Protein AF-0000000085036275 (afdb_homodimer)

Solvent-accessible surface area (backbone atoms only — not comparable to full-atom values): 24159 Å² total; per-residue (Å²): 120,42,35,27,38,20,62,24,75,81,46,53,35,22,59,32,55,31,70,68,59,38,38,38,34,41,36,40,31,32,38,28,33,35,54,37,80,44,41,49,59,48,38,50,89,76,55,41,58,72,26,42,34,42,40,37,29,33,47,34,44,48,46,27,82,67,43,57,65,41,62,74,74,36,37,68,69,42,38,39,39,39,38,39,38,33,34,28,26,36,46,94,90,39,64,20,24,31,52,56,45,32,31,24,63,35,64,37,57,30,52,57,32,37,72,69,12,43,28,49,41,70,33,52,68,51,63,62,78,86,43,96,91,51,84,70,75,63,45,39,22,39,37,32,48,86,90,23,58,34,36,36,40,38,23,37,63,77,41,81,48,93,73,62,79,67,65,76,24,54,46,32,44,31,51,28,48,32,49,90,73,70,39,59,33,37,30,39,42,35,73,40,75,46,75,60,59,35,30,29,33,53,43,46,77,47,59,49,17,47,89,54,34,69,46,51,46,61,40,64,78,41,76,74,32,9,32,39,36,33,37,36,40,34,78,70,44,78,43,80,73,45,112,121,43,35,28,38,21,61,25,76,83,44,55,34,22,59,33,56,32,69,68,60,38,38,38,35,41,36,41,32,32,39,27,33,34,55,37,79,43,41,49,59,48,38,50,89,76,54,40,56,71,26,43,34,42,40,37,27,32,48,35,44,48,46,28,84,68,41,57,65,40,60,73,74,35,38,68,68,40,38,41,40,39,38,38,36,33,34,28,25,37,47,94,90,40,63,20,24,31,53,55,44,31,31,23,65,35,64,36,58,31,52,58,32,38,73,68,12,43,27,48,41,72,33,54,68,50,63,62,78,86,43,96,92,51,82,69,75,62,44,38,21,38,36,3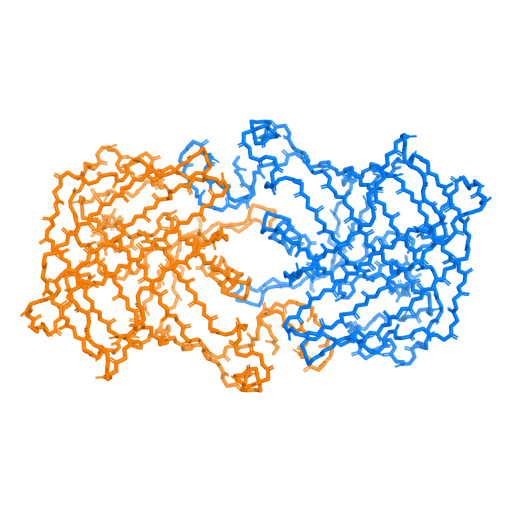3,47,86,90,23,57,34,37,36,39,38,23,36,62,76,41,82,48,92,72,60,78,68,65,76,25,53,44,32,44,31,51,28,49,32,51,90,74,72,40,59,31,36,28,38,41,35,74,41,75,47,73,62,59,36,29,29,33,52,42,45,77,47,61,49,18,47,90,54,33,70,46,52,46,61,41,64,77,42,76,75,30,9,32,40,36,31,38,37,40,33,76,71,43,78,43,81,74,46,110

Nearest PDB structures (foldseek):
  4jmc-assembly1_A-2  TM=8.953E-01  e=3.757E-24  Streptomyces hygroscopicus
  4jm3-assembly1_B  TM=8.949E-01  e=7.718E-24  Streptomyces hygroscopicus
  4zbt-assembly1_C  TM=8.781E-01  e=1.771E-23  Streptomyces bingchenggensis BCW-1
  4jmd-assembly1_B  TM=8.777E-01  e=9.632E-24  Streptomyces hygroscopicus
  5upb-assembly1_C  TM=9.015E-01  e=2.673E-22  Rhizorhabdus wittichii RW1

Foldseek 3Di:
DAPADPDDPVQPGGLGGDDDKKKKKKKKKFKFFADQVLVVVQDDPQKGFPGIKIWMKMWMAMDGPRPVVCVPPPVVQRIWMKTWMWTWIDHPHDTATETSEMEIQHVNCQVVCLQQFHPYDYWDKDWDDDDPVDDDQKIKMWTDDPHDTAKMKMFRFDAWDDDDPVVVRPWHWGWRDDPVVPGTFIKTWDKDKDWDTKTKGAMDMDGDADPVGVRVSVDGPGTPIIMITMMMIGTPDMGTDGD/DAPADPDDPVQPGGLGGDDDKKKKKKKKKFKFFADQVLVVVQDDPQKGFPGIKIWMKMWMAMDGPRPVVCVPPPVVQRIWMKTWMWTWIDHPHDTATETSEMEIQHVNCQVVCLQQFHPYDYWDKDWDDDDPVDDDQKIKMWTDDPHDTAKMKMFRFDAWDDDDPVVVRPWHWGWRDDPVVPGTFIKTWDKDKDWDTKTKGAMDMDGDADPVGVRVSVDGPGTDIIMITMMMIGTPDMGTDGD

Organism: Korarchaeum cryptofilum (strain OPF8) (NCBI:txid374847)

Radius of gyration: 23.44 Å; Cα contacts (8 Å, |Δi|>4): 1403; chains: 2; bounding box: 46×68×59 Å

pLDDT: mean 96.53, std 3.09, range [76.81, 98.94]

Secondary structure (DSSP, 8-state):
--SBS---TTSTT-SS--S--EEEEEEEEEEEE--HHHHGGGS-TT-EEEEEEEEEEEEEEEE-GGGTTHHHH-GGGTEEEEEEEEEEEEETTEEEEEEEEEEES-HHHHHHHHHHT--EEE-EEEEPPPBTTB--S-EEEEEEETTEEEEEEEEEEEEE-SS-GGGGG-SEEEEEEEGGGTEEEEEEEEEEEEEEEEEEEEEEEEE--BTTB-GGGG--SEEEEEEEEEEEEEEEEEEEEE-/--SBS---TTSTT-SS--S--EEEEEEEEEEEE--HHHHGGGS-TT-EEEEEEEEEEEEEEEE-GGGTTHHHH-GGGTEEEEEEEEEEEEETTEEEEEEEEEEES-HHHHHHHHHHT--EEE-EEEEPPPBTTB--S-EEEEEEETTEEEEEEEEEEEEE-SS-GGGGG-SEEEEEEEGGGTEEEEEEEEEEEEEEEEEEEEEEEEE--BTTB-GGGG--SEEEEEEEEEEEEEEEEEEEEE-

Structure (mmCIF, N/CA/C/O backbone):
data_AF-0000000085036275-model_v1
#
loop_
_entity.id
_entity.type
_entity.pdbx_description
1 polymer 'Acetoacetate decarboxylase related enzyme'
#
loop_
_atom_site.group_PDB
_atom_site.id
_atom_site.type_symbol
_atom_site.label_atom_id
_atom_site.label_alt_id
_atom_site.label_comp_id
_atom_site.label_asym_id
_atom_site.label_entity_id
_atom_site.label_seq_id
_atom_site.pdbx_PDB_ins_code
_atom_site.Cartn_x
_atom_site.Cartn_y
_atom_site.Cartn_z
_atom_site.occupancy
_atom_site.B_iso_or_equiv
_atom_site.auth_seq_id
_atom_site.auth_comp_id
_atom_site.auth_asym_id
_atom_site.auth_atom_id
_atom_site.pdbx_PDB_model_num
ATOM 1 N N . MET A 1 1 ? 11.734 10.047 -13.867 1 89.12 1 MET A N 1
ATOM 2 C CA . MET A 1 1 ? 10.812 10.336 -12.773 1 89.12 1 MET A CA 1
ATOM 3 C C . MET A 1 1 ? 10.328 9.047 -12.117 1 89.12 1 MET A C 1
ATOM 5 O O . MET A 1 1 ? 10.102 8.047 -12.797 1 89.12 1 MET A O 1
ATOM 9 N N . PRO A 1 2 ? 10.219 9.094 -10.883 1 96.06 2 PRO A N 1
ATOM 10 C CA . PRO A 1 2 ? 9.797 7.883 -10.172 1 96.06 2 PRO A CA 1
ATOM 11 C C . PRO A 1 2 ? 8.391 7.434 -10.555 1 96.06 2 PRO A C 1
ATOM 13 O O . PRO A 1 2 ? 7.66 8.18 -11.219 1 96.06 2 PRO A O 1
ATOM 16 N N . TRP A 1 3 ? 8.055 6.219 -10.172 1 96.81 3 TRP A N 1
ATOM 17 C CA . TRP A 1 3 ? 6.762 5.66 -10.539 1 96.81 3 TRP A CA 1
ATOM 18 C C . TRP A 1 3 ? 5.656 6.199 -9.641 1 96.81 3 TRP A C 1
ATOM 20 O O . TRP A 1 3 ? 4.473 6.109 -9.977 1 96.81 3 TRP A O 1
ATOM 30 N N . SER A 1 4 ? 6.008 6.676 -8.461 1 97.19 4 SER A N 1
ATOM 31 C CA . SER A 1 4 ? 5.016 7.203 -7.531 1 97.19 4 SER A CA 1
ATOM 32 C C . SER A 1 4 ? 5.617 8.281 -6.637 1 97.19 4 SER A C 1
ATOM 34 O O . SER A 1 4 ? 6.82 8.547 -6.695 1 97.19 4 SER A O 1
ATOM 36 N N . GLY A 1 5 ? 4.73 8.969 -5.895 1 95.75 5 GLY A N 1
ATOM 37 C CA . GLY A 1 5 ? 5.203 9.945 -4.922 1 95.75 5 GLY A CA 1
ATOM 38 C C . GLY A 1 5 ? 5.801 9.305 -3.682 1 95.75 5 GLY A C 1
ATOM 39 O O . GLY A 1 5 ? 5.883 8.078 -3.588 1 95.75 5 GLY A O 1
ATOM 40 N N . PRO A 1 6 ? 6.172 10.203 -2.785 1 96.75 6 PRO A N 1
ATOM 41 C CA . PRO A 1 6 ? 6.332 11.656 -2.811 1 96.75 6 PRO A CA 1
ATOM 42 C C . PRO A 1 6 ? 7.223 12.133 -3.955 1 96.75 6 PRO A C 1
ATOM 44 O O . PRO A 1 6 ? 8.242 11.5 -4.258 1 96.75 6 PRO A O 1
ATOM 47 N N . LEU A 1 7 ? 6.812 13.156 -4.609 1 94.69 7 LEU A N 1
ATOM 48 C CA . LEU A 1 7 ? 7.531 13.68 -5.766 1 94.69 7 LEU A CA 1
ATOM 49 C C . LEU A 1 7 ? 8.414 14.859 -5.367 1 94.69 7 LEU A C 1
ATOM 51 O O . LEU A 1 7 ? 8.109 16.016 -5.699 1 94.69 7 LEU A O 1
ATOM 55 N N . THR A 1 8 ? 9.5 14.617 -4.754 1 96.25 8 THR A N 1
ATOM 56 C CA . THR A 1 8 ? 10.5 15.656 -4.5 1 96.25 8 THR A CA 1
ATOM 57 C C . THR A 1 8 ? 11.391 15.859 -5.727 1 96.25 8 THR A C 1
ATOM 59 O O . THR A 1 8 ? 11.531 14.961 -6.555 1 96.25 8 THR A O 1
ATOM 62 N N . PRO A 1 9 ? 12 17.047 -5.848 1 94.56 9 PRO A N 1
ATOM 63 C CA . PRO A 1 9 ? 12.852 17.312 -7.008 1 94.56 9 PRO A CA 1
ATOM 64 C C . PRO A 1 9 ? 13.984 16.297 -7.152 1 94.56 9 PRO A C 1
ATOM 66 O O . PRO A 1 9 ? 14.336 15.914 -8.273 1 94.56 9 PRO A O 1
ATOM 69 N N . SER A 1 10 ? 14.539 15.766 -6.109 1 93.06 10 SER A N 1
ATOM 70 C CA . SER A 1 10 ? 15.633 14.805 -6.176 1 93.06 10 SER A CA 1
ATOM 71 C C . SER A 1 10 ? 15.141 13.43 -6.602 1 93.06 10 SER A C 1
ATOM 73 O O . SER A 1 10 ? 15.922 12.594 -7.066 1 93.06 10 SER A O 1
ATOM 75 N N . GLY A 1 11 ? 13.891 13.156 -6.316 1 93 11 GLY A N 1
ATOM 76 C CA . GLY A 1 11 ? 13.328 11.844 -6.578 1 93 11 GLY A CA 1
ATOM 77 C C . GLY A 1 11 ? 13.625 10.844 -5.48 1 93 11 GLY A C 1
ATOM 78 O O . GLY A 1 11 ? 13.102 9.719 -5.5 1 93 11 GLY A O 1
ATOM 79 N N . ARG A 1 12 ? 14.305 11.227 -4.441 1 92.62 12 ARG A N 1
ATOM 80 C CA . ARG A 1 12 ? 14.812 10.305 -3.428 1 92.62 12 ARG A CA 1
ATOM 81 C C . ARG A 1 12 ? 13.695 9.828 -2.51 1 92.62 12 ARG A C 1
ATOM 83 O O . ARG A 1 12 ? 13.773 8.727 -1.953 1 92.62 12 ARG A O 1
ATOM 90 N N . SER A 1 13 ? 12.648 10.539 -2.396 1 96.25 13 SER A N 1
ATOM 91 C CA . SER A 1 13 ? 11.625 10.25 -1.394 1 96.25 13 SER A CA 1
ATOM 92 C C . SER A 1 13 ? 10.531 9.359 -1.96 1 96.25 13 SER A C 1
ATOM 94 O O . SER A 1 13 ? 9.648 8.906 -1.228 1 96.25 13 SER A O 1
ATOM 96 N N . ALA A 1 14 ? 10.656 9.023 -3.248 1 96.62 14 ALA A N 1
ATOM 97 C CA . ALA A 1 14 ? 9.594 8.25 -3.893 1 96.62 14 ALA A CA 1
ATOM 98 C C . ALA A 1 14 ? 9.438 6.887 -3.234 1 96.62 14 ALA A C 1
ATOM 100 O O . ALA A 1 14 ? 10.422 6.258 -2.846 1 96.62 14 ALA A O 1
ATOM 101 N N . LEU A 1 15 ? 8.172 6.469 -3.129 1 97.69 15 LEU A N 1
ATOM 102 C CA . LEU A 1 15 ? 7.934 5.113 -2.645 1 97.69 15 LEU A CA 1
ATOM 103 C C . LEU A 1 15 ? 8.438 4.082 -3.646 1 97.69 15 LEU A C 1
ATOM 105 O O . LEU A 1 15 ? 9.172 3.158 -3.279 1 97.69 15 LEU A O 1
ATOM 109 N N . VAL A 1 16 ? 8.039 4.262 -4.906 1 97.81 16 VAL A N 1
ATOM 110 C CA . VAL A 1 16 ? 8.477 3.342 -5.953 1 97.81 16 VAL A CA 1
ATOM 111 C C . VAL A 1 16 ? 9.406 4.062 -6.922 1 97.81 16 VAL A C 1
ATOM 113 O O . VAL A 1 16 ? 8.953 4.848 -7.762 1 97.81 16 VAL A O 1
ATOM 116 N N . PRO A 1 17 ? 10.641 3.723 -6.922 1 96.19 17 PRO A N 1
ATOM 117 C CA . PRO A 1 17 ? 11.578 4.309 -7.883 1 96.19 17 PRO A CA 1
ATOM 118 C C . PRO A 1 17 ? 11.242 3.955 -9.328 1 96.19 17 PRO A C 1
ATOM 120 O O . PRO A 1 17 ? 10.336 3.152 -9.578 1 96.19 17 PRO A O 1
ATOM 123 N N . ASP A 1 18 ? 11.945 4.562 -10.195 1 95.75 18 ASP A N 1
ATOM 124 C CA . ASP A 1 18 ? 11.742 4.301 -11.617 1 95.75 18 ASP A CA 1
ATOM 125 C C . ASP A 1 18 ? 12.203 2.895 -11.992 1 95.75 18 ASP A C 1
ATOM 127 O O . ASP A 1 18 ? 12.906 2.242 -11.219 1 95.75 18 ASP A O 1
ATOM 131 N N . GLY A 1 19 ? 11.641 2.434 -13.125 1 93.12 19 GLY A N 1
ATOM 132 C CA . GLY A 1 19 ? 12.055 1.145 -13.648 1 93.12 19 GLY A CA 1
ATOM 133 C C . GLY A 1 19 ? 13.258 1.238 -14.57 1 93.12 19 GLY A C 1
ATOM 134 O O . GLY A 1 19 ? 13.914 2.281 -14.641 1 93.12 19 GLY A O 1
ATOM 135 N N . PRO A 1 20 ? 13.648 0.228 -15.219 1 95 20 PRO A N 1
ATOM 136 C CA . PRO A 1 20 ? 13.023 -1.097 -15.211 1 95 20 PRO A CA 1
ATOM 137 C C . PRO A 1 20 ? 13.328 -1.884 -13.938 1 95 20 PRO A C 1
ATOM 139 O O . PRO A 1 20 ? 14.328 -1.622 -13.266 1 95 20 PRO A O 1
ATOM 142 N N . TRP A 1 21 ? 12.453 -2.881 -13.648 1 96.19 21 TRP A N 1
ATOM 143 C CA . TRP A 1 21 ? 12.594 -3.689 -12.445 1 96.19 21 TRP A CA 1
ATOM 144 C C . TRP A 1 21 ? 12.93 -5.137 -12.797 1 96.19 21 TRP A C 1
ATOM 146 O O . TRP A 1 21 ? 12.422 -5.672 -13.789 1 96.19 21 TRP A O 1
ATOM 156 N N . THR A 1 22 ? 13.75 -5.711 -12.008 1 97.44 22 THR A N 1
ATOM 157 C CA . THR A 1 22 ? 14.102 -7.129 -12.031 1 97.44 22 THR A CA 1
ATOM 158 C C . THR A 1 22 ? 13.828 -7.777 -10.68 1 97.44 22 THR A C 1
ATOM 160 O O . THR A 1 22 ? 14.039 -7.16 -9.633 1 97.44 22 THR A O 1
ATOM 163 N N . TYR A 1 23 ? 13.406 -9.047 -10.719 1 98.06 23 TYR A N 1
ATOM 164 C CA . TYR A 1 23 ? 13.078 -9.781 -9.508 1 98.06 23 TYR A CA 1
ATOM 165 C C . TYR A 1 23 ? 13.812 -11.117 -9.469 1 98.06 23 TYR A C 1
ATOM 167 O O . TYR A 1 23 ? 13.758 -11.898 -10.422 1 98.06 23 TYR A O 1
ATOM 175 N N . VAL A 1 24 ? 14.469 -11.344 -8.398 1 98.19 24 VAL A N 1
ATOM 176 C CA . VAL A 1 24 ? 15.07 -12.641 -8.109 1 98.19 24 VAL A CA 1
ATOM 177 C C . VAL A 1 24 ? 14.375 -13.273 -6.902 1 98.19 24 VAL A C 1
ATOM 179 O O . VAL A 1 24 ? 14.234 -12.633 -5.855 1 98.19 24 VAL A O 1
ATOM 182 N N . MET A 1 25 ? 13.977 -14.555 -7.113 1 98.25 25 MET A N 1
ATOM 183 C CA . MET A 1 25 ? 13.164 -15.07 -6.008 1 98.25 25 MET A CA 1
ATOM 184 C C . MET A 1 25 ? 13.484 -16.547 -5.742 1 98.25 25 MET A C 1
ATOM 186 O O . MET A 1 25 ? 13.891 -17.266 -6.652 1 98.25 25 MET A O 1
ATOM 190 N N . ASP A 1 26 ? 13.352 -16.953 -4.52 1 98.69 26 ASP A N 1
ATOM 191 C CA . ASP A 1 26 ? 13.211 -18.328 -4.043 1 98.69 26 ASP A CA 1
ATOM 192 C C . ASP A 1 26 ? 11.758 -18.625 -3.67 1 98.69 26 ASP A C 1
ATOM 194 O O . ASP A 1 26 ? 11.094 -17.812 -3.018 1 98.69 26 ASP A O 1
ATOM 198 N N . ALA A 1 27 ? 11.305 -19.844 -4.125 1 98.88 27 ALA A N 1
ATOM 199 C CA . ALA A 1 27 ? 9.883 -20.094 -3.898 1 98.88 27 ALA A CA 1
ATOM 200 C C . ALA A 1 27 ? 9.641 -21.531 -3.451 1 98.88 27 ALA A C 1
ATOM 202 O O . ALA A 1 27 ? 10.352 -22.453 -3.883 1 98.88 27 ALA A O 1
ATOM 203 N N . VAL A 1 28 ? 8.727 -21.672 -2.572 1 98.94 28 VAL A N 1
ATOM 204 C CA . VAL A 1 28 ? 8.078 -22.938 -2.232 1 98.94 28 VAL A CA 1
ATOM 205 C C . VAL A 1 28 ? 6.66 -22.953 -2.789 1 98.94 28 VAL A C 1
ATOM 207 O O . VAL A 1 28 ? 5.859 -22.062 -2.498 1 98.94 28 VAL A O 1
ATOM 210 N N . ALA A 1 29 ? 6.352 -24.031 -3.576 1 98.94 29 ALA A N 1
ATOM 211 C CA . ALA A 1 29 ? 5.082 -23.984 -4.293 1 98.94 29 ALA A CA 1
ATOM 212 C C . ALA A 1 29 ? 4.414 -25.359 -4.332 1 98.94 29 ALA A C 1
ATOM 214 O O . ALA A 1 29 ? 5.086 -26.375 -4.211 1 98.94 29 ALA A O 1
ATOM 215 N N . VAL A 1 30 ? 3.135 -25.312 -4.5 1 98.94 30 VAL A N 1
ATOM 216 C CA . VAL A 1 30 ? 2.344 -26.531 -4.668 1 98.94 30 VAL A CA 1
ATOM 217 C C . VAL A 1 30 ? 1.418 -26.375 -5.871 1 98.94 30 VAL A C 1
ATOM 219 O O . VAL A 1 30 ? 0.721 -25.375 -6.008 1 98.94 30 VAL A O 1
ATOM 222 N N . HIS A 1 31 ? 1.452 -27.359 -6.77 1 98.94 31 HIS A N 1
ATOM 223 C CA . HIS A 1 31 ? 0.491 -27.531 -7.852 1 98.94 31 HIS A CA 1
ATOM 224 C C . HIS A 1 31 ? -0.689 -28.391 -7.418 1 98.94 31 HIS A C 1
ATOM 226 O O . HIS A 1 31 ? -0.501 -29.484 -6.887 1 98.94 31 HIS A O 1
ATOM 232 N N . ALA A 1 32 ? -1.872 -27.859 -7.641 1 98.94 32 ALA A N 1
ATOM 233 C CA . ALA A 1 32 ? -3.057 -28.578 -7.18 1 98.94 32 ALA A CA 1
ATOM 234 C C . ALA A 1 32 ? -4.199 -28.453 -8.188 1 98.94 32 ALA A C 1
ATOM 236 O O . ALA A 1 32 ? -4.102 -27.688 -9.148 1 98.94 32 ALA A O 1
ATOM 237 N N . ARG A 1 33 ? -5.219 -29.281 -7.961 1 98.75 33 ARG A N 1
ATOM 238 C CA . ARG A 1 33 ? -6.48 -29.219 -8.688 1 98.75 33 ARG A CA 1
ATOM 239 C C . ARG A 1 33 ? -7.633 -28.859 -7.762 1 98.75 33 ARG A C 1
ATOM 241 O O . ARG A 1 33 ? -7.719 -29.359 -6.641 1 98.75 33 ARG A O 1
ATOM 248 N N . GLY A 1 34 ? -8.391 -27.906 -8.25 1 98.31 34 GLY A N 1
ATOM 249 C CA . GLY A 1 34 ? -9.602 -27.547 -7.527 1 98.31 34 GLY A CA 1
ATOM 250 C C . GLY A 1 34 ? -10.852 -27.625 -8.383 1 98.31 34 GLY A C 1
ATOM 251 O O . GLY A 1 34 ? -10.797 -28.031 -9.539 1 98.31 34 GLY A O 1
ATOM 252 N N . ASP A 1 35 ? -11.984 -27.312 -7.82 1 98.31 35 ASP A N 1
ATOM 253 C CA . ASP A 1 35 ? -13.289 -27.328 -8.477 1 98.31 35 ASP A CA 1
ATOM 254 C C . ASP A 1 35 ? -13.539 -26.016 -9.227 1 98.31 35 ASP A C 1
ATOM 256 O O . ASP A 1 35 ? -13.742 -24.969 -8.609 1 98.31 35 ASP A O 1
ATOM 260 N N . PRO A 1 36 ? -13.664 -26.125 -10.523 1 98.31 36 PRO A N 1
ATOM 261 C CA . PRO A 1 36 ? -13.875 -24.906 -11.305 1 98.31 36 PRO A CA 1
ATOM 262 C C . PRO A 1 36 ? -15.117 -24.141 -10.875 1 98.31 36 PRO A C 1
ATOM 264 O O . PRO A 1 36 ? -15.133 -22.906 -10.898 1 98.31 36 PRO A O 1
ATOM 267 N N . SER A 1 37 ? -16.141 -24.828 -10.492 1 97.81 37 SER A N 1
ATOM 268 C CA . SER A 1 37 ? -17.375 -24.172 -10.086 1 97.81 37 SER A CA 1
ATOM 269 C C . SER A 1 37 ? -17.172 -23.312 -8.836 1 97.81 37 SER A C 1
ATOM 271 O O . SER A 1 37 ? -17.797 -22.266 -8.688 1 97.81 37 SER A O 1
ATOM 273 N N . ARG A 1 38 ? -16.328 -23.734 -7.988 1 97.88 38 ARG A N 1
ATOM 274 C CA . ARG A 1 38 ? -15.984 -22.953 -6.805 1 97.88 38 ARG A CA 1
ATOM 275 C C . ARG A 1 38 ? -15.047 -21.797 -7.16 1 97.88 38 ARG A C 1
ATOM 277 O O . ARG A 1 38 ? -15.211 -20.688 -6.672 1 97.88 38 ARG A O 1
ATOM 284 N N . MET A 1 39 ? -14.086 -22.109 -8.031 1 98.31 39 MET A N 1
ATOM 285 C CA . MET A 1 39 ? -13.109 -21.094 -8.438 1 98.31 39 MET A CA 1
ATOM 286 C C . MET A 1 39 ? -13.805 -19.891 -9.055 1 98.31 39 MET A C 1
ATOM 288 O O . MET A 1 39 ? -13.367 -18.75 -8.867 1 98.31 39 MET A O 1
ATOM 292 N N . GLU A 1 40 ? -14.867 -20.109 -9.758 1 97.56 40 GLU A N 1
ATOM 293 C CA . GLU A 1 40 ? -15.602 -19.047 -10.453 1 97.56 40 GLU A CA 1
ATOM 294 C C . GLU A 1 40 ? -16.094 -17.984 -9.469 1 97.56 40 GLU A C 1
ATOM 296 O O . GLU A 1 40 ? -16.266 -16.828 -9.844 1 97.56 40 GLU A O 1
ATOM 301 N N . LYS A 1 41 ? -16.219 -18.359 -8.266 1 97.5 41 LYS A N 1
ATOM 302 C CA . LYS A 1 41 ? -16.797 -17.469 -7.258 1 97.5 41 LYS A CA 1
ATOM 303 C C . LYS A 1 41 ? -15.805 -16.375 -6.883 1 97.5 41 LYS A C 1
ATOM 305 O O . LYS A 1 41 ? -16.188 -15.383 -6.246 1 97.5 41 LYS A O 1
ATOM 310 N N . VAL A 1 42 ? -14.555 -16.547 -7.289 1 98.06 42 VAL A N 1
ATOM 311 C CA . VAL A 1 42 ? -13.578 -15.531 -6.902 1 98.06 42 VAL A CA 1
ATOM 312 C C . VAL A 1 42 ? -12.867 -14.992 -8.141 1 98.06 42 VAL A C 1
ATOM 314 O O . VAL A 1 42 ? -11.812 -14.359 -8.039 1 98.06 42 VAL A O 1
ATOM 317 N N . LEU A 1 43 ? -13.398 -15.266 -9.273 1 97.62 43 LEU A N 1
ATOM 318 C CA . LEU A 1 43 ? -12.828 -14.773 -10.523 1 97.62 43 LEU A CA 1
ATOM 319 C C . LEU A 1 43 ? -13.742 -13.727 -11.164 1 97.62 43 LEU A C 1
ATOM 321 O O . LEU A 1 43 ? -14.961 -13.773 -10.992 1 97.62 43 LEU A O 1
ATOM 325 N N . PRO A 1 44 ? -13.148 -12.758 -11.867 1 91.44 44 PRO A N 1
ATOM 326 C CA . PRO A 1 44 ? -13.977 -11.828 -12.641 1 91.44 44 PRO A CA 1
ATOM 327 C C . PRO A 1 44 ? -14.812 -12.531 -13.703 1 91.44 44 PRO A C 1
ATOM 329 O O . PRO A 1 44 ? -14.469 -13.633 -14.141 1 91.44 44 PRO A O 1
ATOM 332 N N . ASP A 1 45 ? -15.781 -11.742 -14.117 1 88.25 45 ASP A N 1
ATOM 333 C CA . ASP A 1 45 ? -16.625 -12.266 -15.18 1 88.25 45 ASP A CA 1
ATOM 334 C C . ASP A 1 45 ? -15.836 -12.477 -16.469 1 88.25 45 ASP A C 1
ATOM 336 O O . ASP A 1 45 ? -14.961 -11.68 -16.797 1 88.25 45 ASP A O 1
ATOM 340 N N . GLY A 1 46 ? -16.125 -13.57 -17.109 1 90.56 46 GLY A N 1
ATOM 341 C CA . GLY A 1 46 ? -15.516 -13.828 -18.406 1 90.56 46 GLY A CA 1
ATOM 342 C C . GLY A 1 46 ? -14.336 -14.781 -18.328 1 90.56 46 GLY A C 1
ATOM 343 O O . GLY A 1 46 ? -13.898 -15.305 -19.359 1 90.56 46 GLY A O 1
ATOM 344 N N . LEU A 1 47 ? -13.867 -15.031 -17.172 1 96.31 47 LEU A N 1
ATOM 345 C CA . LEU A 1 47 ? -12.766 -15.969 -17 1 96.31 47 LEU A CA 1
ATOM 346 C C . LEU A 1 47 ? -13.289 -17.375 -16.703 1 96.31 47 LEU A C 1
ATOM 348 O O . LEU A 1 47 ? -14.094 -17.562 -15.789 1 96.31 47 LEU A O 1
ATOM 352 N N . ASN A 1 48 ? -12.812 -18.328 -17.469 1 97.81 48 ASN A N 1
ATOM 353 C CA . ASN A 1 48 ? -13.188 -19.719 -17.266 1 97.81 48 ASN A CA 1
ATOM 354 C C . ASN A 1 48 ? -12.055 -20.516 -16.609 1 97.81 48 ASN A C 1
ATOM 356 O O . ASN A 1 48 ? -11.047 -20.812 -17.266 1 97.81 48 ASN A O 1
ATOM 360 N N . PRO A 1 49 ? -12.242 -20.875 -15.352 1 98.69 49 PRO A N 1
ATOM 361 C CA . PRO A 1 49 ? -11.18 -21.656 -14.703 1 98.69 49 PRO A CA 1
ATOM 362 C C . PRO A 1 49 ? -11.062 -23.078 -15.258 1 98.69 49 PRO A C 1
ATOM 364 O O . PRO A 1 49 ? -12.078 -23.719 -15.539 1 98.69 49 PRO A O 1
ATOM 367 N N . LEU A 1 50 ? -9.836 -23.547 -15.352 1 98.5 50 LEU A N 1
ATOM 368 C CA . LEU A 1 50 ? -9.57 -24.859 -15.953 1 98.5 50 LEU A CA 1
ATOM 369 C C . LEU A 1 50 ? -9.18 -25.875 -14.883 1 98.5 50 LEU A C 1
ATOM 371 O O . LEU A 1 50 ? -8.797 -27 -15.211 1 98.5 50 LEU A O 1
ATOM 375 N N . GLY A 1 51 ? -9.18 -25.453 -13.648 1 98.38 51 GLY A N 1
ATOM 376 C CA . GLY A 1 51 ? -9.031 -26.391 -12.547 1 98.38 51 GLY A CA 1
ATOM 377 C C . GLY A 1 51 ? -7.672 -26.328 -11.883 1 98.38 51 GLY A C 1
ATOM 378 O O . GLY A 1 51 ? -7.535 -26.641 -10.695 1 98.38 51 GLY A O 1
ATOM 379 N N . ASP A 1 52 ? -6.633 -25.922 -12.57 1 98.75 52 ASP A N 1
ATOM 380 C CA . ASP A 1 52 ? -5.273 -25.906 -12.039 1 98.75 52 ASP A CA 1
ATOM 381 C C . ASP A 1 52 ? -5.047 -24.719 -11.117 1 98.75 52 ASP A C 1
ATOM 383 O O . ASP A 1 52 ? -5.484 -23.594 -11.414 1 98.75 52 ASP A O 1
ATOM 387 N N . LEU A 1 53 ? -4.41 -25 -10.008 1 98.88 53 LEU A N 1
ATOM 388 C CA . LEU A 1 53 ? -4.012 -24.016 -9.016 1 98.88 53 LEU A CA 1
ATOM 389 C C . LEU A 1 53 ? -2.506 -24.047 -8.773 1 98.88 53 LEU A C 1
ATOM 391 O O . LEU A 1 53 ? -1.914 -25.141 -8.719 1 98.88 53 LEU A O 1
ATOM 395 N N . TRP A 1 54 ? -1.913 -22.922 -8.68 1 98.94 54 TRP A N 1
ATOM 396 C CA . TRP A 1 54 ? -0.518 -22.781 -8.273 1 98.94 54 TRP A CA 1
ATOM 397 C C . TRP A 1 54 ? -0.39 -21.875 -7.051 1 98.94 54 TRP A C 1
ATOM 399 O O . TRP A 1 54 ? -0.495 -20.641 -7.168 1 98.94 54 TRP A O 1
ATOM 409 N N . PHE A 1 55 ? -0.2 -22.453 -5.855 1 98.94 55 PHE A N 1
ATOM 410 C CA . PHE A 1 55 ? 0.056 -21.703 -4.633 1 98.94 55 PHE A CA 1
ATOM 411 C C . PHE A 1 55 ? 1.552 -21.594 -4.363 1 98.94 55 PHE A C 1
ATOM 413 O O . PHE A 1 55 ? 2.275 -22.594 -4.449 1 98.94 55 PHE A O 1
ATOM 420 N N . TYR A 1 56 ? 2.012 -20.391 -3.98 1 98.94 56 TYR A N 1
ATOM 421 C CA . TYR A 1 56 ? 3.428 -20.328 -3.639 1 98.94 56 TYR A CA 1
ATOM 422 C C . TYR A 1 56 ? 3.682 -19.25 -2.592 1 98.94 56 TYR A C 1
ATOM 424 O O . TYR A 1 56 ? 2.861 -18.344 -2.412 1 98.94 56 TYR A O 1
ATOM 432 N N . VAL A 1 57 ? 4.723 -19.406 -1.866 1 98.94 57 VAL A N 1
ATOM 433 C CA . VAL A 1 57 ? 5.359 -18.406 -1.02 1 98.94 57 VAL A CA 1
ATOM 434 C C . VAL A 1 57 ? 6.801 -18.188 -1.473 1 98.94 57 VAL A C 1
ATOM 436 O O . VAL A 1 57 ? 7.52 -19.141 -1.766 1 98.94 57 VAL A O 1
ATOM 439 N N . SER A 1 58 ? 7.16 -16.953 -1.555 1 98.88 58 SER A N 1
ATOM 440 C CA . SER A 1 58 ? 8.477 -16.656 -2.113 1 98.88 58 SER A CA 1
ATOM 441 C C . SER A 1 58 ? 9.188 -15.57 -1.307 1 98.88 58 SER A C 1
ATOM 443 O O . SER A 1 58 ? 8.539 -14.797 -0.593 1 98.88 58 SER A O 1
ATOM 445 N N . ASP A 1 59 ? 10.477 -15.648 -1.268 1 98.81 59 ASP A N 1
ATOM 446 C CA . ASP A 1 59 ? 11.391 -14.594 -0.833 1 98.81 59 ASP A CA 1
ATOM 447 C C . ASP A 1 59 ? 12.031 -13.898 -2.029 1 98.81 59 ASP A C 1
ATOM 449 O O . ASP A 1 59 ? 12.703 -14.531 -2.844 1 98.81 59 ASP A O 1
ATOM 453 N N . ILE A 1 60 ? 11.852 -12.547 -2.137 1 98.69 60 ILE A N 1
ATOM 454 C CA . ILE A 1 60 ? 12.133 -11.859 -3.391 1 98.69 60 ILE A CA 1
ATOM 455 C C . ILE A 1 60 ? 13.133 -10.727 -3.141 1 98.69 60 ILE A C 1
ATOM 457 O O . ILE A 1 60 ? 13.008 -9.984 -2.164 1 98.69 60 ILE A O 1
ATOM 461 N N . ILE A 1 61 ? 14.109 -10.625 -3.934 1 98 61 ILE A N 1
ATOM 462 C CA . ILE A 1 61 ? 14.961 -9.453 -4.082 1 98 61 ILE A CA 1
ATOM 463 C C . ILE A 1 61 ? 14.578 -8.695 -5.355 1 98 61 ILE A C 1
ATOM 465 O O . ILE A 1 61 ? 14.672 -9.242 -6.457 1 98 61 ILE A O 1
ATOM 469 N N . SER A 1 62 ? 14.117 -7.492 -5.211 1 97.75 62 SER A N 1
ATOM 470 C CA . SER A 1 62 ? 13.844 -6.645 -6.367 1 97.75 62 SER A CA 1
ATOM 471 C C . SER A 1 62 ? 14.938 -5.602 -6.555 1 97.75 62 SER A C 1
ATOM 473 O O . SER A 1 62 ? 15.586 -5.188 -5.59 1 97.75 62 SER A O 1
ATOM 475 N N . PHE A 1 63 ? 15.078 -5.23 -7.863 1 95.38 63 PHE A N 1
ATOM 476 C CA . PHE A 1 63 ? 16.156 -4.289 -8.164 1 95.38 63 PHE A CA 1
ATOM 477 C C . PHE A 1 63 ? 15.805 -3.447 -9.383 1 95.38 63 PHE A C 1
ATOM 479 O O . PHE A 1 63 ? 15.18 -3.936 -10.328 1 95.38 63 PHE A O 1
ATOM 486 N N . SER A 1 64 ? 16.156 -2.221 -9.312 1 95.69 64 SER A N 1
ATOM 487 C CA . SER A 1 64 ? 16.188 -1.288 -10.438 1 95.69 64 SER A CA 1
ATOM 488 C C . SER A 1 64 ? 17.453 -0.448 -10.43 1 95.69 64 SER A C 1
ATOM 490 O O . SER A 1 64 ? 17.938 -0.064 -9.359 1 95.69 64 SER A O 1
ATOM 492 N N . PRO A 1 65 ? 18 -0.093 -11.641 1 95.25 65 PRO A N 1
ATOM 493 C CA . PRO A 1 65 ? 19.172 0.799 -11.672 1 95.25 65 PRO A CA 1
ATOM 494 C C . PRO A 1 65 ? 18.891 2.148 -11.008 1 95.25 65 PRO A C 1
ATOM 496 O O . PRO A 1 65 ? 19.797 2.764 -10.453 1 95.25 65 PRO A O 1
ATOM 499 N N . SER A 1 66 ? 17.703 2.559 -10.969 1 93.5 66 SER A N 1
ATOM 500 C CA . SER A 1 66 ? 17.328 3.855 -10.414 1 93.5 66 SER A CA 1
ATOM 501 C C . SER A 1 66 ? 17.344 3.828 -8.891 1 93.5 66 SER A C 1
ATOM 503 O O . SER A 1 66 ? 17.203 4.867 -8.242 1 93.5 66 SER A O 1
ATOM 505 N N . SER A 1 67 ? 17.516 2.656 -8.344 1 90.81 67 SER A N 1
ATOM 506 C CA . SER A 1 67 ? 17.453 2.541 -6.895 1 90.81 67 SER A CA 1
ATOM 507 C C . SER A 1 67 ? 18.656 1.799 -6.336 1 90.81 67 SER A C 1
ATOM 509 O O . SER A 1 67 ? 18.547 1.045 -5.367 1 90.81 67 SER A O 1
ATOM 511 N N . GLU A 1 68 ? 19.719 1.933 -6.891 1 92.56 68 GLU A N 1
ATOM 512 C CA . GLU A 1 68 ? 20.938 1.215 -6.508 1 92.56 68 GLU A CA 1
ATOM 513 C C . GLU A 1 68 ? 21.281 1.455 -5.039 1 92.56 68 GLU A C 1
ATOM 515 O O . GLU A 1 68 ? 21.625 0.52 -4.316 1 92.56 68 GLU A O 1
ATOM 520 N N . ASP A 1 69 ? 21.109 2.656 -4.562 1 91.88 69 ASP A N 1
ATOM 521 C CA . ASP A 1 69 ? 21.5 3.008 -3.197 1 91.88 69 ASP A CA 1
ATOM 522 C C . ASP A 1 69 ? 20.594 2.311 -2.178 1 91.88 69 ASP A C 1
ATOM 524 O O . ASP A 1 69 ? 21.031 2.01 -1.063 1 91.88 69 ASP A O 1
ATOM 528 N N . LEU A 1 70 ? 19.406 2.033 -2.529 1 91.75 70 LEU A N 1
ATOM 529 C CA . LEU A 1 70 ? 18.469 1.379 -1.62 1 91.75 70 LEU A CA 1
ATOM 530 C C . LEU A 1 70 ? 18.891 -0.056 -1.339 1 91.75 70 LEU A C 1
ATOM 532 O O . LEU A 1 70 ? 18.562 -0.612 -0.288 1 91.75 70 LEU A O 1
ATOM 536 N N . THR A 1 71 ? 19.641 -0.606 -2.248 1 92.94 71 THR A N 1
ATOM 537 C CA . THR A 1 71 ? 20.047 -2.006 -2.131 1 92.94 71 THR A CA 1
ATOM 538 C C . THR A 1 71 ? 20.875 -2.23 -0.869 1 92.94 71 THR A C 1
ATOM 540 O O . THR A 1 71 ? 20.812 -3.305 -0.266 1 92.94 71 THR A O 1
ATOM 543 N N . TYR A 1 72 ? 21.594 -1.172 -0.502 1 93.69 72 TYR A N 1
ATOM 544 C CA . TYR A 1 72 ? 22.453 -1.409 0.653 1 93.69 72 TYR A CA 1
ATOM 545 C C . TYR A 1 72 ? 22.094 -0.475 1.802 1 93.69 72 TYR A C 1
ATOM 547 O O . TYR A 1 72 ? 22.375 -0.772 2.965 1 93.69 72 TYR A O 1
ATOM 555 N N . LEU A 1 73 ? 21.438 0.677 1.559 1 91.69 73 LEU A N 1
ATOM 556 C CA . LEU A 1 73 ? 21.094 1.606 2.629 1 91.69 73 LEU A CA 1
ATOM 557 C C . LEU A 1 73 ? 19.797 1.195 3.309 1 91.69 73 LEU A C 1
ATOM 559 O O . LEU A 1 73 ? 19.594 1.47 4.492 1 91.69 73 LEU A O 1
ATOM 563 N N . SER A 1 74 ? 18.906 0.538 2.531 1 92.19 74 SER A N 1
ATOM 564 C CA . SER A 1 74 ? 17.609 0.077 3.035 1 92.19 74 SER A CA 1
ATOM 565 C C . SER A 1 74 ? 17.141 -1.168 2.291 1 92.19 74 SER A C 1
ATOM 567 O O . SER A 1 74 ? 16.078 -1.161 1.672 1 92.19 74 SER A O 1
ATOM 569 N N . PRO A 1 75 ? 17.906 -2.223 2.443 1 94.62 75 PRO A N 1
ATOM 570 C CA . PRO A 1 75 ? 17.609 -3.422 1.66 1 94.62 75 PRO A CA 1
ATOM 571 C C . PRO A 1 75 ? 16.188 -3.934 1.897 1 94.62 75 PRO A C 1
ATOM 573 O O . PRO A 1 75 ? 15.586 -4.547 1.01 1 94.62 75 PRO A O 1
ATOM 576 N N . GLY A 1 76 ? 15.625 -3.66 3.088 1 94.81 76 GLY A N 1
ATOM 577 C CA . GLY A 1 76 ? 14.289 -4.117 3.424 1 94.81 76 GLY A CA 1
ATOM 578 C C . GLY A 1 76 ? 13.211 -3.51 2.545 1 94.81 76 GLY A C 1
ATOM 579 O O . GLY A 1 76 ? 12.102 -4.039 2.457 1 94.81 76 GLY A O 1
ATOM 580 N N . LEU A 1 77 ? 13.492 -2.441 1.877 1 95.31 77 LEU A N 1
ATOM 581 C CA . LEU A 1 77 ? 12.531 -1.816 0.975 1 95.31 77 LEU A CA 1
ATOM 582 C C . LEU A 1 77 ? 12.461 -2.566 -0.352 1 95.31 77 LEU A C 1
ATOM 584 O O . LEU A 1 77 ? 11.469 -2.461 -1.079 1 95.31 77 LEU A O 1
ATOM 588 N N . LEU A 1 78 ? 13.539 -3.297 -0.654 1 96.62 78 LEU A N 1
ATOM 589 C CA . LEU A 1 78 ? 13.609 -3.945 -1.959 1 96.62 78 LEU A CA 1
ATOM 590 C C . LEU A 1 78 ? 13.516 -5.461 -1.817 1 96.62 78 LEU A C 1
ATOM 592 O O . LEU A 1 78 ? 13.352 -6.172 -2.811 1 96.62 78 LEU A O 1
ATOM 596 N N . GLN A 1 79 ? 13.703 -5.961 -0.62 1 97.94 79 GLN A N 1
ATOM 597 C CA . GLN A 1 79 ? 13.609 -7.383 -0.312 1 97.94 79 GLN A CA 1
ATOM 598 C C . GLN A 1 79 ? 12.344 -7.688 0.484 1 97.94 79 GLN A C 1
ATOM 600 O O . GLN A 1 79 ? 12.055 -7.023 1.48 1 97.94 79 GLN A O 1
ATOM 605 N N . TYR A 1 80 ? 11.586 -8.672 0.015 1 98.5 80 TYR A N 1
ATOM 606 C CA . TYR A 1 80 ? 10.273 -8.914 0.619 1 98.5 80 TYR A CA 1
ATOM 607 C C . TYR A 1 80 ? 9.812 -10.344 0.362 1 98.5 80 TYR A C 1
ATOM 609 O O . TYR A 1 80 ? 10.43 -11.07 -0.419 1 98.5 80 TYR A O 1
ATOM 617 N N . LYS A 1 81 ? 8.797 -10.703 1.076 1 98.88 81 LYS A N 1
ATOM 618 C CA . LYS A 1 81 ? 8.148 -11.992 0.838 1 98.88 81 LYS A CA 1
ATOM 619 C C . LYS A 1 81 ? 6.793 -11.805 0.166 1 98.88 81 LYS A C 1
ATOM 621 O O . LYS A 1 81 ? 6.156 -10.766 0.315 1 98.88 81 LYS A O 1
ATOM 626 N N . GLU A 1 82 ? 6.426 -12.766 -0.607 1 98.88 82 GLU A N 1
ATOM 627 C CA . GLU A 1 82 ? 5.168 -12.789 -1.347 1 98.88 82 GLU A CA 1
ATOM 628 C C . GLU A 1 82 ? 4.48 -14.148 -1.227 1 98.88 82 GLU A C 1
ATOM 630 O O . GLU A 1 82 ? 5.141 -15.188 -1.254 1 98.88 82 GLU A O 1
ATOM 635 N N . ALA A 1 83 ? 3.213 -14.156 -0.955 1 98.94 83 ALA A N 1
ATOM 636 C CA . ALA A 1 83 ? 2.344 -15.328 -1.025 1 98.94 83 ALA A CA 1
ATOM 637 C C . ALA A 1 83 ? 1.214 -15.109 -2.029 1 98.94 83 ALA A C 1
ATOM 639 O O . ALA A 1 83 ? 0.536 -14.078 -1.999 1 98.94 83 ALA A O 1
ATOM 640 N N . ALA A 1 84 ? 1.009 -16.078 -2.918 1 98.94 84 ALA A N 1
ATOM 641 C CA . ALA A 1 84 ? 0.006 -15.867 -3.957 1 98.94 84 ALA A CA 1
ATOM 642 C C . ALA A 1 84 ? -0.553 -17.188 -4.465 1 98.94 84 ALA A C 1
ATOM 644 O O . ALA A 1 84 ? -0.016 -18.25 -4.156 1 98.94 84 ALA A O 1
ATOM 645 N N . VAL A 1 85 ? -1.648 -17.078 -5.16 1 98.88 85 VAL A N 1
ATOM 646 C CA . VAL A 1 85 ? -2.221 -18.203 -5.895 1 98.88 85 VAL A CA 1
ATOM 647 C C . VAL A 1 85 ? -2.566 -17.766 -7.316 1 98.88 85 VAL A C 1
ATOM 649 O O . VAL A 1 85 ? -3.148 -16.703 -7.523 1 98.88 85 VAL A O 1
ATOM 652 N N . PHE A 1 86 ? -2.166 -18.562 -8.297 1 98.81 86 PHE A N 1
ATOM 65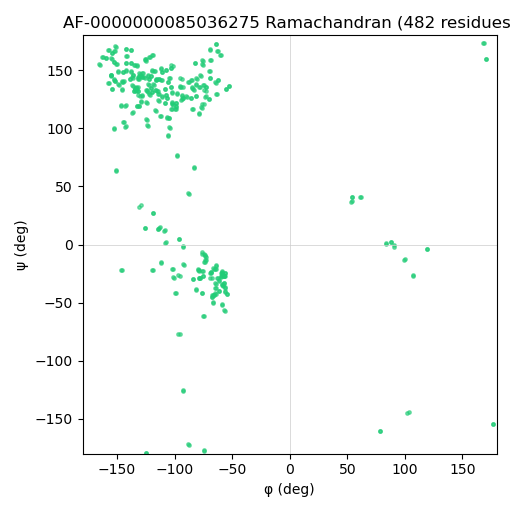3 C CA . PHE A 1 86 ? -2.594 -18.422 -9.68 1 98.81 86 PHE A CA 1
ATOM 654 C C . PHE A 1 86 ? -3.596 -19.516 -10.055 1 98.81 86 PHE A C 1
ATOM 656 O O . PHE A 1 86 ? -3.455 -20.656 -9.641 1 98.81 86 PHE A O 1
ATOM 663 N N . VAL A 1 87 ? -4.535 -19.109 -10.773 1 98.88 87 VAL A N 1
ATOM 664 C CA . VAL A 1 87 ? -5.523 -20 -11.359 1 98.88 87 VAL A CA 1
ATOM 665 C C . VAL A 1 87 ? -5.332 -20.062 -12.875 1 98.88 87 VAL A C 1
ATOM 667 O O . VAL A 1 87 ? -5.203 -19.031 -13.531 1 98.88 87 VAL A O 1
ATOM 670 N N . LYS A 1 88 ? -5.219 -21.297 -13.391 1 98.81 88 LYS A N 1
ATOM 671 C CA . LYS A 1 88 ? -5.242 -21.438 -14.844 1 98.81 88 LYS A CA 1
ATOM 672 C C . LYS A 1 88 ? -6.633 -21.156 -15.398 1 98.81 88 LYS A C 1
ATOM 674 O O . LYS A 1 88 ? -7.617 -21.766 -14.977 1 98.81 88 LYS A O 1
ATOM 679 N N . VAL A 1 89 ? -6.707 -20.219 -16.359 1 98.69 89 VAL A N 1
ATOM 680 C CA . VAL A 1 89 ? -8.016 -19.812 -16.859 1 98.69 89 VAL A CA 1
ATOM 681 C C . VAL A 1 89 ? -7.984 -19.734 -18.391 1 98.69 89 VAL A C 1
ATOM 683 O O . VAL A 1 89 ? -6.91 -19.641 -18.984 1 98.69 89 VAL A O 1
ATOM 686 N N . GLU A 1 90 ? -9.117 -19.891 -18.922 1 98.19 90 GLU A N 1
ATOM 687 C CA . GLU A 1 90 ? -9.352 -19.547 -20.328 1 98.19 90 GLU A CA 1
ATOM 688 C C . GLU A 1 90 ? -10.086 -18.219 -20.453 1 98.19 90 GLU A C 1
ATOM 690 O O . GLU A 1 90 ? -11.078 -17.984 -19.766 1 98.19 90 GLU A O 1
ATOM 695 N N . PHE A 1 91 ? -9.609 -17.344 -21.25 1 96.88 91 PHE A N 1
ATOM 696 C CA . PHE A 1 91 ? -10.203 -16.047 -21.547 1 96.88 91 PHE A CA 1
ATOM 697 C C . PHE A 1 91 ? -10.164 -15.758 -23.047 1 96.88 91 PHE A C 1
ATOM 699 O O . PHE A 1 91 ? -9.086 -15.641 -23.641 1 96.88 91 PHE A O 1
ATOM 706 N N . LYS A 1 92 ? -11.367 -15.703 -23.656 1 95.31 92 LYS A N 1
ATOM 707 C CA . LYS A 1 92 ? -11.516 -15.414 -25.078 1 95.31 92 LYS A CA 1
ATOM 708 C C . LYS A 1 92 ? -10.672 -16.359 -25.922 1 95.31 92 LYS A C 1
ATOM 710 O O . LYS A 1 92 ? -9.93 -15.922 -26.812 1 95.31 92 LYS A O 1
ATOM 715 N N . GLY A 1 93 ? -10.633 -17.578 -25.578 1 95.94 93 GLY A N 1
ATOM 716 C CA . GLY A 1 93 ? -10.031 -18.625 -26.375 1 95.94 93 GLY A CA 1
ATOM 717 C C . GLY A 1 93 ? -8.562 -18.859 -26.062 1 95.94 93 GLY A C 1
ATOM 718 O O . GLY A 1 93 ? -7.934 -19.75 -26.641 1 95.94 93 GLY A O 1
ATOM 719 N N . LYS A 1 94 ? -8 -18.156 -25.219 1 96.94 94 LYS A N 1
ATOM 720 C CA . LYS A 1 94 ? -6.594 -18.297 -24.875 1 96.94 94 LYS A CA 1
ATOM 721 C C . LYS A 1 94 ? -6.422 -18.641 -23.391 1 96.94 94 LYS A C 1
ATOM 723 O O . LYS A 1 94 ? -7.227 -18.219 -22.562 1 96.94 94 LYS A O 1
ATOM 728 N N . VAL A 1 95 ? -5.359 -19.391 -23.078 1 98 95 VAL A N 1
ATOM 729 C CA . VAL A 1 95 ? -5.078 -19.828 -21.719 1 98 95 VAL A CA 1
ATOM 730 C C . VAL A 1 95 ? -4.137 -18.828 -21.031 1 98 95 VAL A C 1
ATOM 732 O O . VAL A 1 95 ? -3.166 -18.375 -21.641 1 98 95 VAL A O 1
ATOM 735 N N . TYR A 1 96 ? -4.449 -18.484 -19.766 1 98.38 96 TYR A N 1
ATOM 736 C CA . TYR A 1 96 ? -3.662 -17.547 -18.969 1 98.38 96 TYR A CA 1
ATOM 737 C C . TYR A 1 96 ? -3.525 -18.062 -17.531 1 98.38 96 TYR A C 1
ATOM 739 O O . TYR A 1 96 ? -4.301 -18.906 -17.094 1 98.38 96 TYR A O 1
ATOM 747 N N . GLY A 1 97 ? -2.535 -17.625 -16.891 1 98.56 97 GLY A N 1
ATOM 748 C CA . GLY A 1 97 ? -2.564 -17.562 -15.438 1 98.56 97 GLY A CA 1
ATOM 749 C C . GLY A 1 97 ? -3.201 -16.297 -14.898 1 98.56 97 GLY A C 1
ATOM 750 O O . GLY A 1 97 ? -2.832 -15.195 -15.305 1 98.56 97 GLY A O 1
ATOM 751 N N . PHE A 1 98 ? -4.168 -16.453 -14.062 1 98.5 98 PHE A N 1
ATOM 752 C CA . PHE A 1 98 ? -4.793 -15.312 -13.391 1 98.5 98 PHE A CA 1
ATOM 753 C C . PHE A 1 98 ? -4.578 -15.383 -11.891 1 98.5 98 PHE A C 1
ATOM 755 O O . PHE A 1 98 ? -4.762 -16.438 -11.281 1 98.5 98 PHE A O 1
ATOM 762 N N . CYS A 1 99 ? -4.164 -14.266 -11.305 1 98.44 99 CYS A N 1
ATOM 763 C CA . CYS A 1 99 ? -3.881 -14.211 -9.875 1 98.44 99 CYS A CA 1
ATOM 764 C C . CYS A 1 99 ? -4.996 -13.492 -9.125 1 98.44 99 CYS A C 1
ATOM 766 O O . CYS A 1 99 ? -4.988 -12.266 -9.008 1 98.44 99 CYS A O 1
ATOM 768 N N . PRO A 1 100 ? -5.883 -14.203 -8.492 1 98.19 100 PRO A N 1
ATOM 769 C CA . PRO A 1 100 ? -6.973 -13.547 -7.77 1 98.19 100 PRO A CA 1
ATOM 770 C C . PRO A 1 100 ? -6.535 -12.992 -6.414 1 98.19 100 PRO A C 1
ATOM 772 O O . PRO A 1 100 ? -7.168 -12.078 -5.887 1 98.19 100 PRO A O 1
ATOM 775 N N . PHE A 1 101 ? -5.516 -13.641 -5.789 1 98.69 101 PHE A N 1
ATOM 776 C CA . PHE A 1 101 ? -5.055 -13.211 -4.48 1 98.69 101 PHE A CA 1
ATOM 777 C C . PHE A 1 101 ? -3.531 -13.172 -4.426 1 98.69 101 PHE A C 1
ATOM 779 O O . PHE A 1 101 ? -2.869 -14.133 -4.84 1 98.69 101 PHE A O 1
ATOM 786 N N . MET A 1 102 ? -2.992 -12.102 -3.938 1 98.81 102 MET A N 1
ATOM 787 C CA . MET A 1 102 ? -1.559 -11.938 -3.721 1 98.81 102 MET A CA 1
ATOM 788 C C . MET A 1 102 ? -1.291 -11.094 -2.479 1 98.81 102 MET A C 1
ATOM 790 O O . MET A 1 102 ? -1.978 -10.094 -2.24 1 98.81 102 MET A O 1
ATOM 794 N N . TYR A 1 103 ? -0.288 -11.5 -1.749 1 98.88 103 TYR A N 1
ATOM 795 C CA . TYR A 1 103 ? 0.066 -10.836 -0.5 1 98.88 103 TYR A CA 1
ATOM 796 C C . TYR A 1 103 ? 1.562 -10.547 -0.443 1 98.88 103 TYR A C 1
ATOM 798 O O . TYR A 1 103 ? 2.377 -11.359 -0.882 1 98.88 103 TYR A O 1
ATOM 806 N N . VAL A 1 104 ? 1.864 -9.406 0.114 1 98.88 104 VAL A N 1
ATOM 807 C CA . VAL A 1 104 ? 3.26 -9.023 0.297 1 98.88 104 VAL A CA 1
ATOM 808 C C . VAL A 1 104 ? 3.447 -8.398 1.678 1 98.88 104 VAL A C 1
ATOM 810 O O . VAL A 1 104 ? 2.471 -8.047 2.344 1 98.88 104 VAL A O 1
ATOM 813 N N . ASP A 1 105 ? 4.715 -8.242 2.082 1 98.56 105 ASP A N 1
ATOM 814 C CA . ASP A 1 105 ? 4.992 -7.648 3.387 1 98.56 105 ASP A CA 1
ATOM 815 C C . ASP A 1 105 ? 5.793 -6.355 3.242 1 98.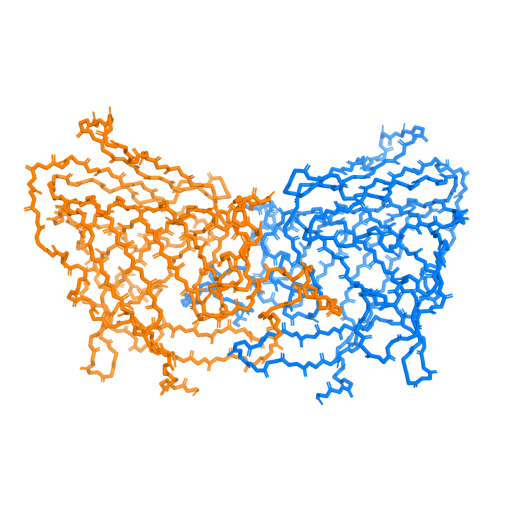56 105 ASP A C 1
ATOM 817 O O . ASP A 1 105 ? 6.555 -5.988 4.141 1 98.56 105 ASP A O 1
ATOM 821 N N . ASN A 1 106 ? 5.578 -5.754 2.074 1 97 106 ASN A N 1
ATOM 822 C CA . ASN A 1 106 ? 6.359 -4.59 1.677 1 97 106 ASN A CA 1
ATOM 823 C C . ASN A 1 106 ? 5.52 -3.602 0.87 1 97 106 ASN A C 1
ATOM 825 O O . ASN A 1 106 ? 4.793 -3.998 -0.042 1 97 106 ASN A O 1
ATOM 829 N N . ASP A 1 107 ? 5.641 -2.279 1.28 1 98.25 107 ASP A N 1
ATOM 830 C CA . ASP A 1 107 ? 4.742 -1.326 0.641 1 98.25 107 ASP A CA 1
ATOM 831 C C . ASP A 1 107 ? 5.227 -0.966 -0.761 1 98.25 107 ASP A C 1
ATOM 833 O O . ASP A 1 107 ? 4.426 -0.625 -1.633 1 98.25 107 ASP A O 1
ATOM 837 N N . VAL A 1 108 ? 6.543 -1.011 -1.013 1 97.75 108 VAL A N 1
ATOM 838 C CA . VAL A 1 108 ? 7.051 -0.788 -2.361 1 97.75 108 VAL A CA 1
ATOM 839 C C . VAL A 1 108 ? 6.457 -1.818 -3.316 1 97.75 108 VAL A C 1
ATOM 841 O O . VAL A 1 108 ? 5.895 -1.459 -4.355 1 97.75 108 VAL A O 1
ATOM 844 N N . SER A 1 109 ? 6.582 -3.068 -2.91 1 98.25 109 SER A N 1
ATOM 845 C CA . SER A 1 109 ? 6.027 -4.152 -3.715 1 98.25 109 SER A CA 1
ATOM 846 C C . SER A 1 109 ? 4.512 -4.023 -3.848 1 98.25 109 SER A C 1
ATOM 848 O O . SER A 1 109 ? 3.955 -4.277 -4.914 1 98.25 109 SER A O 1
ATOM 850 N N . LEU A 1 110 ? 3.854 -3.645 -2.762 1 98.75 110 LEU A N 1
ATOM 851 C CA . LEU A 1 110 ? 2.4 -3.516 -2.771 1 98.75 110 LEU A CA 1
ATOM 852 C C . LEU A 1 110 ? 1.948 -2.549 -3.861 1 98.75 110 LEU A C 1
ATOM 854 O O . LEU A 1 110 ? 1.16 -2.916 -4.734 1 98.75 110 LEU A O 1
ATOM 858 N N . LEU A 1 111 ? 2.443 -1.368 -3.803 1 98.5 111 LEU A N 1
ATOM 859 C CA . LEU A 1 111 ? 1.984 -0.355 -4.746 1 98.5 111 LEU A CA 1
ATOM 860 C C . LEU A 1 111 ? 2.426 -0.695 -6.168 1 98.5 111 LEU A C 1
ATOM 862 O O . LEU A 1 111 ? 1.65 -0.549 -7.113 1 98.5 111 LEU A O 1
ATOM 866 N N . ARG A 1 112 ? 3.674 -1.095 -6.332 1 96.94 112 ARG A N 1
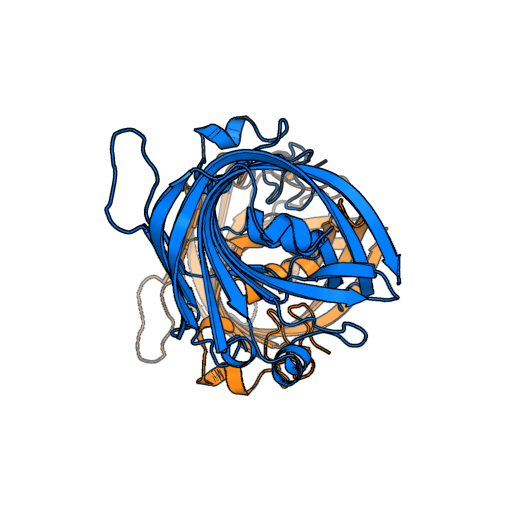ATOM 867 C CA . ARG A 1 112 ? 4.172 -1.462 -7.652 1 96.94 112 ARG A CA 1
ATOM 868 C C . ARG A 1 112 ? 3.285 -2.523 -8.297 1 96.94 112 ARG A C 1
ATOM 870 O O . ARG A 1 112 ? 2.941 -2.42 -9.477 1 96.94 112 ARG A O 1
ATOM 877 N N . GLY A 1 113 ? 2.896 -3.48 -7.488 1 97.06 113 GLY A N 1
ATOM 878 C CA . GLY A 1 113 ? 2.037 -4.543 -7.988 1 97.06 113 GLY A CA 1
ATOM 879 C C . GLY A 1 113 ? 0.652 -4.059 -8.367 1 97.06 113 GLY A C 1
ATOM 880 O O . GLY A 1 113 ? 0.134 -4.418 -9.43 1 97.06 113 GLY A O 1
ATOM 881 N N . ILE A 1 114 ? 0.077 -3.236 -7.555 1 97.75 114 ILE A N 1
ATOM 882 C CA . ILE A 1 114 ? -1.287 -2.773 -7.781 1 97.75 114 ILE A CA 1
ATOM 883 C C . ILE A 1 114 ? -1.347 -1.95 -9.07 1 97.75 114 ILE A C 1
ATOM 885 O O . ILE A 1 114 ? -2.275 -2.098 -9.867 1 97.75 114 ILE A O 1
ATOM 889 N N . VAL A 1 115 ? -0.381 -1.221 -9.32 1 94.69 115 VAL A N 1
ATOM 890 C CA . VAL A 1 115 ? -0.363 -0.359 -10.492 1 94.69 115 VAL A CA 1
ATOM 891 C C . VAL A 1 115 ? -0.258 -1.211 -11.758 1 94.69 115 VAL A C 1
ATOM 893 O O . VAL A 1 115 ? -0.775 -0.835 -12.812 1 94.69 115 VAL A O 1
ATOM 896 N N . PHE A 1 116 ? 0.27 -2.381 -11.656 1 93.81 116 PHE A N 1
ATOM 897 C CA . PHE A 1 116 ? 0.416 -3.277 -12.797 1 93.81 116 PHE A CA 1
ATOM 898 C C . PHE A 1 116 ? -0.79 -4.203 -12.914 1 93.81 116 PHE A C 1
ATOM 900 O O . PHE A 1 116 ? -0.966 -4.871 -13.938 1 93.81 116 PHE A O 1
ATOM 907 N N . GLY A 1 117 ? -1.497 -4.285 -11.875 1 95.56 117 GLY A N 1
ATOM 908 C CA . GLY A 1 117 ? -2.723 -5.062 -11.969 1 95.56 117 GLY A CA 1
ATOM 909 C C . GLY A 1 117 ? -2.754 -6.246 -11.023 1 95.56 117 GLY A C 1
ATOM 910 O O . GLY A 1 117 ? -3.746 -6.977 -10.961 1 95.56 117 GLY A O 1
ATOM 911 N N . PHE A 1 118 ? -1.674 -6.477 -10.297 1 97.62 118 PHE A N 1
ATOM 912 C CA . PHE A 1 118 ? -1.692 -7.523 -9.281 1 97.62 118 PHE A CA 1
ATOM 913 C C . PHE A 1 118 ? -2.527 -7.098 -8.078 1 97.62 118 PHE A C 1
ATOM 915 O O . PHE A 1 118 ? -2.438 -5.953 -7.629 1 97.62 118 PHE A O 1
ATOM 922 N N . PRO A 1 119 ? -3.344 -7.973 -7.578 1 97.88 119 PRO A N 1
ATOM 923 C CA . PRO A 1 119 ? -4.234 -7.633 -6.469 1 97.88 119 PRO A CA 1
ATOM 924 C C . PRO A 1 119 ? -3.551 -7.738 -5.109 1 97.88 119 PRO A C 1
ATOM 926 O O . PRO A 1 119 ? -3.996 -8.5 -4.246 1 97.88 119 PRO A O 1
ATOM 929 N N . LYS A 1 120 ? -2.584 -6.883 -4.859 1 98.62 120 LYS A N 1
ATOM 930 C CA . LYS A 1 120 ? -1.728 -7.066 -3.691 1 98.62 120 LYS A CA 1
ATOM 931 C C . LYS A 1 120 ? -2.361 -6.457 -2.445 1 98.62 120 LYS A C 1
ATOM 933 O O . LYS A 1 120 ? -2.953 -5.375 -2.508 1 98.62 120 LYS A O 1
ATOM 938 N N . LYS A 1 121 ? -2.297 -7.223 -1.369 1 98.56 121 LYS A N 1
ATOM 939 C CA . LYS A 1 121 ? -2.588 -6.777 -0.009 1 98.56 121 LYS A CA 1
ATOM 940 C C . LYS A 1 121 ? -1.421 -7.074 0.928 1 98.56 121 LYS A C 1
ATOM 942 O O . LYS A 1 121 ? -0.591 -7.941 0.641 1 98.56 121 LYS A O 1
ATOM 947 N N . MET A 1 122 ? -1.356 -6.375 2.025 1 98.62 122 MET A N 1
ATOM 948 C CA . MET A 1 122 ? -0.317 -6.645 3.014 1 98.62 122 MET A CA 1
ATOM 949 C C . MET A 1 122 ? -0.661 -7.883 3.838 1 98.62 122 MET A C 1
ATOM 951 O O . MET A 1 122 ? -1.829 -8.125 4.148 1 98.62 122 MET A O 1
ATOM 955 N N . ALA A 1 123 ? 0.38 -8.633 4.219 1 98.56 123 ALA A N 1
ATOM 956 C CA . ALA A 1 123 ? 0.25 -9.789 5.105 1 98.56 123 ALA A CA 1
ATOM 957 C C . ALA A 1 123 ? 1.561 -10.07 5.836 1 98.56 123 ALA A C 1
ATOM 959 O O . ALA A 1 123 ? 2.607 -9.523 5.48 1 98.56 123 ALA A O 1
ATOM 960 N N . GLN A 1 124 ? 1.447 -10.812 6.945 1 98.38 124 GLN A N 1
ATOM 961 C CA . GLN A 1 124 ? 2.621 -11.438 7.547 1 98.38 124 GLN A CA 1
ATOM 962 C C . GLN A 1 124 ? 2.977 -12.734 6.836 1 98.38 124 GLN A C 1
ATOM 964 O O . GLN A 1 124 ? 2.121 -13.609 6.66 1 98.38 124 GLN A O 1
ATOM 969 N N . ILE A 1 125 ? 4.246 -12.867 6.406 1 98.88 125 ILE A N 1
ATOM 970 C CA . ILE A 1 125 ? 4.633 -14.016 5.586 1 98.88 125 ILE A CA 1
ATOM 971 C C . ILE A 1 125 ? 5.938 -14.609 6.109 1 98.88 125 ILE A C 1
ATOM 973 O O . ILE A 1 125 ? 6.887 -13.875 6.402 1 98.88 125 ILE A O 1
ATOM 977 N N . GLU A 1 126 ? 5.961 -15.898 6.199 1 98.75 126 GLU A N 1
ATOM 978 C CA . GLU A 1 126 ? 7.145 -16.641 6.613 1 98.75 126 GLU A CA 1
ATOM 979 C C . GLU A 1 126 ? 7.484 -17.75 5.613 1 98.75 126 GLU A C 1
ATOM 981 O O . GLU A 1 126 ? 6.59 -18.312 4.984 1 98.75 126 GLU A O 1
ATOM 986 N N . MET A 1 127 ? 8.789 -18.031 5.477 1 98.69 127 MET A N 1
ATOM 987 C CA . MET A 1 127 ? 9.234 -19.062 4.555 1 98.69 127 MET A CA 1
ATOM 988 C C . MET A 1 127 ? 10.586 -19.625 4.992 1 98.69 127 MET A C 1
ATOM 990 O O . MET A 1 127 ? 11.43 -18.906 5.508 1 98.69 127 MET A O 1
ATOM 994 N N . THR A 1 128 ? 10.758 -20.906 4.734 1 98.5 128 THR A N 1
ATOM 995 C CA . THR A 1 128 ? 12.086 -21.484 4.898 1 98.5 128 THR A CA 1
ATOM 996 C C . THR A 1 128 ? 13.07 -20.859 3.92 1 98.5 128 THR A C 1
ATOM 998 O O . THR A 1 128 ? 12.852 -20.875 2.709 1 98.5 128 THR A O 1
ATOM 1001 N N . ARG A 1 129 ? 14.141 -20.438 4.43 1 96.44 129 ARG A N 1
ATOM 1002 C CA . ARG A 1 129 ? 15.148 -19.797 3.59 1 96.44 129 ARG A CA 1
ATOM 1003 C C . ARG A 1 129 ? 16 -20.828 2.869 1 96.44 129 ARG A C 1
ATOM 1005 O O . ARG A 1 129 ? 16.328 -21.875 3.434 1 96.44 129 ARG A O 1
ATOM 1012 N N . PHE A 1 130 ? 16.312 -20.453 1.699 1 96.75 130 PHE A N 1
ATOM 1013 C CA . PHE A 1 130 ? 17.25 -21.281 0.959 1 96.75 130 PHE A CA 1
ATOM 1014 C C . PHE A 1 130 ? 18.688 -20.859 1.253 1 96.75 130 PHE A C 1
ATOM 1016 O O . PHE A 1 130 ? 18.984 -19.672 1.374 1 96.75 130 PHE A O 1
ATOM 1023 N N . HIS A 1 131 ? 19.547 -21.844 1.392 1 95.75 131 HIS A N 1
ATOM 1024 C CA . HIS A 1 131 ? 20.984 -21.625 1.546 1 95.75 131 HIS A CA 1
ATOM 1025 C C . HIS A 1 131 ? 21.781 -22.859 1.131 1 95.75 131 HIS A C 1
ATOM 1027 O O . HIS A 1 131 ? 21.422 -23.984 1.499 1 95.75 131 HIS A O 1
ATOM 1033 N N . ASP A 1 132 ? 22.844 -22.531 0.448 1 92.5 132 ASP A N 1
ATOM 1034 C CA . ASP A 1 132 ? 23.625 -23.625 -0.093 1 92.5 132 ASP A CA 1
ATOM 1035 C C . ASP A 1 132 ? 24.188 -24.5 1.026 1 92.5 132 ASP A C 1
ATOM 1037 O O . ASP A 1 132 ? 24.406 -25.703 0.833 1 92.5 132 ASP A O 1
ATOM 1041 N N . LEU A 1 133 ? 24.422 -23.984 2.15 1 95.31 133 LEU A N 1
ATOM 1042 C CA . LEU A 1 133 ? 25.016 -24.703 3.268 1 95.31 133 LEU A CA 1
ATOM 1043 C C . LEU A 1 133 ? 23.953 -25.234 4.215 1 95.31 133 LEU A C 1
ATOM 1045 O O . LEU A 1 133 ? 24.266 -25.734 5.293 1 95.31 133 LEU A O 1
ATOM 1049 N N . PHE A 1 134 ? 22.734 -25.047 3.828 1 92.5 134 PHE A N 1
ATOM 1050 C CA . PHE A 1 134 ? 21.609 -25.5 4.633 1 92.5 134 PHE A CA 1
ATOM 1051 C C . PHE A 1 134 ? 20.609 -26.281 3.779 1 92.5 134 PHE A C 1
ATOM 1053 O O . PHE A 1 134 ? 20.109 -25.766 2.775 1 92.5 134 PHE A O 1
ATOM 1060 N N . GLU A 1 135 ? 20.453 -27.484 4.184 1 90.88 135 GLU A N 1
ATOM 1061 C CA . GLU A 1 135 ? 19.438 -28.312 3.543 1 90.88 135 GLU A CA 1
ATOM 1062 C C . GLU A 1 135 ? 18.453 -28.875 4.566 1 90.88 135 GLU A C 1
ATOM 1064 O O . GLU A 1 135 ? 18.859 -29.531 5.527 1 90.88 135 GLU A O 1
ATOM 1069 N N . ALA A 1 136 ? 17.266 -28.578 4.344 1 94.38 136 ALA A N 1
ATOM 1070 C CA . ALA A 1 136 ? 16.219 -29.125 5.195 1 94.38 136 ALA A CA 1
ATOM 1071 C C . ALA A 1 136 ? 15.484 -30.281 4.5 1 94.38 136 ALA A C 1
ATOM 1073 O O . ALA A 1 136 ? 15.484 -30.359 3.27 1 94.38 136 ALA A O 1
ATOM 1074 N N . LYS A 1 137 ? 14.922 -31.156 5.363 1 97.06 137 LYS A N 1
ATOM 1075 C CA . LYS A 1 137 ? 14.102 -32.219 4.797 1 97.06 137 LYS A CA 1
ATOM 1076 C C . LYS A 1 137 ? 12.844 -31.641 4.145 1 97.06 137 LYS A C 1
ATOM 1078 O O . LYS A 1 137 ? 12.398 -32.125 3.1 1 97.06 137 LYS A O 1
ATOM 1083 N N . ARG A 1 138 ? 12.258 -30.734 4.809 1 98.5 138 ARG A N 1
ATOM 1084 C CA . ARG A 1 138 ? 11.062 -30.062 4.312 1 98.5 138 ARG A CA 1
ATOM 1085 C C . ARG A 1 138 ? 11.234 -28.547 4.312 1 98.5 138 ARG A C 1
ATOM 1087 O O . ARG A 1 138 ? 11.883 -28 5.203 1 98.5 138 ARG A O 1
ATOM 1094 N N . TYR A 1 139 ? 10.633 -27.969 3.25 1 98.75 139 TYR A N 1
ATOM 1095 C CA . TYR A 1 139 ? 10.562 -26.516 3.125 1 98.75 139 TYR A CA 1
ATOM 1096 C C . TYR A 1 139 ? 9.125 -26.031 3.174 1 98.75 139 TYR A C 1
ATOM 1098 O O . TYR A 1 139 ? 8.219 -26.672 2.639 1 98.75 139 TYR A O 1
ATOM 1106 N N . GLY A 1 140 ? 8.898 -24.875 3.832 1 98.81 140 GLY A N 1
ATOM 1107 C CA . GLY A 1 140 ? 7.527 -24.391 3.977 1 98.81 140 GLY A CA 1
ATOM 1108 C C . GLY A 1 140 ? 7.398 -22.891 3.836 1 98.81 140 GLY A C 1
ATOM 1109 O O . GLY A 1 140 ? 8.398 -22.172 3.801 1 98.81 140 GLY A O 1
ATOM 1110 N N . GLY A 1 141 ? 6.203 -22.453 3.592 1 98.81 141 GLY A N 1
ATOM 1111 C CA . GLY A 1 141 ? 5.773 -21.062 3.604 1 98.81 141 GLY A CA 1
ATOM 1112 C C . GLY A 1 141 ? 4.355 -20.875 4.105 1 98.81 141 GLY A C 1
ATOM 1113 O O . GLY A 1 141 ? 3.512 -21.766 3.93 1 98.81 141 GLY A O 1
ATOM 1114 N N . VAL A 1 142 ? 4.141 -19.734 4.746 1 98.81 142 VAL A N 1
ATOM 1115 C CA . VAL A 1 142 ? 2.816 -19.469 5.297 1 98.81 142 VAL A CA 1
ATOM 1116 C C . VAL A 1 142 ? 2.543 -17.969 5.289 1 98.81 142 VAL A C 1
ATOM 1118 O O . VAL A 1 142 ? 3.471 -17.156 5.391 1 98.81 142 VAL A O 1
ATOM 1121 N N . ALA A 1 143 ? 1.297 -17.609 5.129 1 98.75 143 ALA A N 1
ATOM 1122 C CA . ALA A 1 143 ? 0.858 -16.219 5.184 1 98.75 143 ALA A CA 1
ATOM 1123 C C . ALA A 1 143 ? -0.311 -16.062 6.152 1 98.75 143 ALA A C 1
ATOM 1125 O O . ALA A 1 143 ? -1.189 -16.922 6.227 1 98.75 143 ALA A O 1
ATOM 1126 N N . TYR A 1 144 ? -0.321 -14.906 6.844 1 98.06 144 TYR A N 1
ATOM 1127 C CA . TYR A 1 144 ? -1.354 -14.523 7.801 1 98.06 144 TYR A CA 1
ATOM 1128 C C . TYR A 1 144 ? -1.834 -13.094 7.543 1 98.06 144 TYR A C 1
ATOM 1130 O O . TYR A 1 144 ? -1.039 -12.219 7.203 1 98.06 144 TYR A O 1
ATOM 1138 N N . ARG A 1 145 ? -3.104 -12.914 7.754 1 97.31 145 ARG A N 1
ATOM 1139 C CA . ARG A 1 145 ? -3.633 -11.562 7.648 1 97.31 145 ARG A CA 1
ATOM 1140 C C . ARG A 1 145 ? -4.895 -11.398 8.492 1 97.31 145 ARG A C 1
ATOM 1142 O O . ARG A 1 145 ? -5.781 -12.258 8.461 1 97.31 145 ARG A O 1
ATOM 1149 N N . SER A 1 146 ? -4.949 -10.336 9.234 1 92.88 146 SER A N 1
ATOM 1150 C CA . SER A 1 146 ? -6.113 -9.93 10.008 1 92.88 146 SER A CA 1
ATOM 1151 C C . SER A 1 146 ? -6.582 -11.055 10.93 1 92.88 146 SER A C 1
ATOM 1153 O O . SER A 1 146 ? -7.781 -11.312 11.039 1 92.88 146 SER A O 1
ATOM 1155 N N . GLY A 1 147 ? -5.617 -11.75 11.445 1 92.75 147 GLY A N 1
ATOM 1156 C CA . GLY A 1 147 ? -5.914 -12.781 12.43 1 92.75 147 GLY A CA 1
ATOM 1157 C C . GLY A 1 147 ? -6.223 -14.133 11.805 1 92.75 147 GLY A C 1
ATOM 1158 O O . GLY A 1 147 ? -6.48 -15.102 12.516 1 92.75 147 GLY A O 1
ATOM 1159 N N . TYR A 1 148 ? -6.148 -14.211 10.531 1 95.62 148 TYR A N 1
ATOM 1160 C CA . TYR A 1 148 ? -6.461 -15.461 9.844 1 95.62 148 TYR A CA 1
ATOM 1161 C C . TYR A 1 148 ? -5.207 -16.078 9.234 1 95.62 148 TYR A C 1
ATOM 1163 O O . TYR A 1 148 ? -4.34 -15.352 8.727 1 95.62 148 TYR A O 1
ATOM 1171 N N . ASN A 1 149 ? -5.156 -17.375 9.312 1 97.44 149 ASN A N 1
ATOM 1172 C CA . ASN A 1 149 ? -4.215 -18.125 8.492 1 97.44 149 ASN A CA 1
ATOM 1173 C C . ASN A 1 149 ? -4.715 -18.266 7.059 1 97.44 149 ASN A C 1
ATOM 1175 O O . ASN A 1 149 ? -5.684 -18.984 6.805 1 97.44 149 ASN A O 1
ATOM 1179 N N . LEU A 1 150 ? -4.031 -17.625 6.156 1 98.62 150 LEU A N 1
ATOM 1180 C CA . LEU A 1 150 ? -4.496 -17.625 4.773 1 98.62 150 LEU A CA 1
ATOM 1181 C C . LEU A 1 150 ? -4.23 -18.969 4.102 1 98.62 150 LEU A C 1
ATOM 1183 O O . LEU A 1 150 ? -5.168 -19.656 3.689 1 98.62 150 LEU A O 1
ATOM 1187 N N . PHE A 1 151 ? -2.957 -19.344 4.012 1 98.88 151 PHE A N 1
ATOM 1188 C CA . PHE A 1 151 ? -2.617 -20.672 3.529 1 98.88 151 PHE A CA 1
ATOM 1189 C C . PHE A 1 151 ? -1.183 -21.047 3.9 1 98.88 151 PHE A C 1
ATOM 1191 O O . PHE A 1 151 ? -0.395 -20.172 4.27 1 98.88 151 PHE A O 1
ATOM 1198 N N . ARG A 1 152 ? -0.88 -22.312 3.859 1 98.88 152 ARG A N 1
ATOM 1199 C CA . ARG A 1 152 ? 0.436 -22.875 4.129 1 98.88 152 ARG A CA 1
ATOM 1200 C C . ARG A 1 152 ? 0.82 -23.906 3.061 1 98.88 152 ARG A C 1
ATOM 1202 O O . ARG A 1 152 ? 0.005 -24.734 2.678 1 98.88 152 ARG A O 1
ATOM 1209 N N . VAL A 1 153 ? 2.012 -23.797 2.602 1 98.94 153 VAL A N 1
ATOM 1210 C CA . VAL A 1 153 ? 2.572 -24.781 1.687 1 98.94 153 VAL A CA 1
ATOM 1211 C C . VAL A 1 153 ? 3.762 -25.484 2.342 1 98.94 153 VAL A C 1
ATOM 1213 O O . VAL A 1 153 ? 4.535 -24.844 3.066 1 98.94 153 VAL A O 1
ATOM 1216 N N . ILE A 1 154 ? 3.893 -26.688 2.129 1 98.94 154 ILE A N 1
ATOM 1217 C CA . ILE A 1 154 ? 5.039 -27.484 2.561 1 98.94 154 ILE A CA 1
ATOM 1218 C C . ILE A 1 154 ? 5.473 -28.422 1.435 1 98.94 154 ILE A C 1
ATOM 1220 O O . ILE A 1 154 ? 4.633 -29.047 0.775 1 98.94 154 ILE A O 1
ATOM 1224 N N . VAL A 1 155 ? 6.754 -28.531 1.219 1 98.88 155 VAL A N 1
ATOM 1225 C CA . VAL A 1 155 ? 7.293 -29.375 0.159 1 98.88 155 VAL A CA 1
ATOM 1226 C C . VAL A 1 155 ? 8.445 -30.219 0.706 1 98.88 155 VAL A C 1
ATOM 1228 O O . VAL A 1 155 ? 9.281 -29.719 1.459 1 98.88 155 VAL A O 1
ATOM 1231 N N . GLU A 1 156 ? 8.422 -31.453 0.425 1 98.81 156 GLU A N 1
ATOM 1232 C CA . GLU A 1 156 ? 9.555 -32.344 0.612 1 98.81 156 GLU A CA 1
ATOM 1233 C C . GLU A 1 156 ? 10.211 -32.688 -0.722 1 98.81 156 GLU A C 1
ATOM 1235 O O . GLU A 1 156 ? 9.844 -33.688 -1.357 1 98.81 156 GLU A O 1
ATOM 1240 N N . PRO A 1 157 ? 11.219 -31.922 -1.052 1 98 157 PRO A N 1
ATOM 1241 C CA . PRO A 1 157 ? 11.82 -32.125 -2.373 1 98 157 PRO A CA 1
ATOM 1242 C C . PRO A 1 157 ? 12.586 -33.438 -2.48 1 98 157 PRO A C 1
ATOM 1244 O O . PRO A 1 157 ? 13.219 -33.875 -1.514 1 98 157 PRO A O 1
ATOM 1247 N N . SER A 1 158 ? 12.617 -34.031 -3.746 1 97.38 158 SER A N 1
ATOM 1248 C CA . SER A 1 158 ? 13.266 -35.312 -3.908 1 97.38 158 SER A CA 1
ATOM 1249 C C . SER A 1 158 ? 13.938 -35.438 -5.277 1 97.38 158 SER A C 1
ATOM 1251 O O . SER A 1 158 ? 14.828 -36.25 -5.469 1 97.38 158 SER A O 1
ATOM 1253 N N . LYS A 1 159 ? 13.477 -34.625 -6.238 1 97.38 159 LYS A N 1
ATOM 1254 C CA . LYS A 1 159 ? 13.93 -34.812 -7.617 1 97.38 159 LYS A CA 1
ATOM 1255 C C . LYS A 1 159 ? 14.25 -33.469 -8.273 1 97.38 159 LYS A C 1
ATOM 1257 O O . LYS A 1 159 ? 13.516 -32.5 -8.102 1 97.38 159 LYS A O 1
ATOM 1262 N N . ARG A 1 160 ? 15.281 -33.5 -9.102 1 97.44 160 ARG A N 1
ATOM 1263 C CA . ARG A 1 160 ? 15.609 -32.312 -9.906 1 97.44 160 ARG A CA 1
ATOM 1264 C C . ARG A 1 160 ? 14.711 -32.25 -11.141 1 97.44 160 ARG A C 1
ATOM 1266 O O . ARG A 1 160 ? 14.422 -33.25 -11.773 1 97.44 160 ARG A O 1
ATOM 1273 N N . GLU A 1 161 ? 14.234 -31.062 -11.453 1 98 161 GLU A N 1
ATOM 1274 C CA . GLU A 1 161 ? 13.406 -30.828 -12.625 1 98 161 GLU A CA 1
ATOM 1275 C C . GLU A 1 161 ? 14.039 -29.781 -13.547 1 98 161 GLU A C 1
ATOM 1277 O O . GLU A 1 161 ? 14.891 -29 -13.117 1 98 161 GLU A O 1
ATOM 1282 N N . GLU A 1 162 ? 13.586 -29.766 -14.828 1 96.38 162 GLU A N 1
ATOM 1283 C CA . GLU A 1 162 ? 14.086 -28.812 -15.805 1 96.38 162 GLU A CA 1
ATOM 1284 C C . GLU A 1 162 ? 13.102 -27.656 -16 1 96.38 162 GLU A C 1
ATOM 1286 O O . GLU A 1 162 ? 13.477 -26.594 -16.5 1 96.38 162 GLU A O 1
ATOM 1291 N N . SER A 1 163 ? 11.875 -27.938 -15.625 1 97.25 163 SER A N 1
ATOM 1292 C CA . SER A 1 163 ? 10.836 -26.922 -15.797 1 97.25 163 SER A CA 1
ATOM 1293 C C . SER A 1 163 ? 9.727 -27.094 -14.766 1 97.25 163 SER A C 1
ATOM 1295 O O . SER A 1 163 ? 9.695 -28.078 -14.039 1 97.25 163 SER A O 1
ATOM 1297 N N . LEU A 1 164 ? 8.922 -26.109 -14.664 1 98.12 164 LEU A N 1
ATOM 1298 C CA . LEU A 1 164 ? 7.777 -26.125 -13.766 1 98.12 164 LEU A CA 1
ATOM 1299 C C . LEU A 1 164 ? 6.477 -26.328 -14.539 1 98.12 164 LEU A C 1
ATOM 1301 O O . LEU A 1 164 ? 6.309 -25.797 -15.633 1 98.12 164 LEU A O 1
ATOM 1305 N N . PRO A 1 165 ? 5.523 -27.094 -13.93 1 98.19 165 PRO A N 1
ATOM 1306 C CA . PRO A 1 165 ? 4.195 -27.172 -14.539 1 98.19 165 PRO A CA 1
ATOM 1307 C C . PRO A 1 165 ? 3.553 -25.797 -14.719 1 98.19 165 PRO A C 1
ATOM 1309 O O . PRO A 1 165 ? 2.711 -25.609 -15.602 1 98.19 165 PRO A O 1
ATOM 1312 N N . PHE A 1 166 ? 3.924 -24.828 -13.953 1 97.81 166 PHE A N 1
ATOM 1313 C CA . PHE A 1 166 ? 3.381 -23.484 -13.984 1 97.81 166 PHE A CA 1
ATOM 1314 C C . PHE A 1 166 ? 3.586 -22.844 -15.352 1 97.81 166 PHE A C 1
ATOM 1316 O O . PHE A 1 166 ? 2.855 -21.938 -15.742 1 97.81 166 PHE A O 1
ATOM 1323 N N . GLU A 1 167 ? 4.57 -23.219 -16.078 1 95.94 167 GLU A N 1
ATOM 1324 C CA . GLU A 1 167 ? 4.805 -22.703 -17.422 1 95.94 167 GLU A CA 1
ATOM 1325 C C . GLU A 1 167 ? 3.596 -22.953 -18.312 1 95.94 167 GLU A C 1
ATOM 1327 O O . GLU A 1 167 ? 3.35 -22.188 -19.266 1 95.94 167 G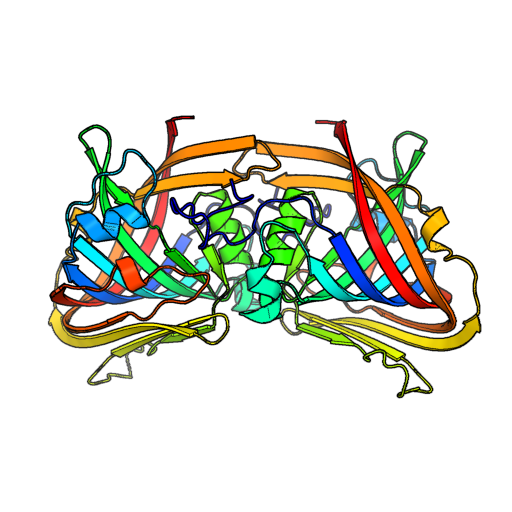LU A O 1
ATOM 1332 N N . GLY A 1 168 ? 2.873 -23.953 -18 1 96.38 168 GLY A N 1
ATOM 1333 C CA . GLY A 1 168 ? 1.693 -24.312 -18.766 1 96.38 168 GLY A CA 1
ATOM 1334 C C . GLY A 1 168 ? 0.526 -23.359 -18.547 1 96.38 168 GLY A C 1
ATOM 1335 O O . GLY A 1 168 ? -0.488 -23.453 -19.234 1 96.38 168 GLY A O 1
ATOM 1336 N N . PHE A 1 169 ? 0.604 -22.484 -17.578 1 97.31 169 PHE A N 1
ATOM 1337 C CA . PHE A 1 169 ? -0.449 -21.5 -17.328 1 97.31 169 PHE A CA 1
ATOM 1338 C C . PHE A 1 169 ? -0.422 -20.406 -18.375 1 97.31 169 PHE A C 1
ATOM 1340 O O . PHE A 1 169 ? -1.376 -19.625 -18.5 1 97.31 169 PHE A O 1
ATOM 1347 N N . GLY A 1 170 ? 0.727 -20.297 -19.172 1 95.06 170 GLY A N 1
ATOM 1348 C CA . GLY A 1 170 ? 0.836 -19.25 -20.172 1 95.06 170 GLY A CA 1
ATOM 1349 C C . GLY A 1 170 ? 1.197 -17.891 -19.594 1 95.06 170 GLY A C 1
ATOM 1350 O O . GLY A 1 170 ? 1.819 -17.812 -18.531 1 95.06 170 GLY A O 1
ATOM 1351 N N . SER A 1 171 ? 0.902 -16.828 -20.406 1 96.31 171 SER A N 1
ATOM 1352 C CA . SER A 1 171 ? 1.112 -15.477 -19.906 1 96.31 171 SER A CA 1
ATOM 1353 C C . SER A 1 171 ? 0.106 -15.133 -18.812 1 96.31 171 SER A C 1
ATOM 1355 O O . SER A 1 171 ? -0.816 -15.906 -18.547 1 96.31 171 SER A O 1
ATOM 1357 N N . TRP A 1 172 ? 0.396 -14.086 -18.188 1 97.94 172 TRP A N 1
ATOM 1358 C CA . TRP A 1 172 ? -0.453 -13.742 -17.047 1 97.94 172 TRP A CA 1
ATOM 1359 C C . TRP A 1 172 ? -1.501 -12.703 -17.438 1 97.94 172 TRP A C 1
ATOM 1361 O O . TRP A 1 172 ? -1.191 -11.734 -18.141 1 97.94 172 TRP A O 1
ATOM 1371 N N . LEU A 1 173 ? -2.715 -12.969 -17.125 1 97.31 173 LEU A N 1
ATOM 1372 C CA . LEU A 1 173 ? -3.811 -12.016 -17.266 1 97.31 173 LEU A CA 1
ATOM 1373 C C . LEU A 1 173 ? -4.02 -11.234 -15.969 1 97.31 173 LEU A C 1
ATOM 1375 O O . LEU A 1 173 ? -4.125 -11.828 -14.891 1 97.31 173 LEU A O 1
ATOM 1379 N N . LEU A 1 174 ? -4.008 -9.953 -16.047 1 96 174 LEU A N 1
ATOM 1380 C CA . LEU A 1 174 ? -4.188 -9.07 -14.891 1 96 174 LEU A CA 1
ATOM 1381 C C . LEU A 1 174 ? -5.324 -8.086 -15.141 1 96 174 LEU A C 1
ATOM 1383 O O . LEU A 1 174 ? -5.754 -7.895 -16.281 1 96 174 LEU A O 1
ATOM 1387 N N . ARG A 1 175 ? -5.793 -7.59 -14.094 1 95.12 175 ARG A N 1
ATOM 1388 C CA . ARG A 1 175 ? -6.801 -6.535 -14.172 1 95.12 175 ARG A CA 1
ATOM 1389 C C . ARG A 1 175 ? -6.359 -5.301 -13.391 1 95.12 175 ARG A C 1
ATOM 1391 O O . ARG A 1 175 ? -6.328 -5.32 -12.156 1 95.12 175 ARG A O 1
ATOM 1398 N N . ARG A 1 176 ? -5.992 -4.238 -14.125 1 95.12 176 ARG A N 1
ATOM 1399 C CA . ARG A 1 176 ? -5.742 -2.951 -13.484 1 95.12 176 ARG A CA 1
ATOM 1400 C C . ARG A 1 176 ? -7.051 -2.252 -13.133 1 95.12 176 ARG A C 1
ATOM 1402 O O . ARG A 1 176 ? -7.848 -1.934 -14.016 1 95.12 176 ARG A O 1
ATOM 1409 N N . TYR A 1 177 ? -7.195 -2.059 -11.867 1 96.38 177 TYR A N 1
ATOM 1410 C CA . TYR A 1 177 ? -8.484 -1.526 -11.445 1 96.38 177 TYR A CA 1
ATOM 1411 C C . TYR A 1 177 ? -8.328 -0.606 -10.242 1 96.38 177 TYR A C 1
ATOM 1413 O O . TYR A 1 177 ? -7.828 -1.023 -9.188 1 96.38 177 TYR A O 1
ATOM 1421 N N . LEU A 1 178 ? -8.727 0.654 -10.406 1 97.31 178 LEU A N 1
ATOM 1422 C CA . LEU A 1 178 ? -8.875 1.676 -9.375 1 97.31 178 LEU A CA 1
ATOM 1423 C C . LEU A 1 178 ? -10.062 2.586 -9.672 1 97.31 178 LEU A C 1
ATOM 1425 O O . LEU A 1 178 ? -9.961 3.49 -10.508 1 97.31 178 LEU A O 1
ATOM 1429 N N . LYS A 1 179 ? -11.102 2.43 -8.984 1 96.06 179 LYS A N 1
ATOM 1430 C CA . LYS A 1 179 ? -12.383 3.057 -9.305 1 96.06 179 LYS A CA 1
ATOM 1431 C C . LYS A 1 179 ? -12.289 4.574 -9.203 1 96.06 179 LYS A C 1
ATOM 1433 O O . LYS A 1 179 ? -12.773 5.289 -10.086 1 96.06 179 LYS A O 1
ATOM 1438 N N . PRO A 1 180 ? -11.609 5.113 -8.148 1 94.06 180 PRO A N 1
ATOM 1439 C CA . PRO A 1 180 ? -11.656 6.566 -7.961 1 94.06 180 PRO A CA 1
ATOM 1440 C C . PRO A 1 180 ? -11 7.332 -9.109 1 94.06 180 PRO A C 1
ATOM 1442 O O . PRO A 1 180 ? -11.266 8.523 -9.289 1 94.06 180 PRO A O 1
ATOM 1445 N N . ILE A 1 181 ? -10.148 6.66 -9.844 1 94.75 181 ILE A N 1
ATOM 1446 C CA . ILE A 1 181 ? -9.492 7.344 -10.945 1 94.75 181 ILE A CA 1
ATOM 1447 C C . ILE A 1 181 ? -9.93 6.734 -12.273 1 94.75 181 ILE A C 1
ATOM 1449 O O . ILE A 1 181 ? -9.25 6.879 -13.289 1 94.75 181 ILE A O 1
ATOM 1453 N N . GLU A 1 182 ? -10.945 5.957 -12.266 1 94.56 182 GLU A N 1
ATOM 1454 C CA . GLU A 1 182 ? -11.625 5.395 -13.422 1 94.56 182 GLU A CA 1
ATOM 1455 C C . GLU A 1 182 ? -10.688 4.508 -14.242 1 94.56 182 GLU A C 1
ATOM 1457 O O . GLU A 1 182 ? -10.656 4.598 -15.469 1 94.56 182 GLU A O 1
ATOM 1462 N N . LEU A 1 183 ? -9.898 3.734 -13.547 1 95.75 183 LEU A N 1
ATOM 1463 C CA . LEU A 1 183 ? -9.016 2.756 -14.172 1 95.75 183 LEU A CA 1
ATOM 1464 C C . LEU A 1 183 ? -9.633 1.36 -14.125 1 95.75 183 LEU A C 1
ATOM 1466 O O . LEU A 1 183 ? -9.977 0.867 -13.047 1 95.75 183 LEU A O 1
ATOM 1470 N N . ASP A 1 184 ? -9.93 0.765 -15.273 1 95 184 ASP A N 1
ATOM 1471 C CA . ASP A 1 184 ? -10.469 -0.588 -15.383 1 95 184 ASP A CA 1
ATOM 1472 C C . ASP A 1 184 ? -10.086 -1.227 -16.719 1 95 184 ASP A C 1
ATOM 1474 O O . ASP A 1 184 ? -10.734 -0.988 -17.734 1 95 184 ASP A O 1
ATOM 1478 N N . GLU A 1 185 ? -9.023 -2.084 -16.625 1 95.12 185 GLU A N 1
ATOM 1479 C CA . GLU A 1 185 ? -8.57 -2.682 -17.891 1 95.12 185 GLU A CA 1
ATOM 1480 C C . GLU A 1 185 ? -7.906 -4.035 -17.641 1 95.12 185 GLU A C 1
ATOM 1482 O O . GLU A 1 185 ? -7.191 -4.215 -16.656 1 95.12 185 GLU A O 1
ATOM 1487 N N . PHE A 1 186 ? -8.172 -4.957 -18.562 1 95.12 186 PHE A N 1
ATOM 1488 C CA . PHE A 1 186 ? -7.43 -6.211 -18.594 1 95.12 186 PHE A CA 1
ATOM 1489 C C . PHE A 1 186 ? -6.105 -6.039 -19.328 1 95.12 186 PHE A C 1
ATOM 1491 O O . PHE A 1 186 ? -6.047 -5.395 -20.375 1 95.12 186 PHE A O 1
ATOM 1498 N N . VAL A 1 187 ? -5.113 -6.539 -18.703 1 95.69 187 VAL A N 1
ATOM 1499 C CA . VAL A 1 187 ? -3.787 -6.422 -19.297 1 95.69 187 VAL A CA 1
ATOM 1500 C C . VAL A 1 187 ? -3.111 -7.789 -19.328 1 95.69 187 VAL A C 1
ATOM 1502 O O . VAL A 1 187 ? -3.395 -8.648 -18.5 1 95.69 187 VAL A O 1
ATOM 1505 N N . GLU A 1 188 ? -2.365 -8.008 -20.344 1 96.31 188 GLU A N 1
ATOM 1506 C CA . GLU A 1 188 ? -1.516 -9.188 -20.438 1 96.31 188 GLU A CA 1
ATOM 1507 C C . GLU A 1 188 ? -0.076 -8.867 -20.047 1 96.31 188 GLU A C 1
ATOM 1509 O O . GLU A 1 188 ? 0.543 -7.969 -20.625 1 96.31 188 GLU A O 1
ATOM 1514 N N . PHE A 1 189 ? 0.385 -9.562 -19.078 1 95.31 189 PHE A N 1
ATOM 1515 C CA . PHE A 1 189 ? 1.771 -9.484 -18.641 1 95.31 189 PHE A CA 1
ATOM 1516 C C . PHE A 1 189 ? 2.574 -10.664 -19.156 1 95.31 189 PHE A C 1
ATOM 1518 O O . PHE A 1 189 ? 2.279 -11.82 -18.828 1 95.31 189 PHE A O 1
ATOM 1525 N N . VAL A 1 190 ? 3.611 -10.367 -19.922 1 94.5 190 VAL A N 1
ATOM 1526 C CA . VAL A 1 190 ? 4.469 -11.414 -20.453 1 94.5 190 VAL A CA 1
ATOM 1527 C C . VAL A 1 190 ? 5.805 -11.422 -19.719 1 94.5 190 VAL A C 1
ATOM 1529 O O . VAL A 1 190 ? 6.672 -10.586 -19.969 1 94.5 190 VAL A O 1
ATOM 1532 N N . PRO A 1 191 ? 5.969 -12.461 -18.906 1 94.31 191 PRO A N 1
ATOM 1533 C CA . PRO A 1 191 ? 7.207 -12.531 -18.125 1 94.31 191 PRO A CA 1
ATOM 1534 C C . PRO A 1 191 ? 8.359 -13.164 -18.906 1 94.31 191 PRO A C 1
ATOM 1536 O O . PRO A 1 191 ? 8.133 -14.062 -19.719 1 94.31 191 PRO A O 1
ATOM 1539 N N . GLU A 1 192 ? 9.508 -12.648 -18.734 1 95.5 192 GLU A N 1
ATOM 1540 C CA . GLU A 1 192 ? 10.758 -13.312 -19.094 1 95.5 192 GLU A CA 1
ATOM 1541 C C . GLU A 1 192 ? 11.406 -13.961 -17.859 1 95.5 192 GLU A C 1
ATOM 1543 O O . GLU A 1 192 ? 11.812 -13.266 -16.938 1 95.5 192 GLU A O 1
ATOM 1548 N N . ILE A 1 193 ? 11.531 -15.258 -17.953 1 96.94 193 ILE A N 1
ATOM 1549 C CA . ILE A 1 193 ? 11.938 -15.977 -16.75 1 96.94 193 ILE A CA 1
ATOM 1550 C C . ILE A 1 193 ? 13.203 -16.781 -17.031 1 96.94 193 ILE A C 1
ATOM 1552 O O . ILE A 1 193 ? 13.32 -17.406 -18.094 1 96.94 193 ILE A O 1
ATOM 1556 N N . THR A 1 194 ? 14.148 -16.672 -16.203 1 97.06 194 THR A N 1
ATOM 1557 C CA . THR A 1 194 ? 15.305 -17.562 -16.125 1 97.06 194 THR A CA 1
ATOM 1558 C C . THR A 1 194 ? 15.289 -18.359 -14.828 1 97.06 194 THR A C 1
ATOM 1560 O O . THR A 1 194 ? 15.32 -17.781 -13.734 1 97.06 194 THR A O 1
ATOM 1563 N N . TYR A 1 195 ? 15.32 -19.672 -14.977 1 97.75 195 TYR A N 1
ATOM 1564 C CA . TYR A 1 195 ? 15.25 -20.531 -13.789 1 97.75 195 TYR A CA 1
ATOM 1565 C C . TYR A 1 195 ? 16.641 -20.906 -13.305 1 97.75 195 TYR A C 1
ATOM 1567 O O . TYR A 1 195 ? 17.547 -21.109 -14.109 1 97.75 195 TYR A O 1
ATOM 1575 N N . GLY A 1 196 ? 16.734 -20.953 -12.008 1 97.06 196 GLY A N 1
ATOM 1576 C CA . GLY A 1 196 ? 17.844 -21.672 -11.383 1 97.06 196 GLY A CA 1
ATOM 1577 C C . GLY A 1 196 ? 17.516 -23.109 -11.062 1 97.06 196 GLY A C 1
ATOM 1578 O O . GLY A 1 196 ? 17.062 -23.859 -11.922 1 97.06 196 GLY A O 1
ATOM 1579 N N . LYS A 1 197 ? 17.734 -23.391 -9.836 1 95.62 197 LYS A N 1
ATOM 1580 C CA . LYS A 1 197 ? 17.469 -24.75 -9.367 1 95.62 197 LYS A CA 1
ATOM 1581 C C . LYS A 1 197 ? 15.961 -24.984 -9.242 1 95.62 197 LYS A C 1
ATOM 1583 O O . LYS A 1 197 ? 15.234 -24.125 -8.758 1 95.62 197 LYS A O 1
ATOM 1588 N N . ILE A 1 198 ? 15.539 -26.172 -9.703 1 98.56 198 ILE A N 1
ATOM 1589 C CA . ILE A 1 198 ? 14.164 -26.641 -9.516 1 98.56 198 ILE A CA 1
ATOM 1590 C C . ILE A 1 198 ? 14.172 -28.047 -8.93 1 98.56 198 ILE A C 1
ATOM 1592 O O . ILE A 1 198 ? 14.773 -28.969 -9.492 1 98.56 198 ILE A O 1
ATOM 1596 N N . LEU A 1 199 ? 13.523 -28.172 -7.828 1 98.5 199 LEU A N 1
ATOM 1597 C CA . LEU A 1 199 ? 13.305 -29.484 -7.25 1 98.5 199 LEU A CA 1
ATOM 1598 C C . LEU A 1 199 ? 11.812 -29.766 -7.066 1 98.5 199 LEU A C 1
ATOM 1600 O O . LEU A 1 199 ? 11.055 -28.844 -6.734 1 98.5 199 LEU A O 1
ATOM 1604 N N . SER A 1 200 ? 11.414 -30.969 -7.293 1 98.81 200 SER A N 1
ATOM 1605 C CA . SER A 1 200 ? 10.031 -31.391 -7.055 1 98.81 200 SER A CA 1
ATOM 1606 C C . SER A 1 200 ? 9.961 -32.5 -6.012 1 98.81 200 SER A C 1
ATOM 1608 O O . SER A 1 200 ? 10.984 -33.094 -5.672 1 98.81 200 SER A O 1
ATOM 1610 N N . GLY A 1 201 ? 8.82 -32.688 -5.496 1 98.75 201 GLY A N 1
ATOM 1611 C CA . GLY A 1 201 ? 8.539 -33.75 -4.543 1 98.75 201 GLY A CA 1
ATOM 1612 C C . GLY A 1 201 ? 7.121 -33.719 -4.004 1 98.75 201 GLY A C 1
ATOM 1613 O O . GLY A 1 201 ? 6.203 -33.281 -4.699 1 98.75 201 GLY A O 1
ATOM 1614 N N . GLU A 1 202 ? 6.988 -34.281 -2.805 1 98.69 202 GLU A N 1
ATOM 1615 C CA . GLU A 1 202 ? 5.68 -34.281 -2.162 1 98.69 202 GLU A CA 1
ATOM 1616 C C . GLU A 1 202 ? 5.305 -32.906 -1.65 1 98.69 202 GLU A C 1
ATOM 1618 O O . GLU A 1 202 ? 6.129 -32.219 -1.055 1 98.69 202 GLU A O 1
ATOM 1623 N N . GLY A 1 203 ? 4.027 -32.531 -2 1 98.75 203 GLY A N 1
ATOM 1624 C CA . GLY A 1 203 ? 3.523 -31.266 -1.529 1 98.75 203 GLY A CA 1
ATOM 1625 C C . GLY A 1 203 ? 2.318 -31.391 -0.616 1 98.75 203 GLY A C 1
ATOM 1626 O O . GLY A 1 203 ? 1.558 -32.375 -0.719 1 98.75 203 GLY A O 1
ATOM 1627 N N . SER A 1 204 ? 2.23 -30.453 0.272 1 98.69 204 SER A N 1
ATOM 1628 C CA . SER A 1 204 ? 1.025 -30.281 1.079 1 98.69 204 SER A CA 1
ATOM 1629 C C . SER A 1 204 ? 0.562 -28.828 1.082 1 98.69 204 SER A C 1
ATOM 1631 O O . SER A 1 204 ? 1.38 -27.906 0.994 1 98.69 204 SER A O 1
ATOM 1633 N N . LEU A 1 205 ? -0.754 -28.703 1.159 1 98.81 205 LEU A N 1
ATOM 1634 C CA . LEU A 1 205 ? -1.369 -27.375 1.059 1 98.81 205 LEU A CA 1
ATOM 1635 C C . LEU A 1 205 ? -2.562 -27.266 2.002 1 98.81 205 LEU A C 1
ATOM 1637 O O . LEU A 1 205 ? -3.477 -28.094 1.956 1 98.81 205 LEU A O 1
ATOM 1641 N N . GLU A 1 206 ? -2.453 -26.328 2.902 1 98.56 206 GLU A N 1
ATOM 1642 C CA . GLU A 1 206 ? -3.576 -25.922 3.744 1 98.56 206 GLU A CA 1
ATOM 1643 C C . GLU A 1 206 ? -4.086 -24.547 3.354 1 98.56 206 GLU A C 1
ATOM 1645 O O . GLU A 1 206 ? -3.322 -23.578 3.334 1 98.56 206 GLU A O 1
ATOM 1650 N N . VAL A 1 207 ? -5.395 -24.578 3.01 1 98.75 207 VAL A N 1
ATOM 1651 C CA . VAL A 1 207 ? -5.98 -23.297 2.598 1 98.75 207 VAL A CA 1
ATOM 1652 C C . VAL A 1 207 ? -7.082 -22.891 3.58 1 98.75 207 VAL A C 1
ATOM 1654 O O . VAL A 1 207 ? -8.078 -23.609 3.732 1 98.75 207 VAL A O 1
ATOM 1657 N N . GLY A 1 208 ? -6.898 -21.875 4.258 1 97.38 208 GLY A N 1
ATOM 1658 C CA . GLY A 1 208 ? -7.895 -21.312 5.164 1 97.38 208 GLY A CA 1
ATOM 1659 C C . GLY A 1 208 ? -8.719 -20.203 4.547 1 97.38 208 GLY A C 1
ATOM 1660 O O . GLY A 1 208 ? -9.844 -20.438 4.105 1 97.38 208 GLY A O 1
ATOM 1661 N N . GLY A 1 209 ? -8.156 -18.953 4.422 1 94.62 209 GLY A N 1
ATOM 1662 C CA . GLY A 1 209 ? -8.812 -17.734 3.982 1 94.62 209 GLY A CA 1
ATOM 1663 C C . GLY A 1 209 ? -9.141 -16.797 5.125 1 94.62 209 GLY A C 1
ATOM 1664 O O . GLY A 1 209 ? -8.359 -16.656 6.07 1 94.62 209 GLY A O 1
ATOM 1665 N N . GLY A 1 210 ? -10.266 -16.141 4.992 1 90.19 210 GLY A N 1
ATOM 1666 C CA . GLY A 1 210 ? -10.719 -15.172 5.988 1 90.19 210 GLY A CA 1
ATOM 1667 C C . GLY A 1 210 ? -11.883 -14.328 5.512 1 90.19 210 GLY A C 1
ATOM 1668 O O . GLY A 1 210 ? -12.328 -14.453 4.367 1 90.19 210 GLY A O 1
ATOM 1669 N N . PHE A 1 211 ? -12.391 -13.562 6.406 1 89.69 211 PHE A N 1
ATOM 1670 C CA . PHE A 1 211 ? -13.562 -12.742 6.109 1 89.69 211 PHE A CA 1
ATOM 1671 C C . PHE A 1 211 ? -13.297 -11.836 4.914 1 89.69 211 PHE A C 1
ATOM 1673 O O . PHE A 1 211 ? -14.156 -11.664 4.051 1 89.69 211 PHE A O 1
ATOM 1680 N N . ASN A 1 212 ? -12.117 -11.336 4.789 1 94.25 212 ASN A N 1
ATOM 1681 C CA . ASN A 1 212 ? -11.758 -10.383 3.74 1 94.25 212 ASN A CA 1
ATOM 1682 C C . ASN A 1 212 ? -10.836 -11.023 2.701 1 94.25 212 ASN A C 1
ATOM 1684 O O . ASN A 1 212 ? -10.219 -10.312 1.902 1 94.25 212 ASN A O 1
ATOM 1688 N N . ASP A 1 213 ? -10.68 -12.32 2.721 1 97 213 ASP A N 1
ATOM 1689 C CA . ASP A 1 213 ? -9.859 -13.102 1.802 1 97 213 ASP A CA 1
ATOM 1690 C C . ASP A 1 213 ? -10.523 -14.438 1.472 1 97 213 ASP A C 1
ATOM 1692 O O . ASP A 1 213 ? -10.344 -15.422 2.189 1 97 213 ASP A O 1
ATOM 1696 N N . GLU A 1 214 ? -11.117 -14.547 0.367 1 97.69 214 GLU A N 1
ATOM 1697 C CA . GLU A 1 214 ? -12 -15.672 0.054 1 97.69 214 GLU A CA 1
ATOM 1698 C C . GLU A 1 214 ? -11.219 -16.844 -0.539 1 97.69 214 GLU A C 1
ATOM 1700 O O . GLU A 1 214 ? -11.656 -17.453 -1.51 1 97.69 214 GLU A O 1
ATOM 1705 N N . LEU A 1 215 ? -10.133 -17.141 0.008 1 98.56 215 LEU A N 1
ATOM 1706 C CA . LEU A 1 215 ? -9.266 -18.219 -0.468 1 98.56 215 LEU A CA 1
ATOM 1707 C C . LEU A 1 215 ? -9.938 -19.578 -0.298 1 98.56 215 LEU A C 1
ATOM 1709 O O . LEU A 1 215 ? -9.523 -20.562 -0.918 1 98.56 215 LEU A O 1
ATOM 1713 N N . GLU A 1 216 ? -10.938 -19.672 0.588 1 97.69 216 GLU A N 1
ATOM 1714 C CA . GLU A 1 216 ? -11.609 -20.938 0.834 1 97.69 216 GLU A CA 1
ATOM 1715 C C . GLU A 1 216 ? -12.234 -21.5 -0.445 1 97.69 216 GLU A C 1
ATOM 1717 O O . GLU A 1 216 ? -12.406 -22.703 -0.587 1 97.69 216 GLU A O 1
ATOM 1722 N N . GLU A 1 217 ? -12.523 -20.672 -1.34 1 98.19 217 GLU A N 1
ATOM 1723 C CA . GLU A 1 217 ? -13.117 -21.078 -2.611 1 98.19 217 GLU A CA 1
ATOM 1724 C C . GLU A 1 217 ? -12.078 -21.75 -3.514 1 98.19 217 GLU A C 1
ATOM 1726 O O . GLU A 1 217 ? -12.438 -22.375 -4.52 1 98.19 217 GLU A O 1
ATOM 1731 N N . LEU A 1 218 ? -10.828 -21.719 -3.121 1 98.69 218 LEU A N 1
ATOM 1732 C CA . LEU A 1 218 ? -9.742 -22.281 -3.918 1 98.69 218 LEU A CA 1
ATOM 1733 C C . LEU A 1 218 ? -9.125 -23.484 -3.215 1 98.69 218 LEU A C 1
ATOM 1735 O O . LEU A 1 218 ? -7.992 -23.875 -3.51 1 98.69 218 LEU A O 1
ATOM 1739 N N . ARG A 1 219 ? -9.781 -23.984 -2.234 1 98.44 219 ARG A N 1
ATOM 1740 C CA . ARG A 1 219 ? -9.305 -25.203 -1.579 1 98.44 219 ARG A CA 1
ATOM 1741 C C . ARG A 1 219 ? -9.117 -26.328 -2.588 1 98.44 219 ARG A C 1
ATOM 1743 O O . ARG A 1 219 ? -9.984 -26.562 -3.434 1 98.44 219 ARG A O 1
ATOM 1750 N N . PRO A 1 220 ? -8.047 -26.953 -2.475 1 98.19 220 PRO A N 1
ATOM 1751 C CA . PRO A 1 220 ? -7.758 -28 -3.463 1 98.19 220 PRO A CA 1
ATOM 1752 C C . PRO A 1 220 ? -8.562 -29.281 -3.227 1 98.19 220 PRO A C 1
ATOM 1754 O O . PRO A 1 220 ? -8.969 -29.562 -2.096 1 98.19 220 PRO A O 1
ATOM 1757 N N . GLU A 1 221 ? -8.727 -30 -4.297 1 98.19 221 GLU A N 1
ATOM 1758 C CA . GLU A 1 221 ? -9.281 -31.344 -4.242 1 98.19 221 GLU A CA 1
ATOM 1759 C C . GLU A 1 221 ? -8.18 -32.406 -4.34 1 98.19 221 GLU A C 1
ATOM 1761 O O . GLU A 1 221 ? -8.336 -33.5 -3.83 1 98.19 221 GLU A O 1
ATOM 1766 N N . GLU A 1 222 ? -7.137 -32.031 -4.98 1 98.62 222 GLU A N 1
ATOM 1767 C CA . GLU A 1 222 ? -6.004 -32.938 -5.195 1 98.62 222 GLU A CA 1
ATOM 1768 C C . GLU A 1 222 ? -4.691 -32.156 -5.25 1 98.62 222 GLU A C 1
ATOM 1770 O O . GLU A 1 222 ? -4.625 -31.094 -5.836 1 98.62 222 GLU A O 1
ATOM 1775 N N . ILE A 1 223 ? -3.717 -32.75 -4.598 1 98.88 223 ILE A N 1
ATOM 1776 C CA . ILE A 1 223 ? -2.371 -32.188 -4.711 1 98.88 223 ILE A CA 1
ATOM 1777 C C . ILE A 1 223 ? -1.605 -32.906 -5.816 1 98.88 223 ILE A C 1
ATOM 1779 O O . ILE A 1 223 ? -1.495 -34.156 -5.797 1 98.88 223 ILE A O 1
ATOM 1783 N N . LEU A 1 224 ? -1.097 -32.156 -6.77 1 98.81 224 LEU A N 1
ATOM 1784 C CA . LEU A 1 224 ? -0.429 -32.75 -7.922 1 98.81 224 LEU A CA 1
ATOM 1785 C C . LEU A 1 224 ? 1.08 -32.812 -7.707 1 98.81 224 LEU A C 1
ATOM 1787 O O . LEU A 1 224 ? 1.765 -33.625 -8.297 1 98.81 224 LEU A O 1
ATOM 1791 N N . GLY A 1 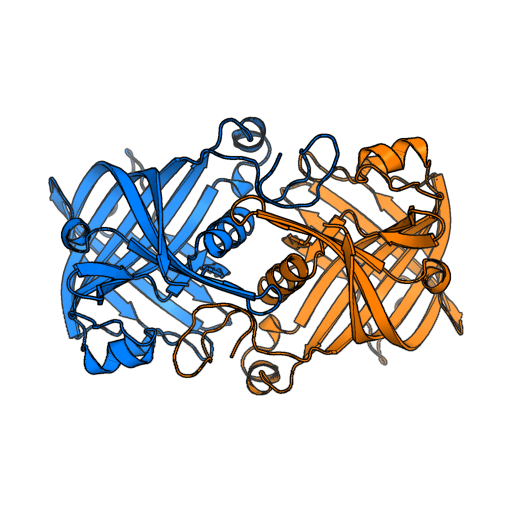225 ? 1.628 -31.922 -6.898 1 98.69 225 GLY A N 1
ATOM 1792 C CA . GLY A 1 225 ? 3.057 -31.938 -6.621 1 98.69 225 GLY A CA 1
ATOM 1793 C C . GLY A 1 225 ? 3.527 -30.719 -5.867 1 98.69 225 GLY A C 1
ATOM 1794 O O . GLY A 1 225 ? 2.832 -29.688 -5.828 1 98.69 225 GLY A O 1
ATOM 1795 N N . GLY A 1 226 ? 4.68 -30.844 -5.219 1 98.88 226 GLY A N 1
ATOM 1796 C CA . GLY A 1 226 ? 5.379 -29.75 -4.57 1 98.88 226 GLY A CA 1
ATOM 1797 C C . GLY A 1 226 ? 6.684 -29.391 -5.254 1 98.88 226 GLY A C 1
ATOM 1798 O O . GLY A 1 226 ? 7.316 -30.234 -5.887 1 98.88 226 GLY A O 1
ATOM 1799 N N . TYR A 1 227 ? 7.055 -28.125 -5.133 1 98.94 227 TYR A N 1
ATOM 1800 C CA . TYR A 1 227 ? 8.242 -27.641 -5.828 1 98.94 227 TYR A CA 1
ATOM 1801 C C . TYR A 1 227 ? 8.977 -26.609 -4.988 1 98.94 227 TYR A C 1
ATOM 1803 O O . TYR A 1 227 ? 8.352 -25.766 -4.328 1 98.94 227 TYR A O 1
ATOM 1811 N N . ILE A 1 228 ? 10.289 -26.625 -4.965 1 98.81 228 ILE A N 1
ATOM 1812 C CA . ILE A 1 228 ? 11.125 -25.5 -4.559 1 98.81 228 ILE A CA 1
ATOM 1813 C C . ILE A 1 228 ? 12 -25.047 -5.73 1 98.81 228 ILE A C 1
ATOM 1815 O O . ILE A 1 228 ? 12.477 -25.875 -6.508 1 98.81 228 ILE A O 1
ATOM 1819 N N . TYR A 1 229 ? 12.125 -23.75 -5.926 1 98.75 229 TYR A N 1
ATOM 1820 C CA . TYR A 1 229 ? 12.836 -23.281 -7.109 1 98.75 229 TYR A CA 1
ATOM 1821 C C . TYR A 1 229 ? 13.312 -21.844 -6.918 1 98.75 229 TYR A C 1
ATOM 1823 O O . TYR A 1 229 ? 12.859 -21.156 -6.008 1 98.75 229 TYR A O 1
ATOM 1831 N N . SER A 1 230 ? 14.25 -21.484 -7.688 1 98.5 230 SER A N 1
ATOM 1832 C CA . SER A 1 230 ? 14.719 -20.109 -7.812 1 98.5 230 SER A CA 1
ATOM 1833 C C . SER A 1 230 ? 14.57 -19.609 -9.242 1 98.5 230 SER A C 1
ATOM 1835 O O . SER A 1 230 ? 14.727 -20.375 -10.195 1 98.5 230 SER A O 1
ATOM 1837 N N . LEU A 1 231 ? 14.25 -18.297 -9.367 1 98.31 231 LEU A N 1
ATOM 1838 C CA . LEU A 1 231 ? 14.148 -17.75 -10.719 1 98.31 231 LEU A CA 1
ATOM 1839 C C . LEU A 1 231 ? 14.461 -16.25 -10.727 1 98.31 231 LEU A C 1
ATOM 1841 O O . LEU A 1 231 ? 14.516 -15.625 -9.672 1 98.31 231 LEU A O 1
ATOM 1845 N N . LYS A 1 232 ? 14.844 -15.789 -11.867 1 98.31 232 LYS A N 1
ATOM 1846 C CA . LYS A 1 232 ? 14.93 -14.375 -12.211 1 98.31 232 LYS A CA 1
ATOM 1847 C C . LYS A 1 232 ? 13.828 -13.992 -13.195 1 98.31 232 LYS A C 1
ATOM 1849 O O . LYS A 1 232 ? 13.57 -14.711 -14.164 1 98.31 232 LYS A O 1
ATOM 1854 N N . LEU A 1 233 ? 13.156 -12.852 -12.898 1 97.38 233 LEU A N 1
ATOM 1855 C CA . LEU A 1 233 ? 12.008 -12.43 -13.703 1 97.38 233 LEU A CA 1
ATOM 1856 C C . LEU A 1 233 ? 12.117 -10.961 -14.078 1 97.38 233 LEU A C 1
ATOM 1858 O O . LEU A 1 233 ? 12.516 -10.133 -13.258 1 97.38 233 LEU A O 1
ATOM 1862 N N . LYS A 1 234 ? 11.859 -10.625 -15.297 1 94.56 234 LYS A N 1
ATOM 1863 C CA . LYS A 1 234 ? 11.641 -9.273 -15.805 1 94.56 234 LYS A CA 1
ATOM 1864 C C . LYS A 1 234 ? 10.398 -9.211 -16.688 1 94.56 234 LYS A C 1
ATOM 1866 O O . LYS A 1 234 ? 9.961 -10.227 -17.219 1 94.56 234 LYS A O 1
ATOM 1871 N N . ALA A 1 235 ? 9.867 -8.016 -16.703 1 87.38 235 ALA A N 1
ATOM 1872 C CA . ALA A 1 235 ? 8.773 -7.848 -17.656 1 87.38 235 ALA A CA 1
ATOM 1873 C C . ALA A 1 235 ? 9.297 -7.758 -19.094 1 87.38 235 ALA A C 1
ATOM 1875 O O . ALA A 1 235 ? 10.094 -6.867 -19.422 1 87.38 235 ALA A O 1
ATOM 1876 N N . ARG A 1 236 ? 8.836 -8.664 -19.859 1 83.62 236 ARG A N 1
ATOM 1877 C CA . ARG A 1 236 ? 9.156 -8.602 -21.281 1 83.62 236 ARG A CA 1
ATOM 1878 C C . ARG A 1 236 ? 8.234 -7.621 -22 1 83.62 236 ARG A C 1
ATOM 1880 O O . ARG A 1 236 ? 8.664 -6.926 -22.922 1 83.62 236 ARG A O 1
ATOM 1887 N N . GLY A 1 237 ? 6.93 -7.719 -21.5 1 83.88 237 GLY A N 1
ATOM 1888 C CA . GLY A 1 237 ? 5.941 -6.84 -22.094 1 83.88 237 GLY A CA 1
ATOM 1889 C C . GLY A 1 237 ? 4.668 -6.727 -21.281 1 83.88 237 GLY A C 1
ATOM 1890 O O . GLY A 1 237 ? 4.371 -7.594 -20.453 1 83.88 237 GLY A O 1
ATOM 1891 N N . ILE A 1 238 ? 4.008 -5.574 -21.5 1 87.56 238 ILE A N 1
ATOM 1892 C CA . ILE A 1 238 ? 2.68 -5.336 -20.953 1 87.56 238 ILE A CA 1
ATOM 1893 C C . ILE A 1 238 ? 1.757 -4.785 -22.031 1 87.56 238 ILE A C 1
ATOM 1895 O O . ILE A 1 238 ? 2.086 -3.801 -22.703 1 87.56 238 ILE A O 1
ATOM 1899 N N . ARG A 1 239 ? 0.603 -5.598 -22.328 1 91.12 239 ARG A N 1
ATOM 1900 C CA . ARG A 1 239 ? -0.326 -5.211 -23.375 1 91.12 239 ARG A CA 1
ATOM 1901 C C . ARG A 1 239 ? -1.74 -5.051 -22.828 1 91.12 239 ARG A C 1
ATOM 1903 O O . ARG A 1 239 ? -2.25 -5.938 -22.141 1 91.12 239 ARG A O 1
ATOM 1910 N N . VAL A 1 240 ? -2.32 -3.957 -23.125 1 90.81 240 VAL A N 1
ATOM 1911 C CA . VAL A 1 240 ? -3.721 -3.775 -22.766 1 90.81 240 VAL A CA 1
ATOM 1912 C C . VAL A 1 240 ? -4.605 -4.613 -23.688 1 90.81 240 VAL A C 1
ATOM 1914 O O . VAL A 1 240 ? -4.5 -4.527 -24.906 1 90.81 240 VAL A O 1
ATOM 1917 N N . LEU A 1 241 ? -5.43 -5.387 -23.109 1 91.5 241 LEU A N 1
ATOM 1918 C CA . LEU A 1 241 ? -6.285 -6.266 -23.891 1 91.5 241 LEU A CA 1
ATOM 1919 C C . LEU A 1 241 ? -7.68 -5.668 -24.047 1 91.5 241 LEU A C 1
ATOM 1921 O O . LEU A 1 241 ? -8.297 -5.793 -25.109 1 91.5 241 LEU A O 1
ATOM 1925 N N . GLU A 1 242 ? -8.195 -5.098 -23 1 83.25 242 GLU A N 1
ATOM 1926 C CA . GLU A 1 242 ? -9.555 -4.559 -23 1 83.25 242 GLU A CA 1
ATOM 1927 C C . GLU A 1 242 ? -9.719 -3.459 -21.953 1 83.25 242 GLU A C 1
ATOM 1929 O O . GLU A 1 242 ? -9.055 -3.477 -20.922 1 83.25 242 GLU A O 1
ATOM 1934 N N . ARG A 1 243 ? -10.539 -2.553 -22.391 1 76.81 243 ARG A N 1
ATOM 1935 C CA . ARG A 1 243 ? -10.945 -1.507 -21.453 1 76.81 243 ARG A CA 1
ATOM 1936 C C . ARG A 1 243 ? -12.453 -1.547 -21.219 1 76.81 243 ARG A C 1
ATOM 1938 O O . ARG A 1 243 ? -13.219 -1.861 -22.125 1 76.81 243 ARG A O 1
ATOM 1945 N N . MET B 1 1 ? -19.297 -1.201 -6.52 1 89.06 1 MET B N 1
ATOM 1946 C CA . MET B 1 1 ? -18.016 -1.892 -6.727 1 89.06 1 MET B CA 1
ATOM 1947 C C . MET B 1 1 ? -16.922 -1.286 -5.855 1 89.06 1 MET B C 1
ATOM 1949 O O . MET B 1 1 ? -16.891 -0.072 -5.645 1 89.06 1 MET B O 1
ATOM 1953 N N . PRO B 1 2 ? -16.141 -2.107 -5.359 1 96.12 2 PRO B N 1
ATOM 1954 C CA . PRO B 1 2 ? -15.078 -1.608 -4.48 1 96.12 2 PRO B CA 1
ATOM 1955 C C . PRO B 1 2 ? -14.102 -0.674 -5.195 1 96.12 2 PRO B C 1
ATOM 1957 O O . PRO B 1 2 ? -14.133 -0.571 -6.426 1 96.12 2 PRO B O 1
ATOM 1960 N N . TRP B 1 3 ? -13.297 0.027 -4.414 1 96.81 3 TRP B N 1
ATOM 1961 C CA . TRP B 1 3 ? -12.383 1.006 -4.988 1 96.81 3 TRP B CA 1
ATOM 1962 C C . TRP B 1 3 ? -11.148 0.321 -5.566 1 96.81 3 TRP B C 1
ATOM 1964 O O . TRP B 1 3 ? -10.414 0.915 -6.363 1 96.81 3 TRP B O 1
ATOM 1974 N N . SER B 1 4 ? -10.859 -0.892 -5.121 1 97.19 4 SER B N 1
ATOM 1975 C CA . SER B 1 4 ? -9.695 -1.619 -5.613 1 97.19 4 SER B CA 1
ATOM 1976 C C . SER B 1 4 ? -9.914 -3.127 -5.547 1 97.19 4 SER B C 1
ATOM 1978 O O . SER B 1 4 ? -10.945 -3.588 -5.047 1 97.19 4 SER B O 1
ATOM 1980 N N . GLY B 1 5 ? -8.977 -3.867 -6.164 1 95.75 5 GLY B N 1
ATOM 1981 C CA . GLY B 1 5 ? -9.031 -5.316 -6.062 1 95.75 5 GLY B CA 1
ATOM 1982 C C . GLY B 1 5 ? -8.586 -5.836 -4.707 1 95.75 5 GLY B C 1
ATOM 1983 O O . GLY B 1 5 ? -8.273 -5.051 -3.811 1 95.75 5 GLY B O 1
ATOM 1984 N N . PRO B 1 6 ? -8.578 -7.16 -4.668 1 96.75 6 PRO B N 1
ATOM 1985 C CA . PRO B 1 6 ? -9.094 -8.211 -5.547 1 96.75 6 PRO B CA 1
ATOM 1986 C C . PRO B 1 6 ? -10.57 -8.031 -5.871 1 96.75 6 PRO B C 1
ATOM 1988 O O . PRO B 1 6 ? -11.359 -7.664 -4.996 1 96.75 6 PRO B O 1
ATOM 1991 N N . LEU B 1 7 ? -10.922 -8.211 -7.098 1 94.75 7 LEU B N 1
ATOM 1992 C CA . LEU B 1 7 ? -12.289 -8.008 -7.559 1 94.75 7 LEU B CA 1
ATOM 1993 C C . LEU B 1 7 ? -13.031 -9.336 -7.633 1 94.75 7 LEU B C 1
ATOM 1995 O O . LEU B 1 7 ? -13.305 -9.844 -8.727 1 94.75 7 LEU B O 1
ATOM 1999 N N . THR B 1 8 ? -13.438 -9.852 -6.543 1 96.25 8 THR B N 1
ATOM 2000 C CA . THR B 1 8 ? -14.32 -11.016 -6.52 1 96.25 8 THR B CA 1
ATOM 2001 C C . THR B 1 8 ? -15.773 -10.594 -6.711 1 96.25 8 THR B C 1
ATOM 2003 O O . THR B 1 8 ? -16.141 -9.445 -6.426 1 96.25 8 THR B O 1
ATOM 2006 N N . PRO B 1 9 ? -16.625 -11.508 -7.188 1 94.5 9 PRO B N 1
ATOM 2007 C CA . PRO B 1 9 ? -18.031 -11.156 -7.41 1 94.5 9 PRO B CA 1
ATOM 2008 C C . PRO B 1 9 ? -18.719 -10.641 -6.145 1 94.5 9 PRO B C 1
ATOM 2010 O O . PRO B 1 9 ? -19.547 -9.734 -6.215 1 94.5 9 PRO B O 1
ATOM 2013 N N . SER B 1 10 ? -18.391 -11.094 -4.973 1 93.12 10 SER B N 1
ATOM 2014 C CA . SER B 1 10 ? -19.016 -10.656 -3.729 1 93.12 10 SER B CA 1
ATOM 2015 C C . SER B 1 10 ? -18.531 -9.273 -3.318 1 93.12 10 SER B C 1
ATOM 2017 O O . SER B 1 10 ? -19.188 -8.578 -2.535 1 93.12 10 SER B O 1
ATOM 2019 N N . GLY B 1 11 ? -17.328 -8.945 -3.742 1 93.06 11 GLY B N 1
ATOM 2020 C CA . GLY B 1 11 ? -16.719 -7.699 -3.33 1 93.06 11 GLY B CA 1
ATOM 2021 C C . GLY B 1 11 ? -16.031 -7.789 -1.982 1 93.06 11 GLY B C 1
ATOM 2022 O O . GLY B 1 11 ? -15.344 -6.852 -1.562 1 93.06 11 GLY B O 1
ATOM 2023 N N . ARG B 1 12 ? -16.031 -8.93 -1.339 1 92.69 12 ARG B N 1
ATOM 2024 C CA . ARG B 1 12 ? -15.586 -9.078 0.041 1 92.69 12 ARG B CA 1
ATOM 2025 C C . ARG B 1 12 ? -14.062 -9.047 0.128 1 92.69 12 ARG B C 1
ATOM 2027 O O . ARG B 1 12 ? -13.5 -8.656 1.154 1 92.69 12 ARG B O 1
ATOM 2034 N N . SER B 1 13 ? -13.391 -9.352 -0.919 1 96.19 13 SER B N 1
ATOM 2035 C CA . SER B 1 13 ? -11.945 -9.539 -0.858 1 96.19 13 SER B CA 1
ATOM 2036 C C . SER B 1 13 ? -11.203 -8.242 -1.183 1 96.19 13 SER B C 1
ATOM 2038 O O . SER B 1 13 ? -9.977 -8.18 -1.068 1 96.19 13 SER B O 1
ATOM 2040 N N . ALA B 1 14 ? -11.969 -7.195 -1.495 1 96.62 14 ALA B N 1
ATOM 2041 C CA . ALA B 1 14 ? -11.336 -5.945 -1.912 1 96.62 14 ALA B CA 1
ATOM 2042 C C . ALA B 1 14 ? -10.469 -5.371 -0.796 1 96.62 14 ALA B C 1
ATOM 2044 O O . ALA B 1 14 ? -10.828 -5.445 0.38 1 96.62 14 ALA B O 1
ATOM 2045 N N . LEU B 1 15 ? -9.328 -4.824 -1.205 1 97.69 15 LEU B N 1
ATOM 2046 C CA . LEU B 1 15 ? -8.508 -4.125 -0.225 1 97.69 15 LEU B CA 1
ATOM 2047 C C . LEU B 1 15 ? -9.211 -2.873 0.283 1 97.69 15 LEU B C 1
ATOM 2049 O O . LEU B 1 15 ? -9.305 -2.66 1.494 1 97.69 15 LEU B O 1
ATOM 2053 N N . VAL B 1 16 ? -9.688 -2.059 -0.665 1 97.81 16 VAL B N 1
ATOM 2054 C CA . VAL B 1 16 ? -10.391 -0.835 -0.293 1 97.81 16 VAL B CA 1
ATOM 2055 C C . VAL B 1 16 ? -11.867 -0.948 -0.678 1 97.81 16 VAL B C 1
ATOM 2057 O O . VAL B 1 16 ? -12.219 -0.825 -1.854 1 97.81 16 VAL B O 1
ATOM 2060 N N . PRO B 1 17 ? -12.727 -1.039 0.264 1 96.19 17 PRO B N 1
ATOM 2061 C CA . PRO B 1 17 ? -14.156 -1.067 -0.025 1 96.19 17 PRO B CA 1
ATOM 2062 C C . PRO B 1 17 ? -14.656 0.224 -0.669 1 96.19 17 PRO B C 1
ATOM 2064 O O . PRO B 1 17 ? -13.898 1.191 -0.785 1 96.19 17 PRO B O 1
ATOM 2067 N N . ASP B 1 18 ? -15.875 0.181 -1.067 1 95.81 18 ASP B N 1
ATOM 2068 C CA . ASP B 1 18 ? -16.484 1.356 -1.684 1 95.81 18 ASP B CA 1
ATOM 2069 C C . ASP B 1 18 ? -16.672 2.471 -0.66 1 95.81 18 ASP B C 1
ATOM 2071 O O . ASP B 1 18 ? -16.594 2.234 0.547 1 95.81 18 ASP B O 1
ATOM 2075 N N . GLY B 1 19 ? -16.797 3.695 -1.217 1 93.19 19 GLY B N 1
ATOM 2076 C CA . GLY B 1 19 ? -17.078 4.84 -0.366 1 93.19 19 GLY B CA 1
ATOM 2077 C C . GLY B 1 19 ? -18.562 5.066 -0.15 1 93.19 19 GLY B C 1
ATOM 2078 O O . GLY B 1 19 ? -19.375 4.207 -0.48 1 93.19 19 GLY B O 1
ATOM 2079 N N . PRO B 1 20 ? -18.969 6.102 0.434 1 95.06 20 PRO B N 1
ATOM 2080 C CA . PRO B 1 20 ? -18.141 7.191 0.942 1 95.06 20 PRO B CA 1
ATOM 2081 C C . PRO B 1 20 ? -17.422 6.828 2.236 1 95.06 20 PRO B C 1
ATOM 2083 O O . PRO B 1 20 ? -17.859 5.941 2.969 1 95.06 20 PRO B O 1
ATOM 2086 N N . TRP B 1 21 ? -16.312 7.559 2.518 1 96.25 21 TRP B N 1
ATOM 2087 C CA . TRP B 1 21 ? -15.508 7.301 3.703 1 96.25 21 TRP B CA 1
ATOM 2088 C C . TRP B 1 21 ? -15.586 8.469 4.684 1 96.25 21 TRP B C 1
ATOM 2090 O O . TRP B 1 21 ? -15.641 9.625 4.273 1 96.25 21 TRP B O 1
ATOM 2100 N N . THR B 1 22 ? -15.602 8.148 5.914 1 97.5 22 THR B N 1
ATOM 2101 C CA . THR B 1 22 ? -15.516 9.07 7.039 1 97.5 22 THR B CA 1
ATOM 2102 C C . THR B 1 22 ? -14.344 8.711 7.949 1 97.5 22 THR B C 1
ATOM 2104 O O . THR B 1 22 ? -14.062 7.531 8.164 1 97.5 22 THR B O 1
ATOM 2107 N N . TYR B 1 23 ? -13.719 9.734 8.523 1 98.06 23 TYR B N 1
ATOM 2108 C CA . TYR B 1 23 ? -12.562 9.539 9.391 1 98.06 23 TYR B CA 1
ATOM 2109 C C . TYR B 1 23 ? -12.75 10.266 10.719 1 98.06 23 TYR B C 1
ATOM 2111 O O . TYR B 1 23 ? -13.07 11.453 10.742 1 98.06 23 TYR B O 1
ATOM 2119 N N . VAL B 1 24 ? -12.562 9.562 11.75 1 98.19 24 VAL B N 1
ATOM 2120 C CA . VAL B 1 24 ? -12.508 10.125 13.094 1 98.19 24 VAL B CA 1
ATOM 2121 C C . VAL B 1 24 ? -11.109 9.953 13.672 1 98.19 24 VAL B C 1
ATOM 2123 O O . VAL B 1 24 ? -10.547 8.859 13.656 1 98.19 24 VAL B O 1
ATOM 2126 N N . MET B 1 25 ? -10.586 11.094 14.18 1 98.25 25 MET B N 1
ATOM 2127 C CA . MET B 1 25 ? -9.18 10.938 14.57 1 98.25 25 MET B CA 1
ATOM 2128 C C . MET B 1 25 ? -8.883 11.719 15.844 1 98.25 25 MET B C 1
ATOM 2130 O O . MET B 1 25 ? -9.539 12.719 16.141 1 98.25 25 MET B O 1
ATOM 2134 N N . ASP B 1 26 ? -7.953 11.25 16.625 1 98.75 26 ASP B N 1
ATOM 2135 C CA . ASP B 1 26 ? -7.207 11.945 17.672 1 98.75 26 ASP B CA 1
ATOM 2136 C C . ASP B 1 26 ? -5.797 12.289 17.188 1 98.75 26 ASP B C 1
ATOM 2138 O O . ASP B 1 26 ? -5.117 11.461 16.578 1 98.75 26 ASP B O 1
ATOM 2142 N N . ALA B 1 27 ? -5.398 13.562 17.5 1 98.88 27 ALA B N 1
ATOM 2143 C CA . ALA B 1 27 ? -4.113 13.969 16.938 1 98.88 27 ALA B CA 1
ATOM 2144 C C . ALA B 1 27 ? -3.291 14.75 17.953 1 98.88 27 ALA B C 1
ATOM 2146 O O . ALA B 1 27 ? -3.842 15.492 18.766 1 98.88 27 ALA B O 1
ATOM 2147 N N . VAL B 1 28 ? -2.027 14.523 17.938 1 98.94 28 VAL B N 1
ATOM 2148 C CA . VAL B 1 28 ? -1 15.359 18.547 1 98.94 28 VAL B CA 1
ATOM 2149 C C . VAL B 1 28 ? -0.231 16.109 17.453 1 98.94 28 VAL B C 1
ATOM 2151 O O . VAL B 1 28 ? 0.322 15.5 16.547 1 98.94 28 VAL B O 1
ATOM 2154 N N . ALA B 1 29 ? -0.182 17.469 17.609 1 98.94 29 ALA B N 1
ATOM 2155 C CA . ALA B 1 29 ? 0.355 18.234 16.484 1 98.94 29 ALA B CA 1
ATOM 2156 C C . ALA B 1 29 ? 1.202 19.406 16.984 1 98.94 29 ALA B C 1
ATOM 2158 O O . ALA B 1 29 ? 1.031 19.875 18.109 1 98.94 29 ALA B O 1
ATOM 2159 N N . VAL B 1 30 ? 2.082 19.828 16.141 1 98.94 30 VAL B N 1
ATOM 2160 C CA . VAL B 1 30 ? 2.906 21 16.391 1 98.94 30 VAL B CA 1
ATOM 2161 C C . VAL B 1 30 ? 2.869 21.938 15.188 1 98.94 30 VAL B C 1
ATOM 2163 O O . VAL B 1 30 ? 3.062 21.5 14.047 1 98.94 30 VAL B O 1
ATOM 2166 N N . HIS B 1 31 ? 2.566 23.203 15.422 1 98.94 31 HIS B N 1
ATOM 2167 C CA . HIS B 1 31 ? 2.711 24.297 14.453 1 98.94 31 HIS B CA 1
ATOM 2168 C C . HIS B 1 31 ? 4.098 24.922 14.531 1 98.94 31 HIS B C 1
ATOM 2170 O O . HIS B 1 31 ? 4.555 25.297 15.617 1 98.94 31 HIS B O 1
ATOM 2176 N N . ALA B 1 32 ? 4.742 25 13.398 1 98.94 32 ALA B N 1
ATOM 2177 C CA . ALA B 1 32 ? 6.105 25.531 13.391 1 98.94 32 ALA B CA 1
ATOM 2178 C C . ALA B 1 32 ? 6.359 26.391 12.164 1 98.94 32 ALA B C 1
ATOM 2180 O O . ALA B 1 32 ? 5.52 26.469 11.258 1 98.94 32 ALA B O 1
ATOM 2181 N N . ARG B 1 33 ? 7.488 27.109 12.219 1 98.75 33 ARG B N 1
ATOM 2182 C CA . ARG B 1 33 ? 8.008 27.875 11.086 1 98.75 33 ARG B CA 1
ATOM 2183 C C . ARG B 1 33 ? 9.336 27.312 10.609 1 98.75 33 ARG B C 1
ATOM 2185 O O . ARG B 1 33 ? 10.195 26.953 11.422 1 98.75 33 ARG B O 1
ATOM 2192 N N . GLY B 1 34 ? 9.383 27.156 9.312 1 98.31 34 GLY B N 1
ATOM 2193 C CA . GLY B 1 34 ? 10.641 26.75 8.711 1 98.31 34 GLY B CA 1
ATOM 2194 C C . GLY B 1 34 ? 11.117 27.688 7.617 1 98.31 34 GLY B C 1
ATOM 2195 O O . GLY B 1 34 ? 10.5 28.734 7.371 1 98.31 34 GLY B O 1
ATOM 2196 N N . ASP B 1 35 ? 12.234 27.406 7.012 1 98.31 35 ASP B N 1
ATOM 2197 C CA . ASP B 1 35 ? 12.852 28.188 5.945 1 98.31 35 ASP B CA 1
ATOM 2198 C C . ASP B 1 35 ? 12.258 27.828 4.586 1 98.31 35 ASP B C 1
ATOM 2200 O O . ASP B 1 35 ? 12.5 26.734 4.07 1 98.31 35 ASP B O 1
ATOM 2204 N N . PRO B 1 36 ? 11.625 28.797 3.965 1 98.31 36 PRO B N 1
ATOM 2205 C CA . PRO B 1 36 ? 11 28.5 2.674 1 98.31 36 PRO B CA 1
ATOM 2206 C C . PRO B 1 36 ? 12.008 28 1.635 1 98.31 36 PRO B C 1
ATOM 2208 O O . PRO B 1 36 ? 11.672 27.141 0.806 1 98.31 36 PRO B O 1
ATOM 2211 N N . SER B 1 37 ? 13.203 28.484 1.663 1 97.81 37 SER B N 1
ATOM 2212 C CA . SER B 1 37 ? 14.211 28.078 0.688 1 97.81 37 SER B CA 1
ATOM 2213 C C . SER B 1 37 ? 14.555 26.609 0.84 1 97.81 37 SER B C 1
ATOM 2215 O O . SER B 1 37 ? 14.836 25.922 -0.147 1 97.81 37 SER B O 1
ATOM 2217 N N . ARG B 1 38 ? 14.523 26.125 2.012 1 97.88 38 ARG B N 1
ATOM 2218 C CA . ARG B 1 38 ? 14.75 24.703 2.258 1 97.88 38 ARG B CA 1
ATOM 2219 C C . ARG B 1 38 ? 13.516 23.875 1.886 1 97.88 38 ARG B C 1
ATOM 2221 O O . ARG B 1 38 ? 13.641 22.812 1.282 1 97.88 38 ARG B O 1
ATOM 2228 N N . MET B 1 39 ? 12.352 24.406 2.244 1 98.38 39 MET B N 1
ATOM 2229 C CA . MET B 1 39 ? 11.102 23.703 1.959 1 98.38 39 MET B CA 1
ATOM 2230 C C . MET B 1 39 ? 10.953 23.453 0.464 1 98.38 39 MET B C 1
ATOM 2232 O O . MET B 1 39 ? 10.43 22.406 0.059 1 98.38 39 MET B O 1
ATOM 2236 N N . GLU B 1 40 ? 11.398 24.344 -0.345 1 97.56 40 GLU B N 1
ATOM 2237 C CA . GLU B 1 40 ? 11.273 24.25 -1.797 1 97.56 40 GLU B CA 1
ATOM 2238 C C . GLU B 1 40 ? 11.953 22.984 -2.326 1 97.56 40 GLU B C 1
ATOM 2240 O O . GLU B 1 40 ? 11.57 22.453 -3.369 1 97.56 40 GLU B O 1
ATOM 2245 N N . LYS B 1 41 ? 12.867 22.484 -1.594 1 97.5 41 LYS B N 1
ATOM 2246 C CA . LYS B 1 41 ? 13.664 21.344 -2.037 1 97.5 41 LYS B CA 1
ATOM 2247 C C . LYS B 1 41 ? 12.836 20.062 -2.012 1 97.5 41 LYS B C 1
ATOM 2249 O O . LYS B 1 41 ? 13.242 19.047 -2.588 1 97.5 41 LYS B O 1
ATOM 2254 N N . VAL B 1 42 ? 11.68 20.125 -1.354 1 98.12 42 VAL B N 1
ATOM 2255 C CA . VAL B 1 42 ? 10.898 18.906 -1.265 1 98.12 42 VAL B CA 1
ATOM 2256 C C . VAL B 1 42 ? 9.484 19.156 -1.788 1 98.12 42 VAL B C 1
ATOM 2258 O O . VAL B 1 42 ? 8.578 18.359 -1.535 1 98.12 42 VAL B O 1
ATOM 2261 N N . LEU B 1 43 ? 9.289 20.234 -2.449 1 97.62 43 LEU B N 1
ATOM 2262 C CA . LEU B 1 43 ? 7.992 20.547 -3.029 1 97.62 43 LEU B CA 1
ATOM 2263 C C . LEU B 1 43 ? 8.039 20.469 -4.551 1 97.62 43 LEU B C 1
ATOM 2265 O O . LEU B 1 43 ? 9.086 20.734 -5.156 1 97.62 43 LEU B O 1
ATOM 2269 N N . PRO B 1 44 ? 6.926 20.094 -5.176 1 91.38 44 PRO B N 1
ATOM 2270 C CA . PRO B 1 44 ? 6.859 20.172 -6.637 1 91.38 44 PRO B CA 1
ATOM 2271 C C . PRO B 1 44 ? 7.066 21.578 -7.168 1 91.38 44 PRO B C 1
ATOM 2273 O O . PRO B 1 44 ? 6.832 22.562 -6.445 1 91.38 44 PRO B O 1
ATOM 2276 N N . ASP B 1 45 ? 7.359 21.547 -8.453 1 88.19 45 ASP B N 1
ATOM 2277 C CA . ASP B 1 45 ? 7.527 22.844 -9.109 1 88.19 45 ASP B CA 1
ATOM 2278 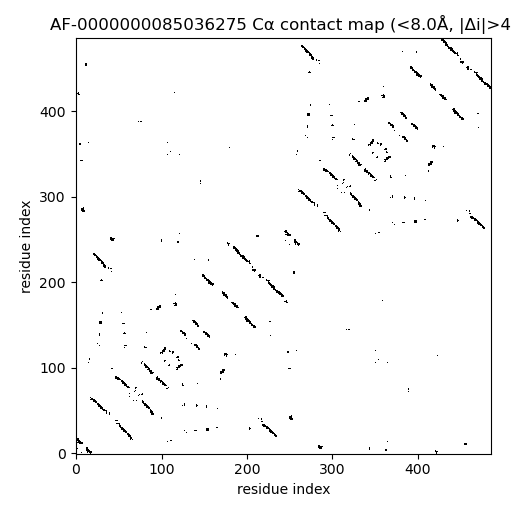C C . ASP B 1 45 ? 6.223 23.625 -9.109 1 88.19 45 ASP B C 1
ATOM 2280 O O . ASP B 1 45 ? 5.145 23.062 -9.281 1 88.19 45 ASP B O 1
ATOM 2284 N N . GLY B 1 46 ? 6.359 24.906 -8.867 1 90.5 46 GLY B N 1
ATOM 2285 C CA . GLY B 1 46 ? 5.199 25.781 -8.953 1 90.5 46 GLY B CA 1
ATOM 2286 C C . GLY B 1 46 ? 4.586 26.094 -7.602 1 90.5 46 GLY B C 1
ATOM 2287 O O . GLY B 1 46 ? 3.787 27.016 -7.477 1 90.5 46 GLY B O 1
ATOM 2288 N N . LEU B 1 47 ? 4.969 25.375 -6.605 1 96.31 47 LEU B N 1
ATOM 2289 C CA . LEU B 1 47 ? 4.465 25.641 -5.266 1 96.31 47 LEU B CA 1
ATOM 2290 C C . LEU B 1 47 ? 5.406 26.578 -4.508 1 96.31 47 LEU B C 1
ATOM 2292 O O . LEU B 1 47 ? 6.609 26.312 -4.43 1 96.31 47 LEU B O 1
ATOM 2296 N N . ASN B 1 48 ? 4.844 27.625 -3.963 1 97.88 48 ASN B N 1
ATOM 2297 C CA . ASN B 1 48 ? 5.617 28.562 -3.162 1 97.88 48 ASN B CA 1
ATOM 2298 C C . ASN B 1 48 ? 5.34 28.406 -1.672 1 97.88 48 ASN B C 1
ATOM 2300 O O . ASN B 1 48 ? 4.27 28.781 -1.19 1 97.88 48 ASN B O 1
ATOM 2304 N N . PRO B 1 49 ? 6.316 27.875 -0.925 1 98.69 49 PRO B N 1
ATOM 2305 C CA . PRO B 1 49 ? 6.086 27.719 0.512 1 98.69 49 PRO B CA 1
ATOM 2306 C C . PRO B 1 49 ? 6.039 29.062 1.254 1 98.69 49 PRO B C 1
ATOM 2308 O O . PRO B 1 49 ? 6.82 29.969 0.949 1 98.69 49 PRO B O 1
ATOM 2311 N N . LEU B 1 50 ? 5.184 29.141 2.236 1 98.5 50 LEU B N 1
ATOM 2312 C CA . LEU B 1 50 ? 4.973 30.391 2.971 1 98.5 50 LEU B CA 1
ATOM 2313 C C . LEU B 1 50 ? 5.57 30.297 4.371 1 98.5 50 LEU B C 1
ATOM 2315 O O . LEU B 1 50 ? 5.391 31.219 5.184 1 98.5 50 LEU B O 1
ATOM 2319 N N . GLY B 1 51 ? 6.176 29.188 4.684 1 98.38 51 GLY B N 1
ATOM 2320 C CA . GLY B 1 51 ? 6.957 29.078 5.906 1 98.38 51 GLY B CA 1
ATOM 2321 C C . GLY B 1 51 ? 6.285 28.234 6.973 1 98.38 51 GLY B C 1
ATOM 2322 O O . GLY B 1 51 ? 6.961 27.641 7.816 1 98.38 51 GLY B O 1
ATOM 2323 N N . ASP B 1 52 ? 4.977 28.125 6.996 1 98.81 52 ASP B N 1
ATOM 2324 C CA . ASP B 1 52 ? 4.242 27.422 8.039 1 98.81 52 ASP B CA 1
ATOM 2325 C C . ASP B 1 52 ? 4.301 25.906 7.816 1 98.81 52 ASP B C 1
ATOM 2327 O O . ASP B 1 52 ? 4.168 25.438 6.688 1 98.81 52 ASP B O 1
ATOM 2331 N N . LEU B 1 53 ? 4.543 25.219 8.906 1 98.88 53 LEU B N 1
ATOM 2332 C CA . LEU B 1 53 ? 4.559 23.75 8.945 1 98.88 53 LEU B CA 1
ATOM 2333 C C . LEU B 1 53 ? 3.557 23.234 9.977 1 98.88 53 LEU B C 1
ATOM 2335 O O . LEU B 1 53 ? 3.416 23.797 11.055 1 98.88 53 LEU B O 1
ATOM 2339 N N . TRP B 1 54 ? 2.863 22.203 9.617 1 98.94 54 TRP B N 1
ATOM 2340 C CA . TRP B 1 54 ? 1.996 21.484 10.539 1 98.94 54 TRP B CA 1
ATOM 2341 C C . TRP B 1 54 ? 2.375 20 10.586 1 98.94 54 TRP B C 1
ATOM 2343 O O . TRP B 1 54 ? 2.062 19.25 9.672 1 98.94 54 TRP B O 1
ATOM 2353 N N . PHE B 1 55 ? 3.082 19.578 11.641 1 98.94 55 PHE B N 1
ATOM 2354 C CA . PHE B 1 55 ? 3.41 18.172 11.875 1 98.94 55 PHE B CA 1
ATOM 2355 C C . PHE B 1 55 ? 2.396 17.531 12.812 1 98.94 55 PHE B C 1
ATOM 2357 O O . PHE B 1 55 ? 2.055 18.094 13.852 1 98.94 55 PHE B O 1
ATOM 2364 N N . TYR B 1 56 ? 1.956 16.312 12.477 1 98.94 56 TYR B N 1
ATOM 2365 C CA . TYR B 1 56 ? 1.054 15.664 13.422 1 98.94 56 TYR B CA 1
ATOM 2366 C C . TYR B 1 56 ? 1.187 14.148 13.352 1 98.94 56 TYR B C 1
ATOM 2368 O O . TYR B 1 56 ? 1.682 13.609 12.359 1 98.94 56 TYR B O 1
ATOM 2376 N N . VAL B 1 57 ? 0.856 13.508 14.406 1 98.94 57 VAL B N 1
ATOM 2377 C CA . VAL B 1 57 ? 0.601 12.078 14.523 1 98.94 57 VAL B CA 1
ATOM 2378 C C . VAL B 1 57 ? -0.827 11.844 15.008 1 98.94 57 VAL B C 1
ATOM 2380 O O . VAL B 1 57 ? -1.298 12.531 15.922 1 98.94 57 VAL B O 1
ATOM 2383 N N . SER B 1 58 ? -1.468 10.938 14.383 1 98.88 58 SER B N 1
ATOM 2384 C CA . SER B 1 58 ? -2.881 10.742 14.695 1 98.88 58 SER B CA 1
ATOM 2385 C C . SER B 1 58 ? -3.232 9.266 14.781 1 98.88 58 SER B C 1
ATOM 2387 O O . SER B 1 58 ? -2.523 8.422 14.234 1 98.88 58 SER B O 1
ATOM 2389 N N . ASP B 1 59 ? -4.191 8.945 15.602 1 98.81 59 ASP B N 1
ATOM 2390 C CA . ASP B 1 59 ? -4.91 7.676 15.656 1 98.81 59 ASP B CA 1
ATOM 2391 C C . ASP B 1 59 ? -6.289 7.801 15.008 1 98.81 59 ASP B C 1
ATOM 2393 O O . ASP B 1 59 ? -7.117 8.602 15.453 1 98.81 59 ASP B O 1
ATOM 2397 N N . ILE B 1 60 ? -6.566 6.973 13.969 1 98.69 60 ILE B N 1
ATOM 2398 C CA . ILE B 1 60 ? -7.699 7.234 13.086 1 98.69 60 ILE B CA 1
ATOM 2399 C C . ILE B 1 60 ? -8.617 6.012 13.047 1 98.69 60 ILE B C 1
ATOM 2401 O O . ILE B 1 60 ? -8.141 4.879 12.945 1 98.69 60 ILE B O 1
ATOM 2405 N N . ILE B 1 61 ? -9.859 6.207 13.188 1 98 61 ILE B N 1
ATOM 2406 C CA . ILE B 1 61 ? -10.906 5.254 12.836 1 98 61 ILE B CA 1
ATOM 2407 C C . ILE B 1 61 ? -11.555 5.66 11.516 1 98 61 ILE B C 1
ATOM 2409 O O . ILE B 1 61 ? -12.133 6.742 11.406 1 98 61 ILE B O 1
ATOM 2413 N N . SER B 1 62 ? -11.43 4.836 10.516 1 97.75 62 SER B N 1
ATOM 2414 C CA . SER B 1 62 ? -12.125 5.07 9.25 1 97.75 62 SER B CA 1
ATOM 2415 C C . SER B 1 62 ? -13.344 4.164 9.117 1 97.75 62 SER B C 1
ATOM 2417 O O . SER B 1 62 ? -13.375 3.068 9.68 1 97.75 62 SER B O 1
ATOM 2419 N N . PHE B 1 63 ? -14.305 4.73 8.344 1 95.31 63 PHE B N 1
ATOM 2420 C CA . PHE B 1 63 ? -15.547 3.98 8.211 1 95.31 63 PHE B CA 1
ATOM 2421 C C . PHE B 1 63 ? -16.234 4.285 6.879 1 95.31 63 PHE B C 1
ATOM 2423 O O . PHE B 1 63 ? -16.172 5.414 6.391 1 95.31 63 PHE B O 1
ATOM 2430 N N . SER B 1 64 ? -16.781 3.271 6.301 1 95.75 64 SER B N 1
ATOM 2431 C CA . SER B 1 64 ? -17.703 3.352 5.172 1 95.75 64 SER B CA 1
ATOM 2432 C C . SER B 1 64 ? -18.891 2.422 5.367 1 95.75 64 SER B C 1
ATOM 2434 O O . SER B 1 64 ? -18.75 1.322 5.906 1 95.75 64 SER B O 1
ATOM 2436 N N . PRO B 1 65 ? -20.109 2.822 4.875 1 95.25 65 PRO B N 1
ATOM 2437 C CA . PRO B 1 65 ? -21.266 1.911 4.953 1 95.25 65 PRO B CA 1
ATOM 2438 C C . PRO B 1 65 ? -21.016 0.594 4.219 1 95.25 65 PRO B C 1
ATOM 2440 O O . PRO B 1 65 ? -21.547 -0.446 4.617 1 95.25 65 PRO B O 1
ATOM 2443 N N . SER B 1 66 ? -20.203 0.587 3.27 1 93.38 66 SER B N 1
ATOM 2444 C CA . SER B 1 66 ? -19.922 -0.599 2.463 1 93.38 66 SER B CA 1
ATOM 2445 C C . SER B 1 66 ? -19.016 -1.579 3.209 1 93.38 66 SER B C 1
ATOM 2447 O O . SER B 1 66 ? -18.812 -2.703 2.75 1 93.38 66 SER B O 1
ATOM 2449 N N . SER B 1 67 ? -18.547 -1.164 4.34 1 90.5 67 SER B N 1
ATOM 2450 C CA . SER B 1 67 ? -17.594 -2.014 5.059 1 90.5 67 SER B CA 1
ATOM 2451 C C . SER B 1 67 ? -18 -2.18 6.52 1 90.5 67 SER B C 1
ATOM 2453 O O . SER B 1 67 ? -17.156 -2.256 7.402 1 90.5 67 SER B O 1
ATOM 2455 N N . GLU B 1 68 ? -19.172 -2.186 6.793 1 92.38 68 GLU B N 1
ATOM 2456 C CA . GLU B 1 68 ? -19.688 -2.248 8.156 1 92.38 68 GLU B CA 1
ATOM 2457 C C . GLU B 1 68 ? -19.141 -3.473 8.898 1 92.38 68 GLU B C 1
ATOM 2459 O O . GLU B 1 68 ? -18.75 -3.379 10.055 1 92.38 68 GLU B O 1
ATOM 2464 N N . ASP B 1 69 ? -19.062 -4.594 8.234 1 91.62 69 ASP B N 1
ATOM 2465 C CA . ASP B 1 69 ? -18.641 -5.84 8.867 1 91.62 69 ASP B CA 1
ATOM 2466 C C . ASP B 1 69 ? -17.172 -5.777 9.281 1 91.62 69 ASP B C 1
ATOM 2468 O O . ASP B 1 69 ? -16.766 -6.41 10.258 1 91.62 69 ASP B O 1
ATOM 2472 N N . LEU B 1 70 ? -16.391 -5.035 8.602 1 91.69 70 LEU B N 1
ATOM 2473 C CA . LEU B 1 70 ? -14.969 -4.926 8.914 1 91.69 70 LEU B CA 1
ATOM 2474 C C . LEU B 1 70 ? -14.758 -4.211 10.242 1 91.69 70 LEU B C 1
ATOM 2476 O O . LEU B 1 70 ? -13.75 -4.434 10.914 1 91.69 70 LEU B O 1
ATOM 2480 N N . THR B 1 71 ? -15.719 -3.426 10.617 1 92.75 71 THR B N 1
ATOM 2481 C CA . THR B 1 71 ? -15.594 -2.621 11.828 1 92.75 71 THR B CA 1
ATOM 2482 C C . THR B 1 71 ? -15.43 -3.514 13.055 1 92.75 71 THR B C 1
ATOM 2484 O O . THR B 1 71 ? -14.75 -3.141 14.016 1 92.75 71 THR B O 1
ATOM 2487 N N . TYR B 1 72 ? -16.047 -4.688 12.961 1 93.5 72 TYR B N 1
ATOM 2488 C CA . TYR B 1 72 ? -15.969 -5.508 14.164 1 93.5 72 TYR B CA 1
ATOM 2489 C C . TYR B 1 72 ? -15.258 -6.828 13.883 1 93.5 72 TYR B C 1
ATOM 2491 O O . TYR B 1 72 ? -14.719 -7.457 14.789 1 93.5 72 TYR B O 1
ATOM 2499 N N . LEU B 1 73 ? -15.203 -7.301 12.617 1 91.44 73 LEU B N 1
ATOM 2500 C CA . LEU B 1 73 ? -14.555 -8.57 12.312 1 91.44 73 LEU B CA 1
ATOM 2501 C C . LEU B 1 73 ? -13.055 -8.383 12.141 1 91.44 73 LEU B C 1
ATOM 2503 O O . LEU B 1 73 ? -12.273 -9.305 12.406 1 91.44 73 LEU B O 1
ATOM 2507 N N . SER B 1 74 ? -12.648 -7.176 11.68 1 92 74 SER B N 1
ATOM 2508 C CA . SER B 1 74 ? -11.242 -6.848 11.469 1 92 74 SER B CA 1
ATOM 2509 C C . SER B 1 74 ? -10.992 -5.355 11.656 1 92 74 SER B C 1
ATOM 2511 O O . SER B 1 74 ? -10.547 -4.676 10.727 1 92 74 SER B O 1
ATOM 2513 N N . PRO B 1 75 ? -11.219 -4.906 12.875 1 94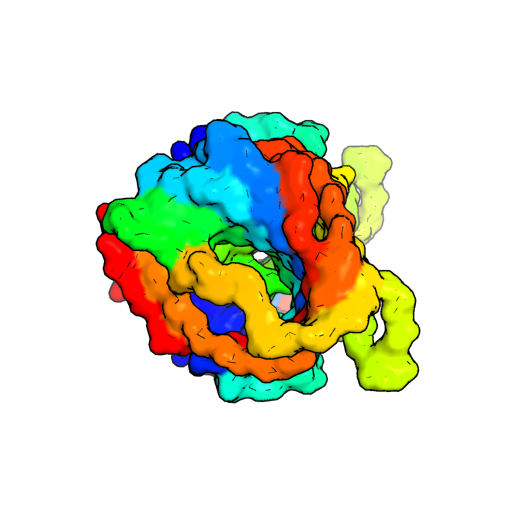.5 75 PRO B N 1
ATOM 2514 C CA . PRO B 1 75 ? -11.125 -3.463 13.102 1 94.5 75 PRO B CA 1
ATOM 2515 C C . PRO B 1 75 ? -9.766 -2.889 12.719 1 94.5 75 PRO B C 1
ATOM 2517 O O . PRO B 1 75 ? -9.664 -1.715 12.352 1 94.5 75 PRO B O 1
ATOM 2520 N N . GLY B 1 76 ? -8.711 -3.721 12.773 1 94.69 76 GLY B N 1
ATOM 2521 C CA . GLY B 1 76 ? -7.371 -3.273 12.445 1 94.69 76 GLY B CA 1
ATOM 2522 C C . GLY B 1 76 ? -7.219 -2.842 11 1 94.69 76 GLY B C 1
ATOM 2523 O O . GLY B 1 76 ? -6.281 -2.119 10.656 1 94.69 76 GLY B O 1
ATOM 2524 N N . LEU B 1 77 ? -8.117 -3.229 10.148 1 95.25 77 LEU B N 1
ATOM 2525 C CA . LEU B 1 77 ? -8.078 -2.824 8.75 1 95.25 77 LEU B CA 1
ATOM 2526 C C . LEU B 1 77 ? -8.617 -1.407 8.57 1 95.25 77 LEU B C 1
ATOM 2528 O O . LEU B 1 77 ? -8.328 -0.749 7.57 1 95.25 77 LEU B O 1
ATOM 2532 N N . LEU B 1 78 ? -9.414 -0.967 9.547 1 96.56 78 LEU B N 1
ATOM 2533 C CA . LEU B 1 78 ? -10.062 0.332 9.406 1 96.56 78 LEU B CA 1
ATOM 2534 C C . LEU B 1 78 ? -9.508 1.332 10.414 1 96.56 78 LEU B C 1
ATOM 2536 O O . LEU B 1 78 ? -9.773 2.531 10.312 1 96.56 78 LEU B O 1
ATOM 2540 N N . GLN B 1 79 ? -8.82 0.842 11.422 1 97.88 79 GLN B N 1
ATOM 2541 C CA . GLN B 1 79 ? -8.188 1.671 12.445 1 97.88 79 GLN B CA 1
ATOM 2542 C C . GLN B 1 79 ? -6.672 1.694 12.273 1 97.88 79 GLN B C 1
ATOM 2544 O O . GLN B 1 79 ? -6.043 0.646 12.125 1 97.88 79 GLN B O 1
ATOM 2549 N N . TYR B 1 80 ? -6.117 2.879 12.25 1 98.5 80 TYR B N 1
ATOM 2550 C CA . TYR B 1 80 ? -4.699 2.998 11.93 1 98.5 80 TYR B CA 1
ATOM 2551 C C . TYR B 1 80 ? -4.121 4.297 12.477 1 98.5 80 TYR B C 1
ATOM 2553 O O . TYR B 1 80 ? -4.863 5.164 12.945 1 98.5 80 TYR B O 1
ATOM 2561 N N . LYS B 1 81 ? -2.818 4.363 12.461 1 98.88 81 LYS B N 1
ATOM 2562 C CA . LYS B 1 81 ? -2.127 5.598 12.812 1 98.88 81 LYS B CA 1
ATOM 2563 C C . LYS B 1 81 ? -1.533 6.27 11.578 1 98.88 81 LYS B C 1
ATOM 2565 O O . LYS B 1 81 ? -1.238 5.605 10.586 1 98.88 81 LYS B O 1
ATOM 2570 N N . GLU B 1 82 ? -1.449 7.547 11.633 1 98.88 82 GLU B N 1
ATOM 2571 C CA . GLU B 1 82 ? -0.914 8.383 10.562 1 98.88 82 GLU B CA 1
ATOM 2572 C C . GLU B 1 82 ? 0.041 9.438 11.109 1 98.88 82 GLU B C 1
ATOM 2574 O O . GLU B 1 82 ? -0.205 10.016 12.172 1 98.88 82 GLU B O 1
ATOM 2579 N N . ALA B 1 83 ? 1.171 9.602 10.492 1 98.94 83 ALA B N 1
ATOM 2580 C CA . ALA B 1 83 ? 2.104 10.703 10.719 1 98.94 83 ALA B CA 1
ATOM 2581 C C . ALA B 1 83 ? 2.318 11.516 9.445 1 98.94 83 ALA B C 1
ATOM 2583 O O . ALA B 1 83 ? 2.586 10.945 8.383 1 98.94 83 ALA B O 1
ATOM 2584 N N . ALA B 1 84 ? 2.209 12.828 9.539 1 98.94 84 ALA B N 1
ATOM 2585 C CA . ALA B 1 84 ? 2.307 13.625 8.32 1 98.94 84 ALA B CA 1
ATOM 2586 C C . ALA B 1 84 ? 2.783 15.039 8.625 1 98.94 84 ALA B C 1
ATOM 2588 O O . ALA B 1 84 ? 2.832 15.453 9.781 1 98.94 84 ALA B O 1
ATOM 2589 N N . VAL B 1 85 ? 3.184 15.703 7.578 1 98.88 85 VAL B N 1
ATOM 2590 C CA . VAL B 1 85 ? 3.488 17.125 7.641 1 98.88 85 VAL B CA 1
ATOM 2591 C C . VAL B 1 85 ? 2.805 17.859 6.484 1 98.88 85 VAL B C 1
ATOM 2593 O O . VAL B 1 85 ? 2.848 17.391 5.34 1 98.88 85 VAL B O 1
ATOM 2596 N N . PHE B 1 86 ? 2.137 18.953 6.781 1 98.81 86 PHE B N 1
ATOM 2597 C CA . PHE B 1 86 ? 1.612 19.875 5.785 1 98.81 86 PHE B CA 1
ATOM 2598 C C . PHE B 1 86 ? 2.447 21.156 5.734 1 98.81 86 PHE B C 1
ATOM 2600 O O . PHE B 1 86 ? 2.889 21.656 6.773 1 98.81 86 PHE B O 1
ATOM 2607 N N . VAL B 1 87 ? 2.639 21.594 4.578 1 98.88 87 VAL B N 1
ATOM 2608 C CA . VAL B 1 87 ? 3.289 22.875 4.316 1 98.88 87 VAL B CA 1
ATOM 2609 C C . VAL B 1 87 ? 2.27 23.859 3.76 1 98.88 87 VAL B C 1
ATOM 2611 O O . VAL B 1 87 ? 1.513 23.531 2.842 1 98.88 87 VAL B O 1
ATOM 2614 N N . LYS B 1 88 ? 2.191 25.047 4.383 1 98.81 88 LYS B N 1
ATOM 2615 C CA . LYS B 1 88 ? 1.396 26.109 3.783 1 98.81 88 LYS B CA 1
ATOM 2616 C C . LYS B 1 88 ? 2.057 26.641 2.514 1 98.81 88 LYS B C 1
ATOM 2618 O O . LYS B 1 88 ? 3.217 27.062 2.539 1 98.81 88 LYS B O 1
ATOM 2623 N N . VAL B 1 89 ? 1.313 26.625 1.406 1 98.69 89 VAL B N 1
ATOM 2624 C CA . VAL B 1 89 ? 1.914 27.016 0.135 1 98.69 89 VAL B CA 1
ATOM 2625 C C . VAL B 1 89 ? 0.977 27.953 -0.611 1 98.69 89 VAL B C 1
ATOM 2627 O O . VAL B 1 89 ? -0.224 28 -0.334 1 98.69 89 VAL B O 1
ATOM 2630 N N . GLU B 1 90 ? 1.575 28.719 -1.427 1 98.19 90 GLU B N 1
ATOM 2631 C CA . GLU B 1 90 ? 0.844 29.469 -2.447 1 98.19 90 GLU B CA 1
ATOM 2632 C C . GLU B 1 90 ? 0.977 28.797 -3.816 1 98.19 90 GLU B C 1
ATOM 2634 O O . GLU B 1 90 ? 2.078 28.438 -4.227 1 98.19 90 GLU B O 1
ATOM 2639 N N . PHE B 1 91 ? -0.079 28.594 -4.508 1 96.88 91 PHE B N 1
ATOM 2640 C CA . PHE B 1 91 ? -0.143 28.016 -5.852 1 96.88 91 PHE B CA 1
ATOM 2641 C C . PHE B 1 91 ? -1.123 28.797 -6.723 1 96.88 91 PHE B C 1
ATOM 2643 O O . PHE B 1 91 ? -2.326 28.812 -6.449 1 96.88 91 PHE B O 1
ATOM 2650 N N . LYS B 1 92 ? -0.571 29.484 -7.75 1 95.25 92 LYS B N 1
ATOM 2651 C CA . LYS B 1 92 ? -1.367 30.25 -8.703 1 95.25 92 LYS B CA 1
ATOM 2652 C C . LYS B 1 92 ? -2.264 31.25 -7.977 1 95.25 92 LYS B C 1
ATOM 2654 O O . LYS B 1 92 ? -3.463 31.328 -8.25 1 95.25 92 LYS B O 1
ATOM 2659 N N . GLY B 1 93 ? -1.778 31.859 -7 1 96 93 GLY B N 1
ATOM 2660 C CA . GLY B 1 93 ? -2.424 32.969 -6.328 1 96 93 GLY B CA 1
ATOM 2661 C C . GLY B 1 93 ? -3.309 32.562 -5.172 1 96 93 GLY B C 1
ATOM 2662 O O . GLY B 1 93 ? -3.898 33.375 -4.488 1 96 93 GLY B O 1
ATOM 2663 N N . LYS B 1 94 ? -3.426 31.344 -4.895 1 96.94 94 LYS B N 1
ATOM 2664 C CA . LYS B 1 94 ? -4.266 30.844 -3.809 1 96.94 94 LYS B CA 1
ATOM 2665 C C . LYS B 1 94 ? -3.436 30.078 -2.783 1 96.94 94 LYS B C 1
ATOM 2667 O O . LYS B 1 94 ? -2.434 29.453 -3.133 1 96.94 94 LYS B O 1
ATOM 2672 N N . VAL B 1 95 ? -3.877 30.109 -1.524 1 98 95 VAL B N 1
ATOM 2673 C CA . VAL B 1 95 ? -3.178 29.453 -0.429 1 98 95 VAL B CA 1
ATOM 2674 C C . VAL B 1 95 ? -3.762 28.062 -0.209 1 98 95 VAL B C 1
ATOM 2676 O O . VAL B 1 95 ? -4.984 27.875 -0.221 1 98 95 VAL B O 1
ATOM 2679 N N . TYR B 1 96 ? -2.875 27.047 -0.025 1 98.38 96 TYR B N 1
ATOM 2680 C CA . TYR B 1 96 ? -3.25 25.656 0.208 1 98.38 96 TYR B CA 1
ATOM 2681 C C . TYR B 1 96 ? -2.381 25.031 1.294 1 98.38 96 TYR B C 1
ATOM 2683 O O . TYR B 1 96 ? -1.304 25.547 1.608 1 98.38 96 TYR B O 1
ATOM 2691 N N . GLY B 1 97 ? -2.877 24.047 1.894 1 98.56 97 GLY B N 1
ATOM 2692 C CA . GLY B 1 97 ? -2.016 23.062 2.527 1 98.56 97 GLY B CA 1
ATOM 2693 C C . GLY B 1 97 ? -1.547 21.984 1.572 1 98.56 97 GLY B C 1
ATOM 2694 O O . GLY B 1 97 ? -2.357 21.375 0.873 1 98.56 97 GLY B O 1
ATOM 2695 N N . PHE B 1 98 ? -0.275 21.781 1.497 1 98.5 98 PHE B N 1
ATOM 2696 C CA . PHE B 1 98 ? 0.296 20.703 0.696 1 98.5 98 PHE B CA 1
ATOM 2697 C C . PHE B 1 98 ? 1.034 19.703 1.579 1 98.5 98 PHE B C 1
ATOM 2699 O O . PHE B 1 98 ? 1.808 20.094 2.455 1 98.5 98 PHE B O 1
ATOM 2706 N N . CYS B 1 99 ? 0.768 18.422 1.356 1 98.44 99 CYS B N 1
ATOM 2707 C CA . CYS B 1 99 ? 1.377 17.375 2.158 1 98.44 99 CYS B CA 1
ATOM 2708 C C . CYS B 1 99 ? 2.484 16.672 1.384 1 98.44 99 CYS B C 1
ATOM 2710 O O . CYS B 1 99 ? 2.221 15.719 0.635 1 98.44 99 CYS B O 1
ATOM 2712 N N . PRO B 1 100 ? 3.725 16.984 1.629 1 98.19 100 PRO B N 1
ATOM 2713 C CA . PRO B 1 100 ? 4.812 16.328 0.897 1 98.19 100 PRO B CA 1
ATOM 2714 C C . PRO B 1 100 ? 5.129 14.938 1.429 1 98.19 100 PRO B C 1
ATOM 2716 O O . PRO B 1 100 ? 5.688 14.109 0.706 1 98.19 100 PRO B O 1
ATOM 2719 N N . PHE B 1 101 ? 4.879 14.719 2.748 1 98.69 101 PHE B N 1
ATOM 2720 C CA . PHE B 1 101 ? 5.18 13.43 3.352 1 98.69 101 PHE B CA 1
ATOM 2721 C C . PHE B 1 101 ? 4.035 12.969 4.25 1 98.69 101 PHE B C 1
ATOM 2723 O O . PHE B 1 101 ? 3.537 13.742 5.07 1 98.69 101 PHE B O 1
ATOM 2730 N N . MET B 1 102 ? 3.629 11.75 4.094 1 98.81 102 MET B N 1
ATOM 2731 C CA . MET B 1 102 ? 2.615 11.117 4.93 1 98.81 102 MET B CA 1
ATOM 2732 C C . MET B 1 102 ? 2.918 9.633 5.117 1 98.81 102 MET B C 1
ATOM 2734 O O . MET B 1 102 ? 3.322 8.953 4.172 1 98.81 102 MET B O 1
ATOM 2738 N N . TYR B 1 103 ? 2.693 9.18 6.324 1 98.88 103 TYR B N 1
ATOM 2739 C CA . TYR B 1 103 ? 2.979 7.793 6.684 1 98.88 103 TYR B CA 1
ATOM 2740 C C . TYR B 1 103 ? 1.789 7.16 7.391 1 98.88 103 TYR B C 1
ATOM 2742 O O . TYR B 1 103 ? 1.124 7.805 8.203 1 98.88 103 TYR B O 1
ATOM 2750 N N . VAL B 1 104 ? 1.581 5.91 7.078 1 98.88 104 VAL B N 1
ATOM 2751 C CA . VAL B 1 104 ? 0.518 5.152 7.727 1 98.88 104 VAL B CA 1
ATOM 2752 C C . VAL B 1 104 ? 1.019 3.752 8.078 1 98.88 104 VAL B C 1
ATOM 2754 O O . VAL B 1 104 ? 2.066 3.322 7.586 1 98.88 104 VAL B O 1
ATOM 2757 N N . ASP B 1 105 ? 0.239 3.041 8.906 1 98.56 105 ASP B N 1
ATOM 2758 C CA . ASP B 1 105 ? 0.638 1.691 9.297 1 98.56 105 ASP B CA 1
ATOM 2759 C C . ASP B 1 105 ? -0.396 0.663 8.844 1 98.56 105 ASP B C 1
ATOM 2761 O O . ASP B 1 105 ? -0.542 -0.393 9.469 1 98.56 105 ASP B O 1
ATOM 2765 N N . ASN B 1 106 ? -1.074 1.062 7.766 1 97 106 ASN B N 1
ATOM 2766 C CA . ASN B 1 106 ? -2.201 0.282 7.27 1 97 106 ASN B CA 1
ATOM 2767 C C . ASN B 1 106 ? -2.297 0.341 5.746 1 97 106 ASN B C 1
ATOM 2769 O O . ASN B 1 106 ? -2.18 1.415 5.156 1 97 106 ASN B O 1
ATOM 2773 N N . ASP B 1 107 ? -2.502 -0.892 5.141 1 98.25 107 ASP B N 1
ATOM 2774 C CA . ASP B 1 107 ? -2.441 -0.906 3.684 1 98.25 107 ASP B CA 1
ATOM 2775 C C . ASP B 1 107 ? -3.734 -0.362 3.076 1 98.25 107 ASP B C 1
ATOM 2777 O O . ASP B 1 107 ? -3.725 0.183 1.971 1 98.25 107 ASP B O 1
ATOM 2781 N N . VAL B 1 108 ? -4.875 -0.51 3.756 1 97.75 108 VAL B N 1
ATOM 2782 C CA . VAL B 1 108 ? -6.117 0.086 3.277 1 97.75 108 VAL B CA 1
ATOM 2783 C C . VAL B 1 108 ? -5.953 1.6 3.158 1 97.75 108 VAL B C 1
ATOM 2785 O O . VAL B 1 108 ? -6.227 2.178 2.104 1 97.75 108 VAL B O 1
ATOM 2788 N N . SER B 1 109 ? -5.484 2.178 4.258 1 98.25 109 SER B N 1
ATOM 2789 C CA . SER B 1 109 ? -5.246 3.617 4.266 1 98.25 109 SER B CA 1
ATOM 2790 C C . SER B 1 109 ? -4.199 4.012 3.229 1 98.25 109 SER B C 1
ATOM 2792 O O . SER B 1 109 ? -4.332 5.047 2.57 1 98.25 109 SER B O 1
ATOM 2794 N N . LEU B 1 110 ? -3.158 3.207 3.104 1 98.75 110 LEU B N 1
ATOM 2795 C CA . LEU B 1 110 ? -2.086 3.504 2.162 1 98.75 110 LEU B CA 1
ATOM 2796 C C . LEU B 1 110 ? -2.631 3.656 0.746 1 98.75 110 LEU B C 1
ATOM 2798 O O . LEU B 1 110 ? -2.441 4.695 0.111 1 98.75 110 LEU B O 1
ATOM 2802 N N . LEU B 1 111 ? -3.287 2.662 0.284 1 98.5 111 LEU B N 1
ATOM 2803 C CA . LEU B 1 111 ? -3.756 2.688 -1.097 1 98.5 111 LEU B CA 1
ATOM 2804 C C . LEU B 1 111 ? -4.836 3.746 -1.283 1 98.5 111 LEU B C 1
ATOM 2806 O O . LEU B 1 111 ? -4.84 4.465 -2.283 1 98.5 111 LEU B O 1
ATOM 2810 N N . ARG B 1 112 ? -5.777 3.809 -0.368 1 97 112 ARG B N 1
ATOM 2811 C CA . ARG B 1 112 ? -6.84 4.805 -0.456 1 97 112 ARG B CA 1
ATOM 2812 C C . ARG B 1 112 ? -6.258 6.211 -0.58 1 97 112 ARG B C 1
ATOM 2814 O O . ARG B 1 112 ? -6.715 7.004 -1.406 1 97 112 ARG B O 1
ATOM 2821 N N . GLY B 1 113 ? -5.238 6.461 0.2 1 97.12 113 GLY B N 1
ATOM 2822 C CA . GLY B 1 113 ? -4.594 7.762 0.161 1 97.12 113 GLY B CA 1
ATOM 2823 C C . GLY B 1 113 ? -3.881 8.039 -1.148 1 97.12 113 GLY B C 1
ATOM 2824 O O . GLY B 1 113 ? -4.008 9.125 -1.715 1 97.12 113 GLY B O 1
ATOM 2825 N N . ILE B 1 114 ? -3.178 7.066 -1.645 1 97.75 114 ILE B N 1
ATOM 2826 C CA . ILE B 1 114 ? -2.385 7.25 -2.855 1 97.75 114 ILE B CA 1
ATOM 2827 C C . ILE B 1 114 ? -3.309 7.531 -4.039 1 97.75 114 ILE B C 1
ATOM 2829 O O . ILE B 1 114 ? -3.023 8.398 -4.863 1 97.75 114 ILE B O 1
ATOM 2833 N N . VAL B 1 115 ? -4.387 6.922 -4.074 1 94.75 115 VAL B N 1
ATOM 2834 C CA . VAL B 1 115 ? -5.316 7.082 -5.188 1 94.75 115 VAL B CA 1
ATOM 2835 C C . VAL B 1 115 ? -5.91 8.484 -5.168 1 94.75 115 VAL B C 1
ATOM 2837 O O . VAL B 1 115 ? -6.234 9.047 -6.215 1 94.75 115 VAL B O 1
ATOM 2840 N N . PHE B 1 116 ? -5.949 9.109 -4.043 1 93.88 116 PHE B N 1
ATOM 2841 C CA . PHE B 1 116 ? -6.492 10.453 -3.908 1 93.88 116 PHE B CA 1
ATOM 2842 C C . PHE B 1 116 ? -5.395 11.5 -4.055 1 93.88 116 PHE B C 1
ATOM 2844 O O . PHE B 1 116 ? -5.68 12.688 -4.191 1 93.88 116 PHE B O 1
ATOM 2851 N N . GLY B 1 117 ? -4.219 11.062 -3.93 1 95.62 117 GLY B N 1
ATOM 2852 C CA . GLY B 1 117 ? -3.131 11.992 -4.18 1 95.62 117 GLY B CA 1
ATOM 2853 C C . GLY B 1 117 ? -2.244 12.211 -2.967 1 95.62 117 GLY B C 1
ATOM 2854 O O . GLY B 1 117 ? -1.257 12.945 -3.039 1 95.62 117 GLY B O 1
ATOM 2855 N N . PHE B 1 118 ? -2.588 11.617 -1.833 1 97.62 118 PHE B N 1
ATOM 2856 C CA . PHE B 1 118 ? -1.705 11.688 -0.676 1 97.62 118 PHE B CA 1
ATOM 2857 C C . PHE B 1 118 ? -0.472 10.812 -0.879 1 97.62 118 PHE B C 1
ATOM 2859 O O . PHE B 1 118 ? -0.577 9.688 -1.366 1 97.62 118 PHE B O 1
ATOM 2866 N N . PRO B 1 119 ? 0.671 11.32 -0.552 1 97.88 119 PRO B N 1
ATOM 2867 C CA . PRO B 1 119 ? 1.916 10.586 -0.775 1 97.88 119 PRO B CA 1
ATOM 2868 C C . PRO B 1 119 ? 2.215 9.586 0.338 1 97.88 119 PRO B C 1
ATOM 2870 O O . PRO B 1 119 ? 3.262 9.672 0.986 1 97.88 119 PRO B O 1
ATOM 2873 N N . LYS B 1 120 ? 1.398 8.57 0.472 1 98.62 120 LYS B N 1
ATOM 2874 C CA . LYS B 1 120 ? 1.477 7.703 1.646 1 98.62 120 LYS B CA 1
ATOM 2875 C C . LYS B 1 120 ? 2.533 6.617 1.459 1 98.62 120 LYS B C 1
ATOM 2877 O O . LYS B 1 120 ? 2.668 6.055 0.371 1 98.62 120 LYS B O 1
ATOM 2882 N N . LYS B 1 121 ? 3.324 6.438 2.516 1 98.56 121 LYS B N 1
ATOM 2883 C CA . LYS B 1 121 ? 4.227 5.305 2.693 1 98.56 121 LYS B CA 1
ATOM 2884 C C . LYS B 1 121 ? 3.961 4.59 4.016 1 98.56 121 LYS B C 1
ATOM 2886 O O . LYS B 1 121 ? 3.389 5.176 4.938 1 98.56 121 LYS B O 1
ATOM 2891 N N . MET B 1 122 ? 4.367 3.35 4.105 1 98.62 122 MET B N 1
ATOM 2892 C CA . MET B 1 122 ? 4.223 2.619 5.363 1 98.62 122 MET B CA 1
ATOM 2893 C C . MET B 1 122 ? 5.289 3.039 6.363 1 98.62 122 MET B C 1
ATOM 2895 O O . MET B 1 122 ? 6.43 3.314 5.984 1 98.62 122 MET B O 1
ATOM 2899 N N . ALA B 1 123 ? 4.914 3.057 7.652 1 98.56 123 ALA B N 1
ATOM 2900 C CA . ALA B 1 123 ? 5.836 3.318 8.75 1 98.56 123 ALA B CA 1
ATOM 2901 C C . ALA B 1 123 ? 5.336 2.691 10.055 1 98.56 123 ALA B C 1
ATOM 2903 O O . ALA B 1 123 ? 4.18 2.271 10.141 1 98.56 123 ALA B O 1
ATOM 2904 N N . GLN B 1 124 ? 6.273 2.504 10.992 1 98.38 124 GLN B N 1
ATOM 2905 C CA . GLN B 1 124 ? 5.891 2.24 12.375 1 98.38 124 GLN B CA 1
ATOM 2906 C C . GLN B 1 124 ? 5.543 3.535 13.102 1 98.38 124 GLN B C 1
ATOM 2908 O O . GLN B 1 124 ? 6.324 4.488 13.094 1 98.38 124 GLN B O 1
ATOM 2913 N N . ILE B 1 125 ? 4.352 3.58 13.734 1 98.88 125 ILE B N 1
ATOM 2914 C CA . ILE B 1 125 ? 3.875 4.824 14.328 1 98.88 125 ILE B CA 1
ATOM 2915 C C . ILE B 1 125 ? 3.336 4.555 15.727 1 98.88 125 ILE B C 1
ATOM 2917 O O . ILE B 1 125 ? 2.582 3.602 15.938 1 98.88 125 ILE B O 1
ATOM 2921 N N . GLU B 1 126 ? 3.721 5.395 16.625 1 98.75 126 GLU B N 1
ATOM 2922 C CA . GLU B 1 126 ? 3.254 5.34 18.016 1 98.75 126 GLU B CA 1
ATOM 2923 C C . GLU B 1 126 ? 2.699 6.688 18.469 1 98.75 126 GLU B C 1
ATOM 2925 O O . GLU B 1 126 ? 3.168 7.738 18.016 1 98.75 126 GLU B O 1
ATOM 2930 N N . MET B 1 127 ? 1.697 6.637 19.359 1 98.69 127 MET B N 1
ATOM 2931 C CA . MET B 1 127 ? 1.083 7.855 19.875 1 98.69 127 MET B CA 1
ATOM 2932 C C . MET B 1 127 ? 0.457 7.617 21.234 1 98.69 127 MET B C 1
ATOM 2934 O O . MET B 1 127 ? -0.077 6.539 21.5 1 98.69 127 MET B O 1
ATOM 2938 N N . THR B 1 128 ? 0.51 8.648 22.062 1 98.56 128 THR B N 1
ATOM 2939 C CA . THR B 1 128 ? -0.26 8.602 23.297 1 98.56 128 THR B CA 1
ATOM 2940 C C . THR B 1 128 ? -1.756 8.531 23 1 98.56 128 THR B C 1
ATOM 2942 O O . THR B 1 128 ? -2.295 9.391 22.297 1 98.56 128 THR B O 1
ATOM 2945 N N . ARG B 1 129 ? -2.396 7.609 23.594 1 96.5 129 ARG B N 1
ATOM 2946 C CA . ARG B 1 129 ? -3.828 7.441 23.375 1 96.5 129 ARG B CA 1
ATOM 2947 C C . ARG B 1 129 ? -4.633 8.422 24.203 1 96.5 129 ARG B C 1
ATOM 2949 O O . ARG B 1 129 ? -4.273 8.711 25.359 1 96.5 129 ARG B O 1
ATOM 2956 N N . PHE B 1 130 ? -5.645 8.852 23.594 1 96.75 130 PHE B N 1
ATOM 2957 C CA . PHE B 1 130 ? -6.586 9.672 24.344 1 96.75 130 PHE B CA 1
ATOM 2958 C C . PHE B 1 130 ? -7.621 8.805 25.047 1 96.75 130 PHE B C 1
ATOM 2960 O O . PHE B 1 130 ? -8.086 7.809 24.484 1 96.75 130 PHE B O 1
ATOM 2967 N N . HIS B 1 131 ? -7.949 9.172 26.25 1 95.62 131 HIS B N 1
ATOM 2968 C CA . HIS B 1 131 ? -9.016 8.539 27.016 1 95.62 131 HIS B CA 1
ATOM 2969 C C . HIS B 1 131 ? -9.547 9.477 28.109 1 95.62 131 HIS B C 1
ATOM 2971 O O . HIS B 1 131 ? -8.773 10.125 28.812 1 95.62 131 HIS B O 1
ATOM 2977 N N . ASP B 1 132 ? -10.836 9.398 28.188 1 92.56 132 ASP B N 1
ATOM 2978 C CA . ASP B 1 132 ? -11.469 10.328 29.125 1 92.56 132 ASP B CA 1
ATOM 2979 C C . ASP B 1 132 ? -11.016 10.062 30.562 1 92.56 132 ASP B C 1
ATOM 2981 O O . ASP B 1 132 ? -10.992 10.977 31.391 1 92.56 132 ASP B O 1
ATOM 2985 N N . LEU B 1 133 ? -10.68 8.891 30.875 1 95.44 133 LEU B N 1
ATOM 2986 C CA . LEU B 1 133 ? -10.297 8.508 32.25 1 95.44 133 LEU B CA 1
ATOM 2987 C C . LEU B 1 133 ? -8.781 8.547 32.406 1 95.44 133 LEU B C 1
ATOM 2989 O O . LEU B 1 133 ? -8.25 8.109 33.438 1 95.44 133 LEU B O 1
ATOM 2993 N N . PHE B 1 134 ? -8.109 8.992 31.375 1 92.56 134 PHE B N 1
ATOM 2994 C CA . PHE B 1 134 ? -6.656 9.078 31.391 1 92.56 134 PHE B CA 1
ATOM 2995 C C . PHE B 1 134 ? -6.191 10.453 30.922 1 92.56 134 PHE B C 1
ATOM 2997 O O . PHE B 1 134 ? -6.535 10.891 29.828 1 92.56 134 PHE B O 1
ATOM 3004 N N . GLU B 1 135 ? -5.516 11.078 31.812 1 91.12 135 GLU B N 1
ATOM 3005 C CA . GLU B 1 135 ? -4.902 12.359 31.469 1 91.12 135 GLU B CA 1
ATOM 3006 C C . GLU B 1 135 ? -3.4 12.344 31.734 1 91.12 135 GLU B C 1
ATOM 3008 O O . GLU B 1 135 ? -2.973 12.047 32.844 1 91.12 135 GLU B O 1
ATOM 3013 N N . ALA B 1 136 ? -2.697 12.594 30.719 1 94.5 136 ALA B N 1
ATOM 3014 C CA . ALA B 1 136 ? -1.247 12.703 30.859 1 94.5 136 ALA B CA 1
ATOM 3015 C C . ALA B 1 136 ? -0.801 14.156 30.875 1 94.5 136 ALA B C 1
ATOM 3017 O O . ALA B 1 136 ? -1.501 15.031 30.359 1 94.5 136 ALA B O 1
ATOM 3018 N N . LYS B 1 137 ? 0.362 14.359 31.531 1 97.06 137 LYS B N 1
ATOM 3019 C CA . LYS B 1 137 ? 0.942 15.695 31.484 1 97.06 137 LYS B CA 1
ATOM 3020 C C . LYS B 1 137 ? 1.372 16.062 30.062 1 97.06 137 LYS B C 1
ATOM 3022 O O . LYS B 1 137 ? 1.225 17.203 29.641 1 97.06 137 LYS B O 1
ATOM 3027 N N . ARG B 1 138 ? 1.97 15.125 29.438 1 98.5 138 ARG B N 1
ATOM 3028 C CA . ARG B 1 138 ? 2.422 15.297 28.062 1 98.5 138 ARG B CA 1
ATOM 3029 C C . ARG B 1 138 ? 1.89 14.18 27.172 1 98.5 138 ARG B C 1
ATOM 3031 O O . ARG B 1 138 ? 1.773 13.031 27.594 1 98.5 138 ARG B O 1
ATOM 3038 N N . TYR B 1 139 ? 1.582 14.625 25.922 1 98.75 139 TYR B N 1
ATOM 3039 C CA . TYR B 1 139 ? 1.179 13.703 24.875 1 98.75 139 TYR B CA 1
ATOM 3040 C C . TYR B 1 139 ? 2.188 13.703 23.734 1 98.75 139 TYR B C 1
ATOM 3042 O O . TYR B 1 139 ? 2.738 14.75 23.391 1 98.75 139 TYR B O 1
ATOM 3050 N N . GLY B 1 140 ? 2.445 12.516 23.141 1 98.88 140 GLY B N 1
ATOM 3051 C CA . GLY B 1 140 ? 3.455 12.453 22.094 1 98.88 140 GLY B CA 1
ATOM 3052 C C . GLY B 1 140 ? 3.082 11.516 20.969 1 98.88 140 GLY B C 1
ATOM 3053 O O . GLY B 1 140 ? 2.111 10.758 21.062 1 98.88 140 GLY B O 1
ATOM 3054 N N . GLY B 1 141 ? 3.727 11.672 19.859 1 98.88 141 GLY B N 1
ATOM 3055 C CA . GLY B 1 141 ? 3.701 10.789 18.703 1 98.88 141 GLY B CA 1
ATOM 3056 C C . GLY B 1 141 ? 5.035 10.711 17.984 1 98.88 141 GLY B C 1
ATOM 3057 O O . GLY B 1 141 ? 5.805 11.672 17.984 1 98.88 141 GLY B O 1
ATOM 3058 N N . VAL B 1 142 ? 5.281 9.539 17.406 1 98.88 142 VAL B N 1
ATOM 3059 C CA . VAL B 1 142 ? 6.551 9.344 16.703 1 98.88 142 VAL B CA 1
ATOM 3060 C C . VAL B 1 142 ? 6.363 8.359 15.555 1 98.88 142 VAL B C 1
ATOM 3062 O O . VAL B 1 142 ? 5.504 7.48 15.617 1 98.88 142 VAL B O 1
ATOM 3065 N N . ALA B 1 143 ? 7.125 8.539 14.516 1 98.75 143 ALA B N 1
ATOM 3066 C CA . ALA B 1 143 ? 7.125 7.637 13.367 1 98.75 143 ALA B CA 1
ATOM 3067 C C . ALA B 1 143 ? 8.547 7.191 13.023 1 98.75 143 ALA B C 1
ATOM 3069 O O . ALA B 1 143 ? 9.492 7.98 13.109 1 98.75 143 ALA B O 1
ATOM 3070 N N . TYR B 1 144 ? 8.656 5.926 12.594 1 98.12 144 TYR B N 1
ATOM 3071 C CA . TYR B 1 144 ? 9.906 5.297 12.188 1 98.12 144 TYR B CA 1
ATOM 3072 C C . TYR B 1 144 ? 9.75 4.586 10.844 1 98.12 144 TYR B C 1
ATOM 3074 O O . TYR B 1 144 ? 8.711 3.977 10.578 1 98.12 144 TYR B O 1
ATOM 3082 N N . ARG B 1 145 ? 10.797 4.656 10.078 1 97.44 145 ARG B N 1
ATOM 3083 C CA . ARG B 1 145 ? 10.781 3.906 8.82 1 97.44 145 ARG B CA 1
ATOM 3084 C C . ARG B 1 145 ? 12.203 3.568 8.375 1 97.44 145 ARG B C 1
ATOM 3086 O O . ARG B 1 145 ? 13.086 4.426 8.398 1 97.44 145 ARG B O 1
ATOM 3093 N N . SER B 1 146 ? 12.398 2.338 7.984 1 93.06 146 SER B N 1
ATOM 3094 C CA . SER B 1 146 ? 13.641 1.845 7.398 1 93.06 146 SER B CA 1
ATOM 3095 C C . SER B 1 146 ? 14.836 2.154 8.289 1 93.06 146 SER B C 1
ATOM 3097 O O . SER B 1 146 ? 15.883 2.578 7.809 1 93.06 146 SER B O 1
ATOM 3099 N N . GLY B 1 147 ? 14.586 2.062 9.562 1 92.94 147 GLY B N 1
ATOM 3100 C CA . GLY B 1 147 ? 15.664 2.219 10.523 1 92.94 147 GLY B CA 1
ATOM 3101 C C . GLY B 1 147 ? 15.891 3.66 10.938 1 92.94 147 GLY B C 1
ATOM 3102 O O . GLY B 1 147 ? 16.766 3.945 11.758 1 92.94 147 GLY B O 1
ATOM 3103 N N . TYR B 1 148 ? 15.102 4.539 10.445 1 95.75 148 TYR B N 1
ATOM 3104 C CA . TYR B 1 148 ? 15.266 5.953 10.758 1 95.75 148 TYR B CA 1
ATOM 3105 C C . TYR B 1 148 ? 14.109 6.461 11.609 1 95.75 148 TYR B C 1
ATOM 3107 O O . TYR B 1 148 ? 12.953 6.059 11.406 1 95.75 148 TYR B O 1
ATOM 3115 N N . ASN B 1 149 ? 14.461 7.312 12.531 1 97.5 149 ASN B N 1
ATOM 3116 C CA . ASN B 1 149 ? 13.453 8.133 13.188 1 97.5 149 ASN B CA 1
ATOM 3117 C C . ASN B 1 149 ? 13.031 9.312 12.312 1 97.5 149 ASN B C 1
ATOM 3119 O O . ASN B 1 149 ? 13.812 10.234 12.094 1 97.5 149 ASN B O 1
ATOM 3123 N N . LEU B 1 150 ? 11.805 9.281 11.883 1 98.62 150 LEU B N 1
ATOM 3124 C CA . LEU B 1 150 ? 11.344 10.305 10.953 1 98.62 150 LEU B CA 1
ATOM 3125 C C . LEU B 1 150 ? 11.102 11.625 11.672 1 98.62 150 LEU B C 1
ATOM 3127 O O . LEU B 1 150 ? 11.758 12.625 11.383 1 98.62 150 LEU B O 1
ATOM 3131 N N . PHE B 1 151 ? 10.172 11.617 12.633 1 98.88 151 PHE B N 1
ATOM 3132 C CA . PHE B 1 151 ? 9.977 12.781 13.484 1 98.88 151 PHE B CA 1
ATOM 3133 C C . PHE B 1 151 ? 9.188 12.422 14.734 1 98.88 151 PHE B C 1
ATOM 3135 O O . PHE B 1 151 ? 8.578 11.352 14.797 1 98.88 151 PHE B O 1
ATOM 3142 N N . ARG B 1 152 ? 9.266 13.266 15.734 1 98.88 152 ARG B N 1
ATOM 3143 C CA . ARG B 1 152 ? 8.562 13.141 17 1 98.88 152 ARG B CA 1
ATOM 3144 C C . ARG B 1 152 ? 7.91 14.461 17.391 1 98.88 152 ARG B C 1
ATOM 3146 O O . ARG B 1 152 ? 8.531 15.523 17.281 1 98.88 152 ARG B O 1
ATOM 3153 N N . VAL B 1 153 ? 6.703 14.383 17.812 1 98.94 153 VAL B N 1
ATOM 3154 C CA . VAL B 1 153 ? 5.996 15.531 18.375 1 98.94 153 VAL B CA 1
ATOM 3155 C C . VAL B 1 153 ? 5.656 15.281 19.828 1 98.94 153 VAL B C 1
ATOM 3157 O O . VAL B 1 153 ? 5.328 14.148 20.219 1 98.94 153 VAL B O 1
ATOM 3160 N N . ILE B 1 154 ? 5.75 16.234 20.609 1 98.94 154 ILE B N 1
ATOM 3161 C CA . ILE B 1 154 ? 5.336 16.219 22.016 1 98.94 154 ILE B CA 1
ATOM 3162 C C . ILE B 1 154 ? 4.586 17.5 22.359 1 98.94 154 ILE B C 1
ATOM 3164 O O . ILE B 1 154 ? 5.004 18.594 21.953 1 98.94 154 ILE B O 1
ATOM 3168 N N . VAL B 1 155 ? 3.508 17.391 23.078 1 98.88 155 VAL B N 1
ATOM 3169 C CA . VAL B 1 155 ? 2.697 18.547 23.453 1 98.88 155 VAL B CA 1
ATOM 3170 C C . VAL B 1 155 ? 2.359 18.469 24.938 1 98.88 155 VAL B C 1
ATOM 3172 O O . VAL B 1 155 ? 2.027 17.406 25.453 1 98.88 155 VAL B O 1
ATOM 3175 N N . GLU B 1 156 ? 2.531 19.531 25.609 1 98.81 156 GLU B N 1
ATOM 3176 C CA . GLU B 1 156 ? 2.01 19.75 26.953 1 98.81 156 GLU B CA 1
ATOM 3177 C C . GLU B 1 156 ? 0.818 20.703 26.938 1 98.81 156 GLU B C 1
ATOM 3179 O O . GLU B 1 156 ? 0.984 21.906 27.078 1 98.81 156 GLU B O 1
ATOM 3184 N N . PRO B 1 157 ? -0.359 20.109 26.859 1 98 157 PRO B N 1
ATOM 3185 C CA . PRO B 1 157 ? -1.541 20.953 26.719 1 98 157 PRO B CA 1
ATOM 3186 C C . PRO B 1 157 ? -1.845 21.75 27.984 1 98 157 PRO B C 1
ATOM 3188 O O . PRO B 1 157 ? -1.652 21.25 29.094 1 98 157 PRO B O 1
ATOM 3191 N N . SER B 1 158 ? -2.451 23 27.797 1 97.38 158 SER B N 1
ATOM 3192 C CA . SER B 1 158 ? -2.707 23.844 28.953 1 97.38 158 SER B CA 1
ATOM 3193 C C . SER B 1 158 ? -3.99 24.656 28.781 1 97.38 158 SER B C 1
ATOM 3195 O O . SER B 1 158 ? -4.57 25.125 29.75 1 97.38 158 SER B O 1
ATOM 3197 N N . LYS B 1 159 ? -4.414 24.844 27.531 1 97.31 159 LYS B N 1
ATOM 3198 C CA . LYS B 1 159 ? -5.516 25.766 27.266 1 97.31 159 LYS B CA 1
ATOM 3199 C C . LYS B 1 159 ? -6.5 25.156 26.266 1 97.31 159 LYS B C 1
ATOM 3201 O O . LYS B 1 159 ? -6.094 24.547 25.281 1 97.31 159 LYS B O 1
ATOM 3206 N N . ARG B 1 160 ? -7.77 25.453 26.5 1 97.44 160 ARG B N 1
ATOM 3207 C CA . ARG B 1 160 ? -8.805 25.062 25.531 1 97.44 160 ARG B CA 1
ATOM 3208 C C . ARG B 1 160 ? -8.867 26.062 24.375 1 97.44 160 ARG B C 1
ATOM 3210 O O . ARG B 1 160 ? -8.742 27.266 24.578 1 97.44 160 ARG B O 1
ATOM 3217 N N . GLU B 1 161 ? -8.992 25.562 23.188 1 98 161 GLU B N 1
ATOM 3218 C CA . GLU B 1 161 ? -9.109 26.375 21.984 1 98 161 GLU B CA 1
ATOM 3219 C C . GLU B 1 161 ? -10.406 26.094 21.234 1 98 161 GLU B C 1
ATOM 3221 O O . GLU B 1 161 ? -11.008 25.031 21.422 1 98 161 GLU B O 1
ATOM 3226 N N . GLU B 1 162 ? -10.812 27.031 20.344 1 96.38 162 GLU B N 1
ATOM 3227 C CA . GLU B 1 162 ? -12.023 26.859 19.547 1 96.38 162 GLU B CA 1
ATOM 3228 C C . GLU B 1 162 ? -11.688 26.438 18.125 1 96.38 162 GLU B C 1
ATOM 3230 O O . GLU B 1 162 ? -12.547 25.922 17.406 1 96.38 162 GLU B O 1
ATOM 3235 N N . SER B 1 163 ? -10.461 26.719 17.75 1 97.19 163 SER B N 1
ATOM 3236 C CA . SER B 1 163 ? -10.031 26.391 16.406 1 97.19 163 SER B CA 1
ATOM 3237 C C . SER B 1 163 ? -8.531 26.125 16.344 1 97.19 163 SER B C 1
ATOM 3239 O O . SER B 1 163 ? -7.816 26.359 17.312 1 97.19 163 SER B O 1
ATOM 3241 N N . LEU B 1 164 ? -8.117 25.562 15.258 1 98.12 164 LEU B N 1
ATOM 3242 C CA . LEU B 1 164 ? -6.703 25.281 15.023 1 98.12 164 LEU B CA 1
ATOM 3243 C C . LEU B 1 164 ? -6.109 26.281 14.031 1 98.12 164 LEU B C 1
ATOM 3245 O O . LEU B 1 164 ? -6.766 26.656 13.062 1 98.12 164 LEU B O 1
ATOM 3249 N N . PRO B 1 165 ? -4.824 26.672 14.258 1 98.19 165 PRO B N 1
ATOM 3250 C CA . PRO B 1 165 ? -4.145 27.469 13.234 1 98.19 165 PRO B CA 1
ATOM 3251 C C . PRO B 1 165 ? -4.121 26.781 11.867 1 98.19 165 PRO B C 1
ATOM 3253 O O . PRO B 1 165 ? -4.043 27.453 10.836 1 98.19 165 PRO B O 1
ATOM 3256 N N . PHE B 1 166 ? -4.211 25.5 11.812 1 97.81 166 PHE B N 1
ATOM 3257 C CA . PHE B 1 166 ? -4.172 24.719 10.594 1 97.81 166 PHE B CA 1
ATOM 3258 C C . PHE B 1 166 ? -5.301 25.109 9.648 1 97.81 166 PHE B C 1
ATOM 3260 O O . PHE B 1 166 ? -5.207 24.906 8.438 1 97.81 166 PHE B O 1
ATOM 3267 N N . GLU B 1 167 ? -6.375 25.578 10.141 1 95.94 167 GLU B N 1
ATOM 3268 C CA . GLU B 1 167 ? -7.48 26.047 9.305 1 95.94 167 GLU B CA 1
ATOM 3269 C C . GLU B 1 167 ? -7.02 27.125 8.336 1 95.94 167 GLU B C 1
ATOM 3271 O O . GLU B 1 167 ? -7.582 27.281 7.246 1 95.94 167 GLU B O 1
ATOM 3276 N N . GLY B 1 168 ? -6.016 27.812 8.711 1 96.31 168 GLY B N 1
ATOM 3277 C CA . GLY B 1 168 ? -5.473 28.891 7.891 1 96.31 168 GLY B CA 1
ATOM 3278 C C . GLY B 1 168 ? -4.699 28.375 6.688 1 96.31 168 GLY B C 1
ATOM 3279 O O . GLY B 1 168 ? -4.309 29.172 5.82 1 96.31 168 GLY B O 1
ATOM 3280 N N . PHE B 1 169 ? -4.422 27.094 6.605 1 97.31 169 PHE B N 1
ATOM 3281 C CA . PHE B 1 169 ? -3.727 26.516 5.461 1 97.31 169 PHE B CA 1
ATOM 3282 C C . PHE B 1 169 ? -4.656 26.422 4.254 1 97.31 169 PHE B C 1
ATOM 3284 O O . PHE B 1 169 ? -4.199 26.219 3.129 1 97.31 169 PHE B O 1
ATOM 3291 N N . GLY B 1 170 ? -6.027 26.562 4.492 1 95.06 170 GLY B N 1
ATOM 3292 C CA . GLY B 1 170 ? -6.98 26.453 3.396 1 95.06 170 GLY B CA 1
ATOM 3293 C C . GLY B 1 170 ? -7.27 25.031 2.984 1 95.06 170 GLY B C 1
ATOM 3294 O O . GLY B 1 170 ? -7.145 24.109 3.793 1 95.06 170 GLY B O 1
ATOM 3295 N N . SER B 1 171 ? -7.801 24.891 1.729 1 96.31 171 SER B N 1
ATOM 3296 C CA . SER B 1 171 ? -8.016 23.562 1.194 1 96.31 171 SER B CA 1
ATOM 3297 C C . SER B 1 171 ? -6.688 22.859 0.896 1 96.31 171 SER B C 1
ATOM 3299 O O . SER B 1 171 ? -5.621 23.469 1.01 1 96.31 171 SER B O 1
ATOM 3301 N N . TRP B 1 172 ? -6.82 21.625 0.662 1 98 172 TRP B N 1
ATOM 3302 C CA . TRP B 1 172 ? -5.594 20.859 0.473 1 98 172 TRP B CA 1
ATOM 3303 C C . TRP B 1 172 ? -5.293 20.672 -1.01 1 98 172 TRP B C 1
ATOM 3305 O O . TRP B 1 172 ? -6.191 20.359 -1.796 1 98 172 TRP B O 1
ATOM 3315 N N . LEU B 1 173 ? -4.094 20.969 -1.396 1 97.38 173 LEU B N 1
ATOM 3316 C CA . LEU B 1 173 ? -3.586 20.672 -2.732 1 97.38 173 LEU B CA 1
ATOM 3317 C C . LEU B 1 173 ? -2.873 19.328 -2.76 1 97.38 173 LEU B C 1
ATOM 3319 O O . LEU B 1 173 ? -1.999 19.062 -1.93 1 97.38 173 LEU B O 1
ATOM 3323 N N . LEU B 1 174 ? -3.262 18.469 -3.625 1 96.06 174 LEU B N 1
ATOM 3324 C CA . LEU B 1 174 ? -2.68 17.141 -3.77 1 96.06 174 LEU B CA 1
ATOM 3325 C C . LEU B 1 174 ? -2.211 16.906 -5.199 1 96.06 174 LEU B C 1
ATOM 3327 O O . LEU B 1 174 ? -2.607 17.625 -6.117 1 96.06 174 LEU B O 1
ATOM 3331 N N . ARG B 1 175 ? -1.352 15.984 -5.312 1 95.19 175 ARG B N 1
ATOM 3332 C CA . ARG B 1 175 ? -0.903 15.555 -6.633 1 95.19 175 ARG B CA 1
ATOM 3333 C C . ARG B 1 175 ? -1.109 14.055 -6.816 1 95.19 175 ARG B C 1
ATOM 3335 O O . ARG B 1 175 ? -0.4 13.25 -6.215 1 95.19 175 ARG B O 1
ATOM 3342 N N . ARG B 1 176 ? -2.119 13.695 -7.648 1 95.19 176 ARG B N 1
ATOM 3343 C CA . ARG B 1 176 ? -2.277 12.297 -8.055 1 95.19 176 ARG B CA 1
ATOM 3344 C C . ARG B 1 176 ? -1.252 11.914 -9.109 1 95.19 176 ARG B C 1
ATOM 3346 O O . ARG B 1 176 ? -1.239 12.484 -10.203 1 95.19 176 ARG B O 1
ATOM 3353 N N . TYR B 1 177 ? -0.444 10.984 -8.734 1 96.38 177 TYR B N 1
ATOM 3354 C CA . TYR B 1 177 ? 0.653 10.672 -9.641 1 96.38 177 TYR B CA 1
ATOM 3355 C C . TYR B 1 177 ? 0.998 9.188 -9.586 1 96.38 177 TYR B C 1
ATOM 3357 O O . TYR B 1 177 ? 1.336 8.664 -8.523 1 96.38 177 TYR B O 1
ATOM 3365 N N . LEU B 1 178 ? 0.867 8.516 -10.719 1 97.31 178 LEU B N 1
ATOM 3366 C CA . LEU B 1 178 ? 1.315 7.152 -10.992 1 97.31 178 LEU B CA 1
ATOM 3367 C C . LEU B 1 178 ? 1.811 7.02 -12.43 1 97.31 178 LEU B C 1
ATOM 3369 O O . LEU B 1 178 ? 1.008 6.895 -13.359 1 97.31 178 LEU B O 1
ATOM 3373 N N . LYS B 1 179 ? 3.066 6.945 -12.609 1 96.12 179 LYS B N 1
ATOM 3374 C CA . LYS B 1 179 ? 3.697 7.051 -13.922 1 96.12 179 LYS B CA 1
ATOM 3375 C C . LYS B 1 179 ? 3.289 5.887 -14.828 1 96.12 179 LYS B C 1
ATOM 3377 O O . LYS B 1 179 ? 2.953 6.09 -15.992 1 96.12 179 LYS B O 1
ATOM 3382 N N . PRO B 1 180 ? 3.232 4.633 -14.289 1 94.12 180 PRO B N 1
ATOM 3383 C CA . PRO B 1 180 ? 3 3.496 -15.18 1 94.12 180 PRO B CA 1
ATOM 3384 C C . PRO B 1 180 ? 1.624 3.537 -15.844 1 94.12 180 PRO B C 1
ATOM 3386 O O . PRO B 1 180 ? 1.407 2.879 -16.859 1 94.12 180 PRO B O 1
ATOM 3389 N N . ILE B 1 181 ? 0.721 4.273 -15.25 1 94.81 181 ILE B N 1
ATOM 3390 C CA . ILE B 1 181 ? -0.614 4.34 -15.836 1 94.81 181 ILE B CA 1
ATOM 3391 C C . ILE B 1 181 ? -0.895 5.762 -16.328 1 94.81 181 ILE B C 1
ATOM 3393 O O . ILE B 1 181 ? -2.055 6.148 -16.484 1 94.81 181 ILE B O 1
ATOM 3397 N N . GLU B 1 182 ? 0.093 6.574 -16.406 1 94.56 182 GLU B N 1
ATOM 3398 C CA . GLU B 1 182 ? 0.078 7.914 -16.984 1 94.56 182 GLU B CA 1
ATOM 3399 C C . GLU B 1 182 ? -0.887 8.828 -16.234 1 94.56 182 GLU B C 1
ATOM 3401 O O . GLU B 1 182 ? -1.657 9.57 -16.844 1 94.56 182 GLU B O 1
ATOM 3406 N N . LEU B 1 183 ? -0.878 8.711 -14.922 1 95.81 183 LEU B N 1
ATOM 3407 C CA . LEU B 1 183 ? -1.665 9.586 -14.062 1 95.81 183 LEU B CA 1
ATOM 3408 C C . LEU B 1 183 ? -0.798 10.695 -13.477 1 95.81 183 LEU B C 1
ATOM 3410 O O . LEU B 1 183 ? 0.222 10.422 -12.844 1 95.81 183 LEU B O 1
ATOM 3414 N N . ASP B 1 184 ? -1.09 11.945 -13.805 1 95.12 184 ASP B N 1
ATOM 3415 C CA . ASP B 1 184 ? -0.388 13.117 -13.281 1 95.12 184 ASP B CA 1
ATOM 3416 C C . ASP B 1 184 ? -1.297 14.344 -13.266 1 95.12 184 ASP B C 1
ATOM 3418 O O . ASP B 1 184 ? -1.456 15.016 -14.289 1 95.12 184 ASP B O 1
ATOM 3422 N N . GLU B 1 185 ? -1.829 14.617 -12.039 1 95.19 185 GLU B N 1
ATOM 3423 C CA . GLU B 1 185 ? -2.75 15.75 -11.969 1 95.19 185 GLU B CA 1
ATOM 3424 C C . GLU B 1 185 ? -2.764 16.375 -10.578 1 95.19 185 GLU B C 1
ATOM 3426 O O . GLU B 1 185 ? -2.686 15.656 -9.57 1 95.19 185 GLU B O 1
ATOM 3431 N N . PHE B 1 186 ? -2.873 17.688 -10.562 1 95.12 186 PHE B N 1
ATOM 3432 C CA . PHE B 1 186 ? -3.129 18.391 -9.312 1 95.12 186 PHE B CA 1
ATOM 3433 C C . PHE B 1 186 ? -4.621 18.406 -8.992 1 95.12 186 PHE B C 1
ATOM 3435 O O . PHE B 1 186 ? -5.445 18.625 -9.883 1 95.12 186 PHE B O 1
ATOM 3442 N N . VAL B 1 187 ? -4.875 18.109 -7.785 1 95.69 187 VAL B N 1
ATOM 3443 C CA . VAL B 1 187 ? -6.273 18.078 -7.371 1 95.69 187 VAL B CA 1
ATOM 3444 C C . VAL B 1 187 ? -6.445 18.875 -6.082 1 95.69 187 VAL B C 1
ATOM 3446 O O . VAL B 1 187 ? -5.512 18.984 -5.285 1 95.69 187 VAL B O 1
ATOM 3449 N N . GLU B 1 188 ? -7.547 19.5 -5.977 1 96.38 188 GLU B N 1
ATOM 3450 C CA . GLU B 1 188 ? -7.945 20.172 -4.746 1 96.38 188 GLU B CA 1
ATOM 3451 C C . GLU B 1 188 ? -8.898 19.312 -3.928 1 96.38 188 GLU B C 1
ATOM 3453 O O . GLU B 1 188 ? -9.945 18.891 -4.426 1 96.38 188 GLU B O 1
ATOM 3458 N N . PHE B 1 189 ? -8.5 19.031 -2.748 1 95.38 189 PHE B N 1
ATOM 3459 C CA . PHE B 1 189 ? -9.32 18.312 -1.78 1 95.38 189 PHE B CA 1
ATOM 3460 C C . PHE B 1 189 ? -9.93 19.266 -0.768 1 95.38 189 PHE B C 1
ATOM 3462 O O . PHE B 1 189 ? -9.211 19.938 -0.025 1 95.38 189 PHE B O 1
ATOM 3469 N N . VAL B 1 190 ? -11.242 19.281 -0.722 1 94.5 190 VAL B N 1
ATOM 3470 C CA . VAL B 1 190 ? -11.945 20.156 0.22 1 94.5 190 VAL B CA 1
ATOM 3471 C C . VAL B 1 190 ? -12.523 19.312 1.359 1 94.5 190 VAL B C 1
ATOM 3473 O O . VAL B 1 190 ? -13.562 18.672 1.196 1 94.5 190 VAL B O 1
ATOM 3476 N N . PRO B 1 191 ? -11.922 19.484 2.52 1 94.31 191 PRO B N 1
ATOM 3477 C CA . PRO B 1 191 ? -12.391 18.688 3.662 1 94.31 191 PRO B CA 1
ATOM 3478 C C . PRO B 1 191 ? -13.562 19.344 4.387 1 94.31 191 PRO B C 1
ATOM 3480 O O . PRO B 1 191 ? -13.648 20.578 4.445 1 94.31 191 PRO B O 1
ATOM 3483 N N . GLU B 1 192 ? -14.469 18.578 4.812 1 95.5 192 GLU B N 1
ATOM 3484 C CA . GLU B 1 192 ? -15.453 18.953 5.816 1 95.5 192 GLU B CA 1
ATOM 3485 C C . GLU B 1 192 ? -15.07 18.438 7.199 1 95.5 192 GLU B C 1
ATOM 3487 O O . GLU B 1 192 ? -15.016 17.219 7.418 1 95.5 192 GLU B O 1
ATOM 3492 N N . ILE B 1 193 ? -14.883 19.359 8.094 1 96.94 193 ILE B N 1
ATOM 3493 C CA . ILE B 1 193 ? -14.305 18.984 9.375 1 96.94 193 ILE B CA 1
ATOM 3494 C C . ILE B 1 193 ? -15.227 19.406 10.516 1 96.94 193 ILE B C 1
ATOM 3496 O O . ILE B 1 193 ? -15.781 20.516 10.484 1 96.94 193 ILE B O 1
ATOM 3500 N N . THR B 1 194 ? -15.477 18.547 11.391 1 97.06 194 THR B N 1
ATOM 3501 C CA . THR B 1 194 ? -16.078 18.828 12.68 1 97.06 194 THR B CA 1
ATOM 3502 C C . THR B 1 194 ? -15.102 18.531 13.82 1 97.06 194 THR B C 1
ATOM 3504 O O . THR B 1 194 ? -14.633 17.406 13.969 1 97.06 194 THR B O 1
ATOM 3507 N N . TYR B 1 195 ? -14.875 19.547 14.648 1 97.75 195 TYR B N 1
ATOM 3508 C CA . TYR B 1 195 ? -13.906 19.375 15.719 1 97.75 195 TYR B CA 1
ATOM 3509 C C . TYR B 1 195 ? -14.586 18.969 17.016 1 97.75 195 TYR B C 1
ATOM 3511 O O . TYR B 1 195 ? -15.703 19.406 17.297 1 97.75 195 TYR B O 1
ATOM 3519 N N . GLY B 1 196 ? -13.898 18.125 17.719 1 97.06 196 GLY B N 1
ATOM 3520 C CA . GLY B 1 196 ? -14.195 17.922 19.125 1 97.06 196 GLY B CA 1
ATOM 3521 C C . GLY B 1 196 ? -13.375 18.812 20.047 1 97.06 196 GLY B C 1
ATOM 3522 O O . GLY B 1 196 ? -13.344 20.031 19.859 1 97.06 196 GLY B O 1
ATOM 3523 N N . LYS B 1 197 ? -12.734 18.141 20.922 1 95.56 197 LYS B N 1
ATOM 3524 C CA . LYS B 1 197 ? -11.891 18.875 21.875 1 95.56 197 LYS B CA 1
ATOM 3525 C C . LYS B 1 197 ? -10.602 19.359 21.203 1 95.56 197 LYS B C 1
ATOM 3527 O O . LYS B 1 197 ? -9.984 18.625 20.438 1 95.56 197 LYS B O 1
ATOM 3532 N N . ILE B 1 198 ? -10.242 20.609 21.516 1 98.56 198 ILE B N 1
ATOM 3533 C CA . ILE B 1 198 ? -8.969 21.172 21.109 1 98.56 198 ILE B CA 1
ATOM 3534 C C . ILE B 1 198 ? -8.258 21.781 22.312 1 98.56 198 ILE B C 1
ATOM 3536 O O . ILE B 1 198 ? -8.812 22.641 23.016 1 98.56 198 ILE B O 1
ATOM 3540 N N . LEU B 1 199 ? -7.082 21.312 22.547 1 98.5 199 LEU B N 1
ATOM 3541 C CA . LEU B 1 199 ? -6.227 21.922 23.562 1 98.5 199 LEU B CA 1
ATOM 3542 C C . LEU B 1 199 ? -4.906 22.375 22.953 1 98.5 199 LEU B C 1
ATOM 3544 O O . LEU B 1 199 ? -4.363 21.719 22.062 1 98.5 199 LEU B O 1
ATOM 3548 N N . SER B 1 200 ? -4.41 23.484 23.406 1 98.81 200 SER B N 1
ATOM 3549 C CA . SER B 1 200 ? -3.107 23.984 22.984 1 98.81 200 SER B CA 1
ATOM 3550 C C . SER B 1 200 ? -2.148 24.109 24.172 1 98.81 200 SER B C 1
ATOM 3552 O O . SER B 1 200 ? -2.568 24.031 25.328 1 98.81 200 SER B O 1
ATOM 3554 N N . GLY B 1 201 ? -0.922 24.203 23.859 1 98.75 201 GLY B N 1
ATOM 3555 C CA . GLY B 1 201 ? 0.133 24.391 24.844 1 98.75 201 GLY B CA 1
ATOM 3556 C C . GLY B 1 201 ? 1.522 24.391 24.234 1 98.75 201 GLY B C 1
ATOM 3557 O O . GLY B 1 201 ? 1.706 24.781 23.078 1 98.75 201 GLY B O 1
ATOM 3558 N N . GLU B 1 202 ? 2.482 24.016 25.094 1 98.69 202 GLU B N 1
ATOM 3559 C CA . GLU B 1 202 ? 3.865 23.953 24.625 1 98.69 202 GLU B CA 1
ATOM 3560 C C . GLU B 1 202 ? 4.09 22.734 23.734 1 98.69 202 GLU B C 1
ATOM 3562 O O . GLU B 1 202 ? 3.625 21.625 24.047 1 98.69 202 GLU B O 1
ATOM 3567 N N . GLY B 1 203 ? 4.766 23.047 22.594 1 98.75 203 GLY B N 1
ATOM 3568 C CA . GLY B 1 203 ? 5.094 21.969 21.672 1 98.75 203 GLY B CA 1
ATOM 3569 C C . GLY B 1 203 ? 6.586 21.781 21.484 1 98.75 203 GLY B C 1
ATOM 3570 O O . GLY B 1 203 ? 7.363 22.719 21.625 1 98.75 203 GLY B O 1
ATOM 3571 N N . SER B 1 204 ? 6.93 20.547 21.234 1 98.69 204 SER B N 1
ATOM 3572 C CA . SER B 1 204 ? 8.281 20.203 20.797 1 98.69 204 SER B CA 1
ATOM 3573 C C . SER B 1 204 ? 8.258 19.312 19.562 1 98.69 204 SER B C 1
ATOM 3575 O O . SER B 1 204 ? 7.336 18.5 19.406 1 98.69 204 SER B O 1
ATOM 3577 N N . LEU B 1 205 ? 9.273 19.516 18.75 1 98.81 205 LEU B N 1
ATOM 3578 C CA . LEU B 1 205 ? 9.336 18.812 17.469 1 98.81 205 LEU B CA 1
ATOM 3579 C C . LEU B 1 205 ? 10.773 18.422 17.125 1 98.81 205 LEU B C 1
ATOM 3581 O O . LEU B 1 205 ? 11.664 19.266 17.109 1 98.81 205 LEU B O 1
ATOM 3585 N N . GLU B 1 206 ? 10.977 17.141 17 1 98.56 206 GLU B N 1
ATOM 3586 C CA . GLU B 1 206 ? 12.227 16.594 16.469 1 98.56 206 GLU B CA 1
ATOM 3587 C C . GLU B 1 206 ? 12.023 16.016 15.078 1 98.56 206 GLU B C 1
ATOM 3589 O O . GLU B 1 206 ? 11.164 15.148 14.883 1 98.56 206 GLU B O 1
ATOM 3594 N N . VAL B 1 207 ? 12.82 16.594 14.172 1 98.75 207 VAL B N 1
ATOM 3595 C CA . VAL B 1 207 ? 12.703 16.109 12.797 1 98.75 207 VAL B CA 1
ATOM 3596 C C . VAL B 1 207 ? 14.016 15.477 12.352 1 98.75 207 VAL B C 1
ATOM 3598 O O . VAL B 1 207 ? 15.055 16.141 12.312 1 98.75 207 VAL B O 1
ATOM 3601 N N . GLY B 1 208 ? 14 14.258 12.094 1 97.5 208 GLY B N 1
ATOM 3602 C CA . GLY B 1 208 ? 15.148 13.531 11.578 1 97.5 208 GLY B CA 1
ATOM 3603 C C . GLY B 1 208 ? 15.125 13.375 10.07 1 97.5 208 GLY B C 1
ATOM 3604 O O . GLY B 1 208 ? 15.789 14.125 9.352 1 97.5 208 GLY B O 1
ATOM 3605 N N . GLY B 1 209 ? 14.289 12.43 9.516 1 95 209 GLY B N 1
ATOM 3606 C CA . GLY B 1 209 ? 14.219 12.016 8.125 1 95 209 GLY B CA 1
ATOM 3607 C C . GLY B 1 209 ? 14.906 10.695 7.852 1 95 209 GLY B C 1
ATOM 3608 O O . GLY B 1 209 ? 14.836 9.773 8.664 1 95 209 GLY B O 1
ATOM 3609 N N . GLY B 1 210 ? 15.5 10.617 6.688 1 91.06 210 GLY B N 1
ATOM 3610 C CA . GLY B 1 210 ? 16.188 9.406 6.262 1 91.06 210 GLY B CA 1
ATOM 3611 C C . GLY B 1 210 ? 16.562 9.422 4.793 1 91.06 210 GLY B C 1
ATOM 3612 O O . GLY B 1 210 ? 16.266 10.375 4.074 1 91.06 210 GLY B O 1
ATOM 3613 N N . PHE B 1 211 ? 17.281 8.43 4.418 1 90.38 211 PHE B N 1
ATOM 3614 C CA . PHE B 1 211 ? 17.781 8.359 3.051 1 90.38 211 PHE B CA 1
ATOM 3615 C C . PHE B 1 211 ? 16.641 8.438 2.045 1 90.38 211 PHE B C 1
ATOM 3617 O O . PHE B 1 211 ? 16.75 9.125 1.027 1 90.38 211 PHE B O 1
ATOM 3624 N N . ASN B 1 212 ? 15.531 7.84 2.34 1 94.56 212 ASN B N 1
ATOM 3625 C CA . ASN B 1 212 ? 14.398 7.777 1.426 1 94.56 212 ASN B CA 1
ATOM 3626 C C . ASN B 1 212 ? 13.258 8.672 1.891 1 94.56 212 ASN B C 1
ATOM 3628 O O . ASN B 1 212 ? 12.125 8.539 1.416 1 94.56 212 ASN B O 1
ATOM 3632 N N . ASP B 1 213 ? 13.484 9.547 2.857 1 97.06 213 ASP B N 1
ATOM 3633 C CA . ASP B 1 213 ? 12.523 10.492 3.418 1 97.06 213 ASP B CA 1
ATOM 3634 C C . ASP B 1 213 ? 13.195 11.82 3.744 1 97.06 213 ASP B C 1
ATOM 3636 O O . ASP B 1 213 ? 13.734 12 4.836 1 97.06 213 ASP B O 1
ATOM 3640 N N . GLU B 1 214 ? 13.031 12.781 2.957 1 97.75 214 GLU B N 1
ATOM 3641 C CA . GLU B 1 214 ? 13.82 14.008 3.031 1 97.75 214 GLU B CA 1
ATOM 3642 C C . GLU B 1 214 ? 13.18 15.016 3.982 1 97.75 214 GLU B C 1
ATOM 3644 O O . GLU B 1 214 ? 13.109 16.203 3.674 1 97.75 214 GLU B O 1
ATOM 3649 N N . LEU B 1 215 ? 12.758 14.586 5.082 1 98.56 215 LEU B N 1
ATOM 3650 C CA . LEU B 1 215 ? 12.094 15.422 6.074 1 98.56 215 LEU B CA 1
ATOM 3651 C C . LEU B 1 215 ? 13.062 16.438 6.656 1 98.56 215 LEU B C 1
ATOM 3653 O O . LEU B 1 215 ? 12.641 17.438 7.262 1 98.56 215 LEU B O 1
ATOM 3657 N N . GLU B 1 216 ? 14.375 16.203 6.543 1 97.75 216 GLU B N 1
ATOM 3658 C CA . GLU B 1 216 ? 15.367 17.125 7.102 1 97.75 216 GLU B CA 1
ATOM 3659 C C . GLU B 1 216 ? 15.242 18.516 6.496 1 97.75 216 GLU B C 1
ATOM 3661 O O . GLU B 1 216 ? 15.602 19.516 7.129 1 97.75 216 GLU B O 1
ATOM 3666 N N . GLU B 1 217 ? 14.719 18.594 5.367 1 98.25 217 GLU B N 1
ATOM 3667 C CA . GLU B 1 217 ? 14.523 19.875 4.691 1 98.25 217 GLU B CA 1
ATOM 3668 C C . GLU B 1 217 ? 13.383 20.672 5.316 1 98.25 217 GLU B C 1
ATOM 3670 O O . GLU B 1 217 ? 13.219 21.859 5.043 1 98.25 217 GLU B O 1
ATOM 3675 N N . LEU B 1 218 ? 12.641 20.047 6.211 1 98.69 218 LEU B N 1
ATOM 3676 C CA . LEU B 1 218 ? 11.492 20.688 6.844 1 98.69 218 LEU B CA 1
ATOM 3677 C C . LEU B 1 218 ? 11.75 20.906 8.328 1 98.69 218 LEU B C 1
ATOM 3679 O O . LEU B 1 218 ? 10.805 21.078 9.109 1 98.69 218 LEU B O 1
ATOM 3683 N N . ARG B 1 219 ? 12.953 20.797 8.742 1 98.44 219 ARG B N 1
ATOM 3684 C CA . ARG B 1 219 ? 13.289 21.094 10.133 1 98.44 219 ARG B CA 1
ATOM 3685 C C . ARG B 1 219 ? 12.852 22.5 10.516 1 98.44 219 ARG B C 1
ATOM 3687 O O . ARG B 1 219 ? 13.078 23.453 9.766 1 98.44 219 ARG B O 1
ATOM 3694 N N . PRO B 1 220 ? 12.258 22.594 11.602 1 98.19 220 PRO B N 1
ATOM 3695 C CA . PRO B 1 220 ? 11.734 23.891 12 1 98.19 220 PRO B CA 1
ATOM 3696 C C . PRO B 1 220 ? 12.828 24.844 12.477 1 98.19 220 PRO B C 1
ATOM 3698 O O . PRO B 1 220 ? 13.875 24.406 12.961 1 98.19 220 PRO B O 1
ATOM 3701 N N . GLU B 1 221 ? 12.523 26.109 12.344 1 98.19 221 GLU B N 1
ATOM 3702 C CA . GLU B 1 221 ? 13.336 27.172 12.93 1 98.19 221 GLU B CA 1
ATOM 3703 C C . GLU B 1 221 ? 12.711 27.688 14.227 1 98.19 221 GLU B C 1
ATOM 3705 O O . GLU B 1 221 ? 13.422 28.172 15.109 1 98.19 221 GLU B O 1
ATOM 3710 N N . GLU B 1 222 ? 11.445 27.594 14.312 1 98.62 222 GLU B N 1
ATOM 3711 C CA . GLU B 1 222 ? 10.688 28.078 15.469 1 98.62 222 GLU B CA 1
ATOM 3712 C C . GLU B 1 222 ? 9.445 27.219 15.703 1 98.62 222 GLU B C 1
ATOM 3714 O O . GLU B 1 222 ? 8.766 26.828 14.758 1 98.62 222 GLU B O 1
ATOM 3719 N N . ILE B 1 223 ? 9.227 26.938 16.969 1 98.88 223 ILE B N 1
ATOM 3720 C CA . ILE B 1 223 ? 7.984 26.266 17.344 1 98.88 223 ILE B CA 1
ATOM 3721 C C . ILE B 1 223 ? 6.945 27.312 17.734 1 98.88 223 ILE B C 1
ATOM 3723 O O . ILE B 1 223 ? 7.195 28.141 18.625 1 98.88 223 ILE B O 1
ATOM 3727 N N . LEU B 1 224 ? 5.797 27.25 17.094 1 98.75 224 LEU B N 1
ATOM 3728 C CA . LEU B 1 224 ? 4.766 28.25 17.328 1 98.75 224 LEU B CA 1
ATOM 3729 C C . LEU B 1 224 ? 3.748 27.75 18.344 1 98.75 224 LEU B C 1
ATOM 3731 O O . LEU B 1 224 ? 3.107 28.562 19.031 1 98.75 224 LEU B O 1
ATOM 3735 N N . GLY B 1 225 ? 3.562 26.484 18.469 1 98.69 225 GLY B N 1
ATOM 3736 C CA . GLY B 1 225 ? 2.633 25.922 19.453 1 98.69 225 GLY B CA 1
ATOM 3737 C C . GLY B 1 225 ? 2.395 24.438 19.266 1 98.69 225 GLY B C 1
ATOM 3738 O O . GLY B 1 225 ? 2.682 23.875 18.219 1 98.69 225 GLY B O 1
ATOM 3739 N N . GLY B 1 226 ? 1.929 23.812 20.344 1 98.88 226 GLY B N 1
ATOM 3740 C CA . GLY B 1 226 ? 1.484 22.422 20.344 1 98.88 226 GLY B CA 1
ATOM 3741 C C . GLY B 1 226 ? -0.012 22.281 20.547 1 98.88 226 GLY B C 1
ATOM 3742 O O . GLY B 1 226 ? -0.644 23.125 21.188 1 98.88 226 GLY B O 1
ATOM 3743 N N . TYR B 1 227 ? -0.559 21.203 20 1 98.94 227 TYR B N 1
ATOM 3744 C CA . TYR B 1 227 ? -2.004 21 20.031 1 98.94 227 TYR B CA 1
ATOM 3745 C C . TYR B 1 227 ? -2.346 19.531 20.188 1 98.94 227 TYR B C 1
ATOM 3747 O O . TYR B 1 227 ? -1.699 18.672 19.578 1 98.94 227 TYR B O 1
ATOM 3755 N N . ILE B 1 228 ? -3.334 19.188 20.969 1 98.81 228 ILE B N 1
ATOM 3756 C CA . ILE B 1 228 ? -4.027 17.906 20.906 1 98.81 228 ILE B CA 1
ATOM 3757 C C . ILE B 1 228 ? -5.5 18.125 20.578 1 98.81 228 ILE B C 1
ATOM 3759 O O . ILE B 1 228 ? -6.105 19.109 21.031 1 98.81 228 ILE B O 1
ATOM 3763 N N . TYR B 1 229 ? -6.055 17.312 19.719 1 98.75 229 TYR B N 1
ATOM 3764 C CA . TYR B 1 229 ? -7.422 17.562 19.266 1 98.75 229 TYR B CA 1
ATOM 3765 C C . TYR B 1 229 ? -8.055 16.297 18.688 1 98.75 229 TYR B C 1
ATOM 3767 O O . TYR B 1 229 ? -7.352 15.336 18.391 1 98.75 229 TYR B O 1
ATOM 3775 N N . SER B 1 230 ? -9.305 16.297 18.625 1 98.5 230 SER B N 1
ATOM 3776 C CA . SER B 1 230 ? -10.102 15.289 17.938 1 98.5 230 SER B CA 1
ATOM 3777 C C . SER B 1 230 ? -10.961 15.914 16.844 1 98.5 230 SER B C 1
ATOM 3779 O O . SER B 1 230 ? -11.438 17.047 17 1 98.5 230 SER B O 1
ATOM 3781 N N . LEU B 1 231 ? -11.141 15.164 15.75 1 98.31 231 LEU B N 1
ATOM 3782 C CA . LEU B 1 231 ? -11.992 15.695 14.688 1 98.31 231 LEU B CA 1
ATOM 3783 C C . LEU B 1 231 ? -12.625 14.562 13.883 1 98.31 231 LEU B C 1
ATOM 3785 O O . LEU B 1 231 ? -12.227 13.406 14 1 98.31 231 LEU B O 1
ATOM 3789 N N . LYS B 1 232 ? -13.711 14.875 13.258 1 98.31 232 LYS B N 1
ATOM 3790 C CA . LYS B 1 232 ? -14.344 14.086 12.211 1 98.31 232 LYS B CA 1
ATOM 3791 C C . LYS B 1 232 ? -14.18 14.742 10.844 1 98.31 232 LYS B C 1
ATOM 3793 O O . LYS B 1 232 ? -14.359 15.961 10.711 1 98.31 232 LYS B O 1
ATOM 3798 N N . LEU B 1 233 ? -13.789 13.93 9.836 1 97.38 233 LEU B N 1
ATOM 3799 C CA . LEU B 1 233 ? -13.492 14.461 8.508 1 97.38 233 LEU B CA 1
ATOM 3800 C C . LEU B 1 233 ? -14.188 13.641 7.43 1 97.38 233 LEU B C 1
ATOM 3802 O O . LEU B 1 233 ? -14.227 12.414 7.508 1 97.38 233 LEU B O 1
ATOM 3806 N N . LYS B 1 234 ? -14.781 14.273 6.492 1 94.69 234 LYS B N 1
ATOM 3807 C CA . LYS B 1 234 ? -15.273 13.711 5.238 1 94.69 234 LYS B CA 1
ATOM 3808 C C . LYS B 1 234 ? -14.844 14.57 4.051 1 94.69 234 LYS B C 1
ATOM 3810 O O . LYS B 1 234 ? -14.57 15.758 4.207 1 94.69 234 LYS B O 1
ATOM 3815 N N . ALA B 1 235 ? -14.773 13.875 2.93 1 87.62 235 ALA B N 1
ATOM 3816 C CA . ALA B 1 235 ? -14.539 14.664 1.727 1 87.62 235 ALA B CA 1
ATOM 3817 C C . ALA B 1 235 ? -15.805 15.391 1.29 1 87.62 235 ALA B C 1
ATOM 3819 O O . ALA B 1 235 ? -16.828 14.758 1.014 1 87.62 235 ALA B O 1
ATOM 3820 N N . ARG B 1 236 ? -15.664 16.656 1.25 1 83.81 236 ARG B N 1
ATOM 3821 C CA . ARG B 1 236 ? -16.766 17.453 0.714 1 83.81 236 ARG B CA 1
ATOM 3822 C C . ARG B 1 236 ? -16.734 17.469 -0.81 1 83.81 236 ARG B C 1
ATOM 3824 O O . ARG B 1 236 ? -17.781 17.469 -1.458 1 83.81 236 ARG B O 1
ATOM 3831 N N . GLY B 1 237 ? -15.406 17.547 -1.268 1 83.88 237 GLY B N 1
ATOM 3832 C CA . GLY B 1 237 ? -15.242 17.578 -2.711 1 83.88 237 GLY B CA 1
ATOM 3833 C C . GLY B 1 237 ? -13.812 17.312 -3.15 1 83.88 237 GLY B C 1
ATOM 3834 O O . GLY B 1 237 ? -12.875 17.469 -2.365 1 83.88 237 GLY B O 1
ATOM 3835 N N . ILE B 1 238 ? -13.727 16.828 -4.391 1 87.62 238 ILE B N 1
ATOM 3836 C CA . ILE B 1 238 ? -12.445 16.656 -5.066 1 87.62 238 ILE B CA 1
ATOM 3837 C C . ILE B 1 238 ? -12.523 17.234 -6.48 1 87.62 238 ILE B C 1
ATOM 3839 O O . ILE B 1 238 ? -13.422 16.891 -7.25 1 87.62 238 ILE B O 1
ATOM 3843 N N . ARG B 1 239 ? -11.617 18.312 -6.754 1 91.12 239 ARG B N 1
ATOM 3844 C CA . ARG B 1 239 ? -11.633 18.984 -8.055 1 91.12 239 ARG B CA 1
ATOM 3845 C C . ARG B 1 239 ? -10.266 18.891 -8.727 1 91.12 239 ARG B C 1
ATOM 3847 O O . ARG B 1 239 ? -9.242 19.203 -8.125 1 91.12 239 ARG B O 1
ATOM 3854 N N . VAL B 1 240 ? -10.289 18.453 -9.93 1 91 240 VAL B N 1
ATOM 3855 C CA . VAL B 1 240 ? -9.047 18.453 -10.695 1 91 240 VAL B CA 1
ATOM 3856 C C . VAL B 1 240 ? -8.688 19.875 -11.094 1 91 240 VAL B C 1
ATOM 3858 O O . VAL B 1 240 ? -9.516 20.594 -11.664 1 91 240 VAL B O 1
ATOM 3861 N N . LEU B 1 241 ? -7.516 20.266 -10.805 1 91.56 241 LEU B N 1
ATOM 3862 C CA . LEU B 1 241 ? -7.086 21.625 -11.102 1 91.56 241 LEU B CA 1
ATOM 3863 C C . LEU B 1 241 ? -6.266 21.672 -12.383 1 91.56 241 LEU B C 1
ATOM 3865 O O . LEU B 1 241 ? -6.375 22.625 -13.164 1 91.56 241 LEU B O 1
ATOM 3869 N N . GLU B 1 242 ? -5.41 20.719 -12.562 1 83.31 242 GLU B N 1
ATOM 3870 C CA . GLU B 1 242 ? -4.512 20.688 -13.711 1 83.31 242 GLU B CA 1
ATOM 3871 C C . GLU B 1 242 ? -4.062 19.266 -14.039 1 83.31 242 GLU B C 1
ATOM 3873 O O . GLU B 1 242 ? -3.971 18.422 -13.148 1 83.31 242 GLU B O 1
ATOM 3878 N N . ARG B 1 243 ? -3.912 19.125 -15.305 1 77.12 243 ARG B N 1
ATOM 3879 C CA . ARG B 1 243 ? -3.318 17.875 -15.789 1 77.12 243 ARG B CA 1
ATOM 3880 C C . ARG B 1 243 ? -2.008 18.141 -16.531 1 77.12 243 ARG B C 1
ATOM 3882 O O . ARG B 1 243 ? -1.858 19.172 -17.188 1 77.12 243 ARG B O 1
#

InterPro domains:
  IPR010451 Acetoacetate decarboxylase [PF06314] (6-242)
  IPR023375 Acetoacetate decarboxylase domain superfamily [G3DSA:2.40.400.10] (2-243)
  IPR023375 Acetoacetate decarboxylase domain superfamily [SSF160104] (13-241)

Sequence (486 aa):
MPWSGPLTPSGRSALVPDGPWTYVMDAVAVHARGDPSRMEKVLPDGLNPLGDLWFYVSDIISFSPSSEDLTYLSPGLLQYKEAAVFVKVEFKGKVYGFCPFMYVDNDVSLLRGIVFGFPKKMAQIEMTRFHDLFEAKRYGGVAYRSGYNLFRVIVEPSKREESLPFEGFGSWLLRRYLKPIELDEFVEFVPEITYGKILSGEGSLEVGGGFNDELEELRPEEILGGYIYSLKLKARGIRVLERMPWSGPLTPSGRSALVPDGPWTYVMDAVAVHARGDPSRMEKVLPDGLNPLGDLWFYVSDIISFSPSSEDLTYLSPGLLQYKEAAVFVKVEFKGKVYGFCPFMYVDNDVSLLRGIVFGFPKKMAQIEMTRFHDLFEAKRYGGVAYRSGYNLFRVIVEPSKREESLPFEGFGSWLLRRYLKPIELDEFVEFVPEITYGKILSGEGSLEVGGGFNDELEELRPEEILGGYIYSLKLKARGIRVLER

=== Feature glossary ===
Legend for the data blocks above and below:

— What the protein is —

The amino-acid sequence is the protein's primary structure: the linear order of residues from the N-terminus to the C-terminus, written in one-letter code. Everything else here — the 3D coordinates, the secondary structure, the domain annotations — is ultimately a consequence of this string.

Functional annotations link the protein to curated databases. InterPro entries identify conserved domains and families by matching the sequence against member-database signatures (Pfam, PROSITE, CDD, …). Gene Ontology (GO) terms describe molecular function, biological process, and cellular component in a controlled vocabulary. CATH places the structure in a hierarchical fold classification (Class/Architecture/Topology/Homologous-superfamily). The organism is the source species.

— Where its atoms are —

Atomic coordinates in PDBx/mmCIF format — the same representation the Protein Data Bank distributes. Each line of the _atom_site loop places one backbone atom in Cartesian space (units: ångströms, origin: arbitrary).

The six renders are orthographic views along the three Cartesian axes in both directions. Representation (cartoon, sticks, or surface) and color scheme (sequence-rainbow or by-chain) vary across proteins so the training set covers all the common visualization conventions.

— Local backbone conformation —

Eight-state secondary structure (DSSP): H is the canonical α-helix, G the tighter 3₁₀-helix, I the wider π-helix; E/B are β-structure, T and S are turns and bends, and '-' is everything else. DSSP derives these from the pattern of main-chain N–H···O=C hydrogen bonds, not from the sequence.

Three-state secondary structure (P-SEA) collapses the eight DSSP classes into helix (a), strand (b), and coil (c). P-SEA assigns these from Cα geometry alone — distances and angles — without requiring backbone oxygens, so it works on any Cα trace.

φ (phi) and ψ (psi) are the two rotatable backbone dihedrals per residue: φ is the C(i-1)–N–Cα–C torsion, ψ is the N–Cα–C–N(i+1) torsion, both in degrees on (−180°, 180°]. α-helical residues cluster near (−60°, −45°); β-strand residues near (−120°, +130°). A Ramachandran plot is simply a scatter of (φ, ψ) for every residue.

— Global shape and packing —

The geometric summary reports three shape descriptors. Rg (radius of gyration) measures how spread out the Cα atoms are about their centre of mass; compact globular proteins have small Rg, elongated or unfolded ones large. Cα contacts (<8 Å, |i−j|>4) count long-range residue pairs in spatial proximity — high for tightly packed folds, near zero for rods or random coil. The bounding-box extents give the protein's footprint along x, y, z in Å.

SASA measures how much of the protein is reachable by solvent. It is computed by rolling a water-sized probe over the atomic surface and summing the exposed area (Å²). Per-residue SASA distinguishes core (buried, low SASA) from surface (exposed, high SASA) residues; total SASA is a whole-molecule size measure.

Plot images: a contact map (which residues are close in 3D, as an N×N binary image), a Ramachandran scatter (backbone torsion angles, revealing secondary-structure composition at a glance), and — for AlphaFold structures — a PAE heatmap (pairwise prediction confidence).

— Structural neighborhood —

A 3Di character summarizes, for each residue, the relative orientation of the Cα frame of its nearest spatial neighbor. Because it encodes fold topology rather than chemistry, 3Di alignments detect remote structural similarity that sequence alignment misses.

The Foldseek neighbor list gives the closest experimentally determined structures in the PDB, ranked by structural alignment. TM-score near 1 means near-identical fold; near 0.3 means only rough topology match. This is how one finds what a novel AlphaFold prediction most resembles in the solved-structure universe.

— Confidence and disorder —

For AlphaFold models, the B-factor field carries pLDDT — the model's own estimate of local accuracy on a 0–100 scale. Regions with pLDDT<50 should be treated as essentially unmodeled; they often correspond to intrinsically disordered segments.

Crystallographic B-factors measure how much each atom's electron density is smeared out, in Å². They rise in mobile loops and surface residues and fall in the buried interior. In AlphaFold models this column is repurposed to hold pLDDT instead.

Predicted Aligned Error (PAE) is an AlphaFold confidence matrix: entry (i, j) is the expected error in the position of residue j, in ångströms, when the prediction is superimposed on the true structure at residue i. Low PAE within a block of residues means that block is internally rigid and well-predicted; high PAE between two blocks means their relative placement is uncertain even if each block individually is confident.